Protein AF-0000000084540452 (afdb_homodimer)

InterPro domains:
  IPR002347 Short-chain dehydrogenase/reductase SDR [PF00106] (3-205)
  IPR002347 Short-chain dehydrogenase/reductase SDR [PR00081] (2-19)
  IPR002347 Short-chain dehydrogenase/reductase SDR [PR00081] (78-89)
  IPR002347 Short-chain dehydrogenase/reductase SDR [PR00081] (160-179)
  IPR002347 Short-chain dehydrogenase/reductase SDR [PR00081] (183-200)
  IPR036291 NAD(P)-binding domain superfamily [SSF51735] (2-247)
  IPR051468 Fungal Secondary Metabolite SDRs [PTHR43544] (2-247)

Structure (mmCIF, N/CA/C/O backbone):
data_AF-0000000084540452-model_v1
#
loop_
_entity.id
_entity.type
_entity.pdbx_description
1 polymer 'Cell-cell signalling protein CsgA-like (Oxidoreductase, short chain dehydrogenase/reductase SDR 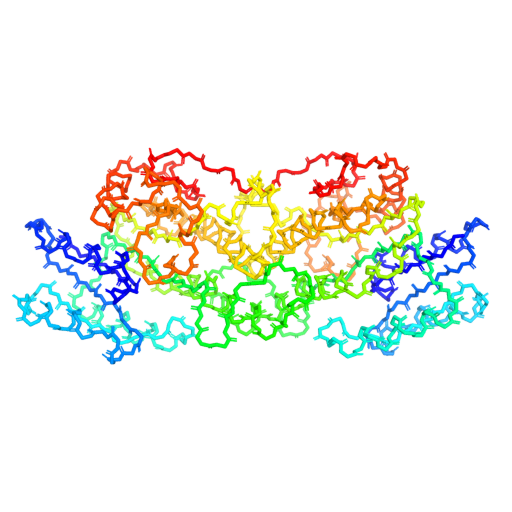family)'
#
loop_
_atom_site.group_PDB
_atom_site.id
_atom_site.type_symbol
_atom_site.label_atom_id
_atom_site.label_alt_id
_atom_site.label_comp_id
_atom_site.label_asym_id
_atom_site.label_entity_id
_atom_site.label_seq_id
_atom_site.pdbx_PDB_ins_code
_atom_site.Cartn_x
_atom_site.Cartn_y
_atom_site.Cartn_z
_atom_site.occupancy
_atom_site.B_iso_or_equiv
_atom_site.auth_seq_id
_atom_site.auth_comp_id
_atom_site.auth_asym_id
_atom_site.auth_atom_id
_atom_site.pdbx_PDB_model_num
ATOM 1 N N . MET A 1 1 ? -1.464 -32.875 -11.18 1 95.75 1 MET A N 1
ATOM 2 C CA . MET A 1 1 ? -1.699 -31.547 -10.641 1 95.75 1 MET A CA 1
ATOM 3 C C . MET A 1 1 ? -1.613 -30.484 -11.742 1 95.75 1 MET A C 1
ATOM 5 O O . MET A 1 1 ? -0.797 -30.609 -12.656 1 95.75 1 MET A O 1
ATOM 9 N N . ASN A 1 2 ? -2.482 -29.516 -11.742 1 98.12 2 ASN A N 1
ATOM 10 C CA . ASN A 1 2 ? -2.459 -28.375 -12.648 1 98.12 2 ASN A CA 1
ATOM 11 C C . ASN A 1 2 ? -1.967 -27.109 -11.945 1 98.12 2 ASN A C 1
ATOM 13 O O . ASN A 1 2 ? -2.477 -26.75 -10.883 1 98.12 2 ASN A O 1
ATOM 17 N N . ILE A 1 3 ? -0.971 -26.516 -12.578 1 98.75 3 ILE A N 1
ATOM 18 C CA . ILE A 1 3 ? -0.297 -25.391 -11.922 1 98.75 3 ILE A CA 1
ATOM 19 C C . ILE A 1 3 ? -0.295 -24.172 -12.852 1 98.75 3 ILE A C 1
ATOM 21 O O . ILE A 1 3 ? -0.101 -24.312 -14.062 1 98.75 3 ILE A O 1
ATOM 25 N N . LEU A 1 4 ? -0.569 -23.016 -12.281 1 98.94 4 LEU A N 1
ATOM 26 C CA . LEU A 1 4 ? -0.45 -21.766 -13.023 1 98.94 4 LEU A CA 1
ATOM 27 C C . LEU A 1 4 ? 0.681 -20.906 -12.469 1 98.94 4 LEU A C 1
ATOM 29 O O . LEU A 1 4 ? 0.672 -20.547 -11.281 1 98.94 4 LEU A O 1
ATOM 33 N N . ILE A 1 5 ? 1.661 -20.609 -13.273 1 98.94 5 ILE A N 1
ATOM 34 C CA . ILE A 1 5 ? 2.734 -19.688 -12.953 1 98.94 5 ILE A CA 1
ATOM 35 C C . ILE A 1 5 ? 2.516 -18.375 -13.695 1 98.94 5 ILE A C 1
ATOM 37 O O . ILE A 1 5 ? 2.67 -18.312 -14.914 1 98.94 5 ILE A O 1
ATOM 41 N N . VAL A 1 6 ? 2.139 -17.328 -12.961 1 98.94 6 VAL A N 1
ATOM 42 C CA . VAL A 1 6 ? 1.921 -16 -13.523 1 98.94 6 VAL A CA 1
ATOM 43 C C . VAL A 1 6 ? 3.236 -15.227 -13.539 1 98.94 6 VAL A C 1
ATOM 45 O O . VAL A 1 6 ? 3.863 -15.023 -12.5 1 98.94 6 VAL A O 1
ATOM 48 N N . GLY A 1 7 ? 3.637 -14.734 -14.703 1 98.62 7 GLY A N 1
ATOM 49 C CA . GLY A 1 7 ? 4.965 -14.164 -14.867 1 98.62 7 GLY A CA 1
ATOM 50 C C . GLY A 1 7 ? 6.031 -15.211 -15.133 1 98.62 7 GLY A C 1
ATOM 51 O O . GLY A 1 7 ? 7.121 -15.156 -14.562 1 98.62 7 GLY A O 1
ATOM 52 N N . ALA A 1 8 ? 5.738 -16.156 -15.992 1 98.75 8 ALA A N 1
ATOM 53 C CA . ALA A 1 8 ? 6.566 -17.328 -16.203 1 98.75 8 ALA A CA 1
ATOM 54 C C . ALA A 1 8 ? 7.781 -17 -17.062 1 98.75 8 ALA A C 1
ATOM 56 O O . ALA A 1 8 ? 8.719 -17.797 -17.172 1 98.75 8 ALA A O 1
ATOM 57 N N . SER A 1 9 ? 7.824 -15.828 -17.672 1 97.69 9 SER A N 1
ATOM 58 C CA . SER A 1 9 ? 8.969 -15.445 -18.5 1 97.69 9 SER A CA 1
ATOM 59 C C . SER A 1 9 ? 10.031 -14.734 -17.656 1 97.69 9 SER A C 1
ATOM 61 O O . SER A 1 9 ? 11.141 -14.5 -18.141 1 97.69 9 SER A O 1
ATOM 63 N N . GLY A 1 10 ? 9.672 -14.328 -16.422 1 96.75 10 GLY A N 1
ATOM 64 C CA . GLY A 1 10 ? 10.641 -13.719 -15.531 1 96.75 10 GLY A CA 1
ATOM 65 C C . GLY A 1 10 ? 11.57 -14.727 -14.883 1 96.75 10 GLY A C 1
ATOM 66 O O . GLY A 1 10 ? 11.406 -15.938 -15.07 1 96.75 10 GLY A O 1
ATOM 67 N N . GLY A 1 11 ? 12.539 -14.266 -14.109 1 96.75 11 GLY A N 1
ATOM 68 C CA . GLY A 1 11 ? 13.555 -15.117 -13.523 1 96.75 11 GLY A CA 1
ATOM 69 C C . GLY A 1 11 ? 12.984 -16.188 -12.617 1 96.75 11 GLY A C 1
ATOM 70 O O . GLY A 1 11 ? 13.125 -17.391 -12.891 1 96.75 11 GLY 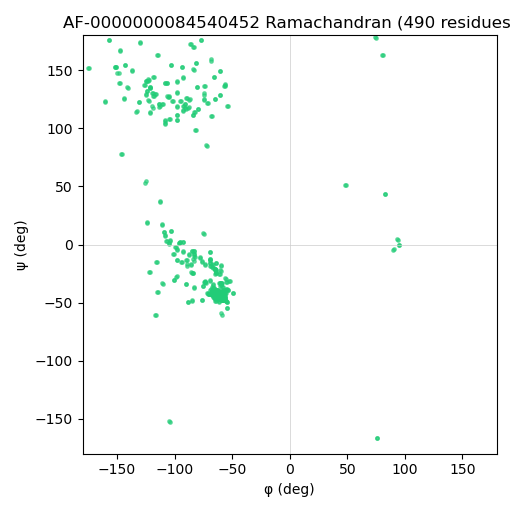A O 1
ATOM 71 N N . ILE A 1 12 ? 12.281 -15.805 -11.594 1 98.56 12 ILE A N 1
ATOM 72 C CA . ILE A 1 12 ? 11.75 -16.75 -10.609 1 98.56 12 ILE A CA 1
ATOM 73 C C . ILE A 1 12 ? 10.617 -17.562 -11.242 1 98.56 12 ILE A C 1
ATOM 75 O O . ILE A 1 12 ? 10.555 -18.781 -11.07 1 98.56 12 ILE A O 1
ATOM 79 N N . GLY A 1 13 ? 9.727 -16.906 -12.016 1 98.81 13 GLY A N 1
ATOM 80 C CA . GLY A 1 13 ? 8.633 -17.594 -12.672 1 98.81 13 GLY A CA 1
ATOM 81 C C . GLY A 1 13 ? 9.102 -18.688 -13.609 1 98.81 13 GLY A C 1
ATOM 82 O O . GLY A 1 13 ? 8.562 -19.812 -13.594 1 98.81 13 GLY A O 1
ATOM 83 N N . TYR A 1 14 ? 10.109 -18.344 -14.406 1 98.75 14 TYR A N 1
ATOM 84 C CA . TYR A 1 14 ? 10.68 -19.328 -15.305 1 98.75 14 TYR A CA 1
ATOM 85 C C . TYR A 1 14 ? 11.289 -20.5 -14.523 1 98.75 14 TYR A C 1
ATOM 87 O O . TYR A 1 14 ? 11.156 -21.656 -14.922 1 98.75 14 TYR A O 1
ATOM 95 N N . GLY A 1 15 ? 11.938 -20.172 -13.438 1 98.75 15 GLY A N 1
ATOM 96 C CA . GLY A 1 15 ? 12.492 -21.203 -12.57 1 98.75 15 GLY A CA 1
ATOM 97 C C . GLY A 1 15 ? 11.453 -22.172 -12.055 1 98.75 15 GLY A C 1
ATOM 98 O O . GLY A 1 15 ? 11.68 -23.375 -12.023 1 98.75 15 GLY A O 1
ATOM 99 N N . PHE A 1 16 ? 10.281 -21.672 -11.633 1 98.88 16 PHE A N 1
ATOM 100 C CA . PHE A 1 16 ? 9.188 -22.531 -11.211 1 98.88 16 PHE A CA 1
ATOM 101 C C . PHE A 1 16 ? 8.781 -23.484 -12.336 1 98.88 16 PHE A C 1
ATOM 103 O O . PHE A 1 16 ? 8.633 -24.688 -12.109 1 98.88 16 PHE A O 1
ATOM 110 N N . VAL A 1 17 ? 8.602 -22.938 -13.539 1 98.88 17 VAL A N 1
ATOM 111 C CA . VAL A 1 17 ? 8.156 -23.734 -14.672 1 98.88 17 VAL A CA 1
ATOM 112 C C . VAL A 1 17 ? 9.141 -24.875 -14.93 1 98.88 17 VAL A C 1
ATOM 114 O O . VAL A 1 17 ? 8.75 -26.031 -15.031 1 98.88 17 VAL A O 1
ATOM 117 N N . GLU A 1 18 ? 10.398 -24.562 -14.953 1 98.38 18 GLU A N 1
ATOM 118 C CA . GLU A 1 18 ? 11.438 -25.547 -15.242 1 98.38 18 GLU A CA 1
ATOM 119 C C . GLU A 1 18 ? 11.438 -26.672 -14.219 1 98.38 18 GLU A C 1
ATOM 121 O O . GLU A 1 18 ? 11.484 -27.844 -14.578 1 98.38 18 GLU A O 1
ATOM 126 N N . ILE A 1 19 ? 11.375 -26.312 -13.031 1 98.44 19 ILE A N 1
ATOM 127 C CA . ILE A 1 19 ? 11.477 -27.297 -11.953 1 98.44 19 ILE A CA 1
ATOM 128 C C . ILE A 1 19 ? 10.203 -28.141 -11.906 1 98.44 19 ILE A C 1
ATOM 130 O O . ILE A 1 19 ? 10.273 -29.359 -11.773 1 98.44 19 ILE A O 1
ATOM 134 N N . LEU A 1 20 ? 9.086 -27.531 -12.062 1 98.56 20 LEU A N 1
ATOM 135 C CA . LEU A 1 20 ? 7.809 -28.219 -11.93 1 98.56 20 LEU A CA 1
ATOM 136 C C . LEU A 1 20 ? 7.602 -29.203 -13.086 1 98.56 20 LEU A C 1
ATOM 138 O O . LEU A 1 20 ? 6.984 -30.25 -12.906 1 98.56 20 LEU A O 1
ATOM 142 N N . LEU A 1 21 ? 8.133 -28.906 -14.266 1 97.94 21 LEU A N 1
ATOM 143 C CA . LEU A 1 21 ? 7.98 -29.766 -15.43 1 97.94 21 LEU A CA 1
ATOM 144 C C . LEU A 1 21 ? 8.742 -31.062 -15.25 1 97.94 21 LEU A C 1
ATOM 146 O O . LEU A 1 21 ? 8.469 -32.062 -15.938 1 97.94 21 LEU A O 1
ATOM 150 N N . GLN A 1 22 ? 9.68 -31.047 -14.32 1 96.19 22 GLN A N 1
ATOM 151 C CA . GLN A 1 22 ? 10.477 -32.25 -14.07 1 96.19 22 GLN A CA 1
ATOM 152 C C . GLN A 1 22 ? 9.75 -33.188 -13.125 1 96.19 22 GLN A C 1
ATOM 154 O O . GLN A 1 22 ? 10.148 -34.344 -12.977 1 96.19 22 GLN A O 1
ATOM 159 N N . ASP A 1 23 ? 8.75 -32.75 -12.508 1 95.81 23 ASP A N 1
ATOM 160 C CA . ASP A 1 23 ? 7.98 -33.531 -11.562 1 95.81 23 ASP A CA 1
ATOM 161 C C . ASP A 1 23 ? 6.863 -34.312 -12.273 1 95.81 23 ASP A C 1
ATOM 163 O O . ASP A 1 23 ? 5.918 -33.688 -12.781 1 95.81 23 ASP A O 1
ATOM 167 N N . PRO A 1 24 ? 6.84 -35.656 -12.258 1 95 24 PRO A N 1
ATOM 168 C CA . PRO A 1 24 ? 5.828 -36.438 -12.969 1 95 24 PRO A CA 1
ATOM 169 C C . PRO A 1 24 ? 4.438 -36.312 -12.352 1 95 24 PRO A C 1
ATOM 171 O O . PRO A 1 24 ? 3.441 -36.656 -12.992 1 95 24 PRO A O 1
ATOM 174 N N . ALA A 1 25 ? 4.379 -35.781 -11.172 1 95.62 25 ALA A N 1
ATOM 175 C CA . ALA A 1 25 ? 3.088 -35.594 -10.508 1 95.62 25 ALA A CA 1
ATOM 176 C C . ALA A 1 25 ? 2.338 -34.406 -11.086 1 95.62 25 ALA A C 1
ATOM 178 O O . ALA A 1 25 ? 1.137 -34.25 -10.844 1 95.62 25 ALA A O 1
ATOM 179 N N . ILE A 1 26 ? 3.074 -33.594 -11.828 1 96.5 26 ILE A N 1
ATOM 180 C CA . ILE A 1 26 ? 2.471 -32.438 -12.438 1 96.5 26 ILE A CA 1
ATOM 181 C C . ILE A 1 26 ? 1.938 -32.75 -13.82 1 96.5 26 ILE A C 1
ATOM 183 O O . ILE A 1 26 ? 2.695 -33.188 -14.703 1 96.5 26 ILE A O 1
ATOM 187 N N . ASP A 1 27 ? 0.61 -32.625 -13.984 1 96.94 27 ASP A N 1
ATOM 188 C CA . ASP A 1 27 ? -0.02 -32.938 -15.266 1 96.94 27 ASP A CA 1
ATOM 189 C C . ASP A 1 27 ? 0.225 -31.812 -16.281 1 96.94 27 ASP A C 1
ATOM 191 O O . ASP A 1 27 ? 0.611 -32.062 -17.422 1 96.94 27 ASP A O 1
ATOM 195 N N . ARG A 1 28 ? -0.011 -30.562 -15.828 1 97.94 28 ARG A N 1
ATOM 196 C CA . ARG A 1 28 ? 0.102 -29.422 -16.734 1 97.94 28 ARG A CA 1
ATOM 197 C C . ARG A 1 28 ? 0.578 -28.188 -16 1 97.94 28 ARG A C 1
ATOM 199 O O . ARG A 1 28 ? 0.161 -27.922 -14.867 1 97.94 28 ARG A O 1
ATOM 206 N N . VAL A 1 29 ? 1.445 -27.469 -16.641 1 98.81 29 VAL A N 1
ATOM 207 C CA . VAL A 1 29 ? 1.872 -26.141 -16.188 1 98.81 29 VAL A CA 1
ATOM 208 C C . VAL A 1 29 ? 1.391 -25.078 -17.188 1 98.81 29 VAL A C 1
ATOM 210 O O . VAL A 1 29 ? 1.642 -25.188 -18.391 1 98.81 29 VAL A O 1
ATOM 213 N N . TYR A 1 30 ? 0.6 -24.141 -16.703 1 98.81 30 TYR A N 1
ATOM 214 C CA . TYR A 1 30 ? 0.271 -22.938 -17.453 1 98.81 30 TYR A CA 1
ATOM 215 C C . TYR A 1 30 ? 1.204 -21.797 -17.078 1 98.81 30 TYR A C 1
ATOM 217 O O . TYR A 1 30 ? 1.367 -21.469 -15.898 1 98.81 30 TYR A O 1
ATOM 225 N N . GLY A 1 31 ? 1.897 -21.219 -18.016 1 98.81 31 GLY A N 1
ATOM 226 C CA . GLY A 1 31 ? 2.787 -20.094 -17.797 1 98.81 31 GLY A CA 1
ATOM 227 C C . GLY A 1 31 ? 2.385 -18.859 -18.562 1 98.81 31 GLY A C 1
ATOM 228 O O . GLY A 1 31 ? 2.139 -18.922 -19.781 1 98.81 31 GLY A O 1
ATOM 229 N N . THR A 1 32 ? 2.316 -17.719 -17.844 1 98.88 32 THR A N 1
ATOM 230 C CA . THR A 1 32 ? 1.939 -16.5 -18.562 1 98.88 32 THR A CA 1
ATOM 231 C C . THR A 1 32 ? 3.166 -15.625 -18.828 1 98.88 32 THR A C 1
ATOM 233 O O . THR A 1 32 ? 4.176 -15.734 -18.125 1 98.88 32 THR A O 1
ATOM 236 N N . TYR A 1 33 ? 3.074 -14.844 -19.828 1 98.5 33 TYR A N 1
ATOM 237 C CA . TYR A 1 33 ? 4.074 -13.844 -20.188 1 98.5 33 TYR A CA 1
ATOM 238 C C . TYR A 1 33 ? 3.414 -12.586 -20.734 1 98.5 33 TYR A C 1
ATOM 240 O O . TYR A 1 33 ? 2.279 -12.633 -21.219 1 98.5 33 TYR A O 1
ATOM 248 N N . ARG A 1 34 ? 4.113 -11.5 -20.594 1 96.62 34 ARG A N 1
ATOM 249 C CA . ARG A 1 34 ? 3.514 -10.242 -21.031 1 96.62 34 ARG A CA 1
ATOM 250 C C . ARG A 1 34 ? 3.809 -9.977 -22.5 1 96.62 34 ARG A C 1
ATOM 252 O O . ARG A 1 34 ? 2.902 -9.648 -23.266 1 96.62 34 ARG A O 1
ATOM 259 N N . ARG A 1 35 ? 5.152 -10.102 -22.953 1 94.56 35 ARG A N 1
ATOM 260 C CA . ARG A 1 35 ? 5.582 -9.789 -24.312 1 94.56 35 ARG A CA 1
ATOM 261 C C . ARG A 1 35 ? 6.223 -11.008 -24.984 1 94.56 35 ARG A C 1
ATOM 263 O O . ARG A 1 35 ? 7.027 -11.703 -24.359 1 94.56 35 ARG A O 1
ATOM 270 N N . TRP A 1 36 ? 5.836 -11.156 -26.125 1 96.06 36 TRP A N 1
ATOM 271 C CA . TRP A 1 36 ? 6.348 -12.281 -26.891 1 96.06 36 TRP A CA 1
ATOM 272 C C . TRP A 1 36 ? 7.867 -12.242 -26.984 1 96.06 36 TRP A C 1
ATOM 274 O O . TRP A 1 36 ? 8.539 -13.258 -26.797 1 96.06 36 TRP A O 1
ATOM 284 N N . GLU A 1 37 ? 8.438 -11.078 -27.156 1 95.94 37 GLU A N 1
ATOM 285 C CA . GLU A 1 37 ? 9.867 -10.906 -27.391 1 95.94 37 GLU A CA 1
ATOM 286 C C . GLU A 1 37 ? 10.68 -11.312 -26.156 1 95.94 37 GLU A C 1
ATOM 288 O O . GLU A 1 37 ? 11.773 -11.875 -26.297 1 95.94 37 GLU A O 1
ATOM 293 N N . SER A 1 38 ? 10.125 -11.07 -25.031 1 93.44 38 SER A N 1
ATOM 294 C CA . SER A 1 38 ? 10.867 -11.359 -23.797 1 93.44 38 SER A CA 1
ATOM 295 C C . SER A 1 38 ? 10.547 -12.758 -23.281 1 93.44 38 SER A C 1
ATOM 297 O O . SER A 1 38 ? 11.07 -13.164 -22.234 1 93.44 38 SER A O 1
ATOM 299 N N . ALA A 1 39 ? 9.688 -13.516 -24.031 1 97.94 39 ALA A N 1
ATOM 300 C CA . ALA A 1 39 ? 9.219 -14.805 -23.516 1 97.94 39 ALA A CA 1
ATOM 301 C C . ALA A 1 39 ? 9.805 -15.953 -24.328 1 97.94 39 ALA A C 1
ATOM 303 O O . ALA A 1 39 ? 9.312 -17.078 -24.266 1 97.94 39 ALA A O 1
ATOM 304 N N . GLN A 1 4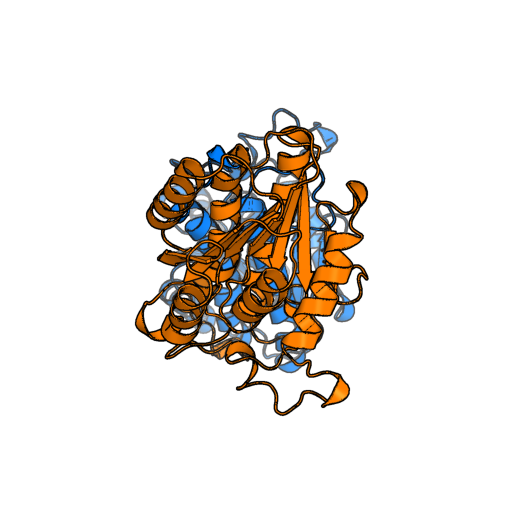0 ? 10.852 -15.742 -25.094 1 97.69 40 GLN A N 1
ATOM 305 C CA . GLN A 1 40 ? 11.352 -16.734 -26.047 1 97.69 40 GLN A CA 1
ATOM 306 C C . GLN A 1 40 ? 11.836 -17.984 -25.328 1 97.69 40 GLN A C 1
ATOM 308 O O . GLN A 1 40 ? 11.617 -19.094 -25.797 1 97.69 40 GLN A O 1
ATOM 313 N N . ASP A 1 41 ? 12.508 -17.828 -24.188 1 97.75 41 ASP A N 1
ATOM 314 C CA . ASP A 1 41 ? 12.969 -18.984 -23.438 1 97.75 41 ASP A CA 1
ATOM 315 C C . ASP A 1 41 ? 11.797 -19.859 -22.984 1 97.75 41 ASP A C 1
ATOM 317 O O . ASP A 1 41 ? 11.859 -21.094 -23.078 1 97.75 41 ASP A O 1
ATOM 321 N N . LEU A 1 42 ? 10.758 -19.234 -22.562 1 98.44 42 LEU A N 1
ATOM 322 C CA . LEU A 1 42 ? 9.562 -19.938 -22.109 1 98.44 42 LEU A CA 1
ATOM 323 C C . LEU A 1 42 ? 8.883 -20.656 -23.281 1 98.44 42 LEU A C 1
ATOM 325 O O . LEU A 1 42 ? 8.484 -21.812 -23.156 1 98.44 42 LEU A O 1
ATOM 329 N N . LEU A 1 43 ? 8.797 -19.953 -24.375 1 97.94 43 LEU A N 1
ATOM 330 C CA . LEU A 1 43 ? 8.141 -20.516 -25.562 1 97.94 43 LEU A CA 1
ATOM 331 C C . LEU A 1 43 ? 8.945 -21.672 -26.125 1 97.94 43 LEU A C 1
ATOM 333 O O . LEU A 1 43 ? 8.367 -22.672 -26.578 1 97.94 43 LEU A O 1
ATOM 337 N N . ASN A 1 44 ? 10.227 -21.578 -26.078 1 97.81 44 ASN A N 1
ATOM 338 C CA . ASN A 1 44 ? 11.078 -22.672 -26.5 1 97.81 44 ASN A CA 1
ATOM 339 C C . ASN A 1 44 ? 10.906 -23.891 -25.594 1 97.81 44 ASN A C 1
ATOM 341 O O . ASN A 1 44 ? 10.898 -25.031 -26.062 1 97.81 44 ASN A O 1
ATOM 345 N N . LEU A 1 45 ? 10.859 -23.625 -24.344 1 97.56 45 LEU A N 1
ATOM 346 C CA . LEU A 1 45 ? 10.625 -24.703 -23.391 1 97.56 45 LEU A CA 1
ATOM 347 C C . LEU A 1 45 ? 9.305 -25.406 -23.672 1 97.56 45 LEU A C 1
ATOM 349 O O . LEU A 1 45 ? 9.211 -26.625 -23.562 1 97.56 45 LEU A O 1
ATOM 353 N N . ALA A 1 46 ? 8.297 -24.641 -24.016 1 97.5 46 ALA A N 1
ATOM 354 C CA . ALA A 1 46 ? 6.988 -25.203 -24.328 1 97.5 46 ALA A CA 1
ATOM 355 C C . ALA A 1 46 ? 7.07 -26.156 -25.516 1 97.5 46 ALA A C 1
ATOM 357 O O . ALA A 1 46 ? 6.344 -27.141 -25.578 1 97.5 46 ALA A O 1
ATOM 358 N N . SER A 1 47 ? 7.914 -25.844 -26.453 1 96.69 47 SER A N 1
ATOM 359 C CA . SER A 1 47 ? 8.094 -26.719 -27.609 1 96.69 47 SER A CA 1
ATOM 360 C C . SER A 1 47 ? 8.664 -28.062 -27.203 1 96.69 47 SER A C 1
ATOM 362 O O . SER A 1 47 ? 8.43 -29.078 -27.891 1 96.69 47 SER A O 1
ATOM 364 N N . ARG A 1 48 ? 9.352 -28.109 -26.094 1 95.75 48 ARG A N 1
ATOM 365 C CA . ARG A 1 48 ? 9.961 -29.344 -25.609 1 95.75 48 ARG A CA 1
ATOM 366 C C . ARG A 1 48 ? 8.961 -30.156 -24.781 1 95.75 48 ARG A C 1
ATOM 368 O O . ARG A 1 48 ? 9.125 -31.359 -24.594 1 95.75 48 ARG A O 1
ATOM 375 N N . TYR A 1 49 ? 7.98 -29.422 -24.25 1 95.5 49 TYR A N 1
ATOM 376 C CA . TYR A 1 49 ? 6.945 -30.047 -23.438 1 95.5 49 TYR A CA 1
ATOM 377 C C . TYR A 1 49 ? 5.559 -29.719 -23.969 1 95.5 49 TYR A C 1
ATOM 379 O O . TYR A 1 49 ? 4.711 -29.203 -23.234 1 95.5 49 TYR A O 1
ATOM 387 N N . PRO A 1 50 ? 5.258 -29.938 -25.219 1 90.94 50 PRO A N 1
ATOM 388 C CA . PRO A 1 50 ? 4.051 -29.438 -25.875 1 90.94 50 PRO A CA 1
ATOM 389 C C . PRO A 1 50 ? 2.768 -29.859 -25.156 1 90.94 50 PRO A C 1
ATOM 391 O O . PRO A 1 50 ? 1.786 -29.109 -25.156 1 90.94 50 PRO A O 1
ATOM 394 N N . GLN A 1 51 ? 2.643 -30.953 -24.469 1 91.88 51 GLN A N 1
ATOM 395 C CA . GLN A 1 51 ? 1.399 -31.375 -23.828 1 91.88 51 GLN A CA 1
ATOM 396 C C . GLN A 1 51 ? 1.398 -31.016 -22.344 1 91.88 51 GLN A C 1
ATOM 398 O O . GLN A 1 51 ? 0.38 -31.172 -21.672 1 91.88 51 GLN A O 1
ATOM 403 N N . ARG A 1 52 ? 2.449 -30.469 -21.875 1 97.31 52 ARG A N 1
ATOM 404 C CA . ARG A 1 52 ? 2.561 -30.297 -20.438 1 97.31 52 ARG A CA 1
ATOM 405 C C . ARG A 1 52 ? 2.742 -28.828 -20.062 1 97.31 52 ARG A C 1
ATOM 407 O O . ARG A 1 52 ? 2.496 -28.438 -18.922 1 97.31 52 ARG A O 1
ATOM 414 N N . LEU A 1 53 ? 3.256 -28.016 -21.031 1 98.62 53 LEU A N 1
ATOM 415 C CA . LEU A 1 53 ? 3.434 -26.594 -20.797 1 98.62 53 LEU A CA 1
ATOM 416 C C . LEU A 1 53 ? 2.605 -25.766 -21.781 1 98.62 53 LEU A C 1
ATOM 418 O O . LEU A 1 53 ? 2.791 -25.875 -23 1 98.62 53 LEU A O 1
ATOM 422 N N . VAL A 1 54 ? 1.66 -24.984 -21.281 1 98.44 54 VAL A N 1
ATOM 423 C CA . VAL A 1 54 ? 0.852 -24.062 -22.078 1 98.44 54 VAL A CA 1
ATOM 424 C C . VAL A 1 54 ? 1.237 -22.625 -21.75 1 98.44 54 VAL A C 1
ATOM 426 O O . VAL A 1 54 ? 1.177 -22.203 -20.594 1 98.44 54 VAL A O 1
ATOM 429 N N . CYS A 1 55 ? 1.682 -21.891 -22.766 1 98.5 55 CYS A N 1
ATOM 430 C CA . CYS A 1 55 ? 2.074 -20.5 -22.578 1 98.5 55 CYS A CA 1
ATOM 431 C C . CYS A 1 55 ? 0.944 -19.562 -22.984 1 98.5 55 CYS A C 1
ATOM 433 O O . CYS A 1 55 ? 0.331 -19.734 -24.031 1 98.5 55 CYS A O 1
ATOM 435 N N . LEU A 1 56 ? 0.617 -18.578 -22.109 1 98.5 56 LEU A N 1
ATOM 436 C CA . LEU A 1 56 ? -0.489 -17.656 -22.328 1 98.5 56 LEU A CA 1
ATOM 437 C C . LEU A 1 56 ? -0.011 -16.219 -22.25 1 98.5 56 LEU A C 1
ATOM 439 O O . LEU A 1 56 ? 0.677 -15.836 -21.297 1 98.5 56 LEU A O 1
ATOM 443 N N . SER A 1 57 ? -0.326 -15.383 -23.234 1 98.31 57 SER A N 1
ATOM 444 C CA . SER A 1 57 ? -0.049 -13.953 -23.188 1 98.31 57 SER A CA 1
ATOM 445 C C . SER A 1 57 ? -1.017 -13.234 -22.25 1 98.31 57 SER A C 1
ATOM 447 O O . SER A 1 57 ? -2.23 -13.438 -22.328 1 98.31 57 SER A O 1
ATOM 449 N N . MET A 1 58 ? -0.421 -12.445 -21.344 1 98.31 58 MET A N 1
ATOM 450 C CA . MET A 1 58 ? -1.273 -11.773 -20.375 1 98.31 58 MET A CA 1
ATOM 451 C C . MET A 1 58 ? -0.551 -10.578 -19.75 1 98.31 58 MET A C 1
ATOM 453 O O . MET A 1 58 ? 0.564 -10.719 -19.25 1 98.31 58 MET A O 1
ATOM 457 N N . ASP A 1 59 ? -1.164 -9.414 -19.875 1 98.31 59 ASP A N 1
ATOM 458 C CA . ASP A 1 59 ? -0.755 -8.25 -19.094 1 98.31 59 ASP A CA 1
ATOM 459 C C . ASP A 1 59 ? -1.568 -8.148 -17.812 1 98.31 59 ASP A C 1
ATOM 461 O O . ASP A 1 59 ? -2.771 -7.879 -17.844 1 98.31 59 ASP A O 1
ATOM 465 N N . ILE A 1 60 ? -0.905 -8.289 -16.703 1 98 60 ILE A N 1
ATOM 466 C CA . ILE A 1 60 ? -1.59 -8.422 -15.43 1 98 60 ILE A CA 1
ATOM 467 C C . ILE A 1 60 ? -2.336 -7.129 -15.109 1 98 60 ILE A C 1
ATOM 469 O O . ILE A 1 60 ? -3.232 -7.117 -14.258 1 98 60 ILE A O 1
ATOM 473 N N . THR A 1 61 ? -1.938 -5.977 -15.734 1 97.88 61 THR A N 1
ATOM 474 C CA . THR A 1 61 ? -2.576 -4.695 -15.461 1 97.88 61 THR A CA 1
ATOM 475 C C . THR A 1 61 ? -3.855 -4.539 -16.281 1 97.88 61 THR A C 1
ATOM 477 O O . THR A 1 61 ? -4.586 -3.561 -16.109 1 97.88 61 THR A O 1
ATOM 480 N N . GLN A 1 62 ? -4.105 -5.441 -17.203 1 98.31 62 GLN A N 1
ATOM 481 C CA . GLN A 1 62 ? -5.309 -5.445 -18.016 1 98.31 62 GLN A CA 1
ATOM 482 C C . GLN A 1 62 ? -6.246 -6.582 -17.625 1 98.31 62 GLN A C 1
ATOM 484 O O . GLN A 1 62 ? -6.012 -7.738 -17.969 1 98.31 62 GLN A O 1
ATOM 489 N N . GLU A 1 63 ? -7.301 -6.246 -16.984 1 98.12 63 GLU A N 1
ATOM 490 C CA . GLU A 1 63 ? -8.227 -7.254 -16.469 1 98.12 63 GLU A CA 1
ATOM 491 C C . GLU A 1 63 ? -8.781 -8.117 -17.594 1 98.12 63 GLU A C 1
ATOM 493 O O . GLU A 1 63 ? -9.023 -9.312 -17.406 1 98.12 63 GLU A O 1
ATOM 498 N N . SER A 1 64 ? -8.969 -7.535 -18.734 1 98.19 64 SER A N 1
ATOM 499 C CA . SER A 1 64 ? -9.461 -8.289 -19.875 1 98.19 64 SER A CA 1
ATOM 500 C C . SER A 1 64 ? -8.492 -9.414 -20.25 1 98.19 64 SER A C 1
ATOM 502 O O . SER A 1 64 ? -8.922 -10.5 -20.641 1 98.19 64 SER A O 1
ATOM 504 N N . ASP A 1 65 ? -7.172 -9.156 -20.188 1 98.38 65 ASP A N 1
ATOM 505 C CA . ASP A 1 65 ? -6.172 -10.188 -20.469 1 98.38 65 ASP A CA 1
ATOM 506 C C . ASP A 1 65 ? -6.273 -11.336 -19.469 1 98.38 65 ASP A C 1
ATOM 508 O O . ASP A 1 65 ? -6.141 -12.5 -19.844 1 98.38 65 ASP A O 1
ATOM 512 N N . LEU A 1 66 ? -6.477 -11.016 -18.188 1 98.12 66 LEU A N 1
ATOM 513 C CA . LEU A 1 66 ? -6.641 -12.031 -17.156 1 98.12 66 LEU A CA 1
ATOM 514 C C . LEU A 1 66 ? -7.828 -12.938 -17.453 1 98.12 66 LEU A C 1
ATOM 516 O O . LEU A 1 66 ? -7.715 -14.156 -17.375 1 98.12 66 LEU A O 1
ATOM 520 N N . VAL A 1 67 ? -8.922 -12.297 -17.797 1 98.12 67 VAL A N 1
ATOM 521 C CA . VAL A 1 67 ? -10.148 -13.023 -18.078 1 98.12 67 VAL A CA 1
ATOM 522 C C . VAL A 1 67 ? -9.922 -13.984 -19.25 1 98.12 67 VAL A C 1
ATOM 524 O O . VAL A 1 67 ? -10.281 -15.164 -19.172 1 98.12 67 VAL A O 1
ATOM 527 N N . VAL A 1 68 ? -9.281 -13.516 -20.281 1 98.38 68 VAL A N 1
ATOM 528 C CA . VAL A 1 68 ? -9.047 -14.328 -21.469 1 98.38 68 VAL A CA 1
ATOM 529 C C . VAL A 1 68 ? -8.117 -15.484 -21.141 1 98.38 68 VAL A C 1
ATOM 531 O O . VAL A 1 68 ? -8.375 -16.625 -21.531 1 98.38 68 VAL A O 1
ATOM 534 N N . ALA A 1 69 ? -7.043 -15.227 -20.438 1 98.5 69 ALA A N 1
ATOM 535 C CA . ALA A 1 69 ? -6.086 -16.266 -20.062 1 98.5 69 ALA A CA 1
ATOM 536 C C . ALA A 1 69 ? -6.746 -17.344 -19.203 1 98.5 69 ALA A C 1
ATOM 538 O O . ALA A 1 69 ? -6.586 -18.531 -19.469 1 98.5 69 ALA A O 1
ATOM 539 N N . LEU A 1 70 ? -7.523 -16.938 -18.219 1 98.44 70 LEU A N 1
ATOM 540 C CA . LEU A 1 70 ? -8.141 -17.891 -17.297 1 98.44 70 LEU A CA 1
ATOM 541 C C . LEU A 1 70 ? -9.281 -18.641 -17.969 1 98.44 70 LEU A C 1
ATOM 543 O O . LEU A 1 70 ? -9.523 -19.812 -17.656 1 98.44 70 LEU A O 1
ATOM 547 N N . GLU A 1 71 ? -9.945 -17.969 -18.891 1 98.19 71 GLU A N 1
ATOM 548 C CA . GLU A 1 71 ? -10.945 -18.672 -19.688 1 98.19 71 GLU A CA 1
ATOM 549 C C . GLU A 1 71 ? -10.305 -19.781 -20.516 1 98.19 71 GLU A C 1
ATOM 551 O O . GLU A 1 71 ? -10.867 -20.875 -20.641 1 98.19 71 GLU A O 1
ATOM 556 N N . THR A 1 72 ? -9.18 -19.5 -21.109 1 98.12 72 THR A N 1
ATOM 557 C CA . THR A 1 72 ? -8.453 -20.5 -21.859 1 98.12 72 THR A CA 1
ATOM 558 C C . THR A 1 72 ? -8.117 -21.703 -20.984 1 98.12 72 THR A C 1
ATOM 560 O O . THR A 1 72 ? -8.281 -22.859 -21.406 1 98.12 72 THR A O 1
ATOM 563 N N . ILE A 1 73 ? -7.672 -21.469 -19.766 1 98.38 73 ILE A N 1
ATOM 564 C CA . ILE A 1 73 ? -7.352 -22.547 -18.828 1 98.38 73 ILE A CA 1
ATOM 565 C C . ILE A 1 73 ? -8.617 -23.328 -18.484 1 98.38 73 ILE A C 1
ATOM 567 O O . ILE A 1 73 ? -8.602 -24.562 -18.422 1 98.38 73 ILE A O 1
ATOM 571 N N . SER A 1 74 ? -9.742 -22.562 -18.328 1 97.5 74 SER A N 1
ATOM 572 C CA . SER A 1 74 ? -11 -23.172 -17.906 1 97.5 74 SER A CA 1
ATOM 573 C C . SER A 1 74 ? -11.516 -24.172 -18.938 1 97.5 74 SER A C 1
ATOM 575 O O . SER A 1 74 ? -12.25 -25.094 -18.609 1 97.5 74 SER A O 1
ATOM 577 N N . HIS A 1 75 ? -11.117 -24 -20.188 1 97 75 HIS A N 1
ATOM 578 C CA . HIS A 1 75 ? -11.492 -24.922 -21.25 1 97 75 HIS A CA 1
ATOM 579 C C . HIS A 1 75 ? -10.727 -26.234 -21.125 1 97 75 HIS A C 1
ATOM 581 O O . HIS A 1 75 ? -11.141 -27.25 -21.688 1 97 75 HIS A O 1
ATOM 587 N N . GLN A 1 76 ? -9.68 -26.188 -20.375 1 95.62 76 GLN A N 1
ATOM 588 C CA . GLN A 1 76 ? -8.828 -27.375 -20.281 1 95.62 76 GLN A CA 1
ATOM 589 C C . GLN A 1 76 ? -8.945 -28.016 -18.891 1 95.62 76 GLN A C 1
ATOM 591 O O . GLN A 1 76 ? -8.812 -29.234 -18.766 1 95.62 76 GLN A O 1
ATOM 596 N N . THR A 1 77 ? -9.109 -27.234 -17.953 1 95.5 77 THR A N 1
ATOM 597 C CA . THR A 1 77 ? -9.273 -27.719 -16.594 1 95.5 77 THR A CA 1
ATOM 598 C C . THR A 1 77 ? -10.117 -26.75 -15.766 1 95.5 77 THR A C 1
ATOM 600 O O . THR A 1 77 ? -10.086 -25.547 -15.992 1 95.5 77 THR A O 1
ATOM 603 N N . ARG A 1 78 ? -10.781 -27.297 -14.773 1 93.88 78 ARG A N 1
ATOM 604 C CA . ARG A 1 78 ? -11.617 -26.469 -13.906 1 93.88 78 ARG A CA 1
ATOM 605 C C . ARG A 1 78 ? -10.969 -26.297 -12.539 1 93.88 78 ARG A C 1
ATOM 607 O O . ARG A 1 78 ? -11.539 -25.641 -11.656 1 93.88 78 ARG A O 1
ATOM 614 N N . GLU A 1 79 ? -9.758 -26.859 -12.422 1 96.25 79 GLU A N 1
ATOM 615 C CA . GLU A 1 79 ? -9.125 -26.828 -11.109 1 96.25 79 GLU A CA 1
ATOM 616 C C . GLU A 1 79 ? -7.629 -26.562 -11.219 1 96.25 79 GLU A C 1
ATOM 618 O O . GLU A 1 79 ? -6.957 -27.094 -12.102 1 96.25 79 GLU A O 1
ATOM 623 N N . LEU A 1 80 ? -7.188 -25.688 -10.375 1 98.38 80 LEU A N 1
ATOM 624 C CA . LEU A 1 80 ? -5.762 -25.422 -10.203 1 98.38 80 LEU A CA 1
ATOM 625 C C . LEU A 1 80 ? -5.301 -25.797 -8.805 1 98.38 80 LEU A C 1
ATOM 627 O O . LEU A 1 80 ? -5.914 -25.391 -7.812 1 98.38 80 LEU A O 1
ATOM 631 N N . ASP A 1 81 ? -4.242 -26.562 -8.75 1 98.31 81 ASP A N 1
ATOM 632 C CA . ASP A 1 81 ? -3.709 -27 -7.461 1 98.31 81 ASP A CA 1
ATOM 633 C C . ASP A 1 81 ? -2.805 -25.938 -6.852 1 98.31 81 ASP A C 1
ATOM 635 O O . ASP A 1 81 ? -2.76 -25.781 -5.629 1 98.31 81 ASP A O 1
ATOM 639 N N . LEU A 1 82 ? -2.076 -25.266 -7.633 1 98.81 82 LEU A N 1
ATOM 640 C CA . LEU A 1 82 ? -1.108 -24.266 -7.227 1 98.81 82 LEU A CA 1
ATOM 641 C C . LEU A 1 82 ? -1.068 -23.109 -8.227 1 98.81 82 LEU A C 1
ATOM 643 O O . LEU A 1 82 ? -0.99 -23.344 -9.438 1 98.81 82 LEU A O 1
ATOM 647 N N . VAL A 1 83 ? -1.246 -21.938 -7.75 1 98.94 83 VAL A N 1
ATOM 648 C CA . VAL A 1 83 ? -0.993 -20.719 -8.508 1 98.94 83 VAL A CA 1
ATOM 649 C C . VAL A 1 83 ? 0.098 -19.906 -7.824 1 98.94 83 VAL A C 1
ATOM 651 O O . VAL A 1 83 ? 0.036 -19.656 -6.617 1 98.94 83 VAL A O 1
ATOM 654 N N . VAL A 1 84 ? 1.114 -19.516 -8.539 1 98.94 84 VAL A N 1
ATOM 655 C CA . VAL A 1 84 ? 2.146 -18.625 -8.023 1 98.94 84 VAL A CA 1
ATOM 656 C C . VAL A 1 84 ? 2.221 -17.359 -8.883 1 98.94 84 VAL A C 1
ATOM 658 O O . VAL A 1 84 ? 2.516 -17.438 -10.078 1 98.94 84 VAL A O 1
ATOM 661 N N . ASN A 1 85 ? 1.889 -16.266 -8.352 1 98.94 85 ASN A N 1
ATOM 662 C CA . ASN A 1 85 ? 2.088 -14.977 -9 1 98.94 85 ASN A CA 1
ATOM 663 C C . ASN A 1 85 ? 3.5 -14.445 -8.773 1 98.94 85 ASN A C 1
ATOM 665 O O . ASN A 1 85 ? 3.844 -14.047 -7.66 1 98.94 85 ASN A O 1
ATOM 669 N N . CYS A 1 86 ? 4.281 -14.391 -9.82 1 98.88 86 CYS A N 1
ATOM 670 C CA . CYS A 1 86 ? 5.684 -13.984 -9.727 1 98.88 86 CYS A CA 1
ATOM 671 C C . CYS A 1 86 ? 5.902 -12.617 -10.352 1 98.88 86 CYS A C 1
ATOM 673 O O . CYS A 1 86 ? 7.043 -12.219 -10.594 1 98.88 86 CYS A O 1
ATOM 675 N N . ILE A 1 87 ? 4.824 -11.953 -10.648 1 98.44 87 ILE A N 1
ATOM 676 C CA . ILE A 1 87 ? 4.945 -10.68 -11.359 1 98.44 87 ILE A CA 1
ATOM 677 C C . ILE A 1 87 ? 5.305 -9.57 -10.375 1 98.44 87 ILE A C 1
ATOM 679 O O . ILE A 1 87 ? 4.73 -9.484 -9.289 1 98.44 87 ILE A O 1
ATOM 683 N N . GLY A 1 88 ? 6.238 -8.758 -10.758 1 97.38 88 GLY A N 1
ATOM 684 C CA . GLY A 1 88 ? 6.637 -7.547 -10.062 1 97.38 88 GLY A CA 1
ATOM 685 C C . GLY A 1 88 ? 7.664 -6.73 -10.82 1 97.38 88 GLY A C 1
ATOM 686 O O . GLY A 1 88 ? 8.43 -7.273 -11.617 1 97.38 88 GLY A O 1
ATOM 687 N N . ILE A 1 89 ? 7.625 -5.473 -10.57 1 97.25 89 ILE A N 1
ATOM 688 C CA . ILE A 1 89 ? 8.656 -4.629 -11.172 1 97.25 89 ILE A CA 1
ATOM 689 C C . ILE A 1 89 ? 9.375 -3.84 -10.078 1 97.25 89 ILE A C 1
ATOM 691 O O . ILE A 1 89 ? 8.766 -3.449 -9.078 1 97.25 89 ILE A O 1
ATOM 695 N N . LEU A 1 90 ? 10.641 -3.738 -10.258 1 97.31 90 LEU A N 1
ATOM 696 C CA . LEU A 1 90 ? 11.5 -2.91 -9.414 1 97.31 90 LEU A CA 1
ATOM 697 C C . LEU A 1 90 ? 12.094 -1.758 -10.219 1 97.31 90 LEU A C 1
ATOM 699 O O . LEU A 1 90 ? 12.188 -0.634 -9.719 1 97.31 90 LEU A O 1
ATOM 703 N N . HIS A 1 91 ? 12.5 -2.078 -11.461 1 96.31 91 HIS A N 1
ATOM 704 C CA . HIS A 1 91 ? 13.039 -1.097 -12.398 1 96.31 91 HIS A CA 1
ATOM 705 C C . HIS A 1 91 ? 12.758 -1.492 -13.844 1 96.31 91 HIS A C 1
ATOM 707 O O . HIS A 1 91 ? 12.531 -2.668 -14.133 1 96.31 91 HIS A O 1
ATOM 713 N N . ARG A 1 92 ? 12.68 -0.56 -14.695 1 92.38 92 ARG A N 1
ATOM 714 C CA . ARG A 1 92 ? 12.641 -0.692 -16.156 1 92.38 92 ARG A CA 1
ATOM 715 C C . ARG A 1 92 ? 13.102 0.591 -16.828 1 92.38 92 ARG A C 1
ATOM 717 O O . ARG A 1 92 ? 13.484 1.554 -16.156 1 92.38 92 ARG A O 1
ATOM 724 N N . VAL A 1 93 ? 13.172 0.515 -18.094 1 87.5 93 VAL A N 1
ATOM 725 C CA . VAL A 1 93 ? 13.562 1.728 -18.797 1 87.5 93 VAL A CA 1
ATOM 726 C C . VAL A 1 93 ? 12.648 2.879 -18.406 1 87.5 93 VAL A C 1
ATOM 728 O O . VAL A 1 93 ? 11.422 2.77 -18.516 1 87.5 93 VAL A O 1
ATOM 731 N N . GLY A 1 94 ? 13.234 3.904 -17.828 1 89.44 94 GLY A N 1
ATOM 732 C CA . GLY A 1 94 ? 12.469 5.082 -17.453 1 89.44 94 GLY A CA 1
ATOM 733 C C .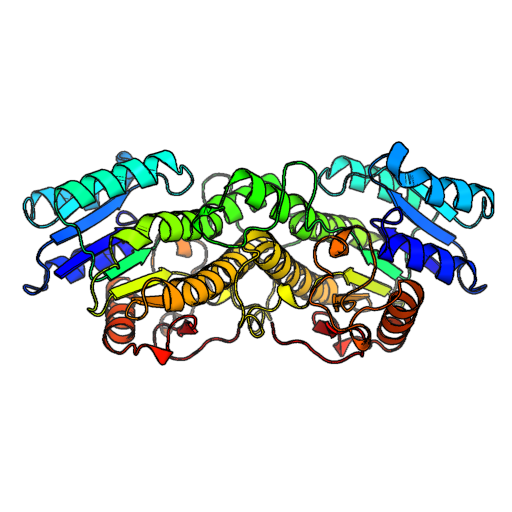 GLY A 1 94 ? 11.906 5.004 -16.047 1 89.44 94 GLY A C 1
ATOM 734 O O . GLY A 1 94 ? 11.227 5.93 -15.594 1 89.44 94 GLY A O 1
ATOM 735 N N . LEU A 1 95 ? 12.094 3.902 -15.406 1 93.56 95 LEU A N 1
ATOM 736 C CA . LEU A 1 95 ? 11.617 3.727 -14.039 1 93.56 95 LEU A CA 1
ATOM 737 C C . LEU A 1 95 ? 12.695 3.113 -13.156 1 93.56 95 LEU A C 1
ATOM 739 O O . LEU A 1 95 ? 13.117 1.976 -13.383 1 93.56 95 LEU A O 1
ATOM 743 N N . GLN A 1 96 ? 13.141 3.875 -12.219 1 95.38 96 GLN A N 1
ATOM 744 C CA . GLN A 1 96 ? 14.086 3.441 -11.195 1 95.38 96 GLN A CA 1
ATOM 745 C C . GLN A 1 96 ? 13.516 3.66 -9.797 1 95.38 96 GLN A C 1
ATOM 747 O O . GLN A 1 96 ? 12.781 4.621 -9.562 1 95.38 96 GLN A O 1
ATOM 752 N N . PRO A 1 97 ? 13.789 2.68 -8.906 1 96.62 97 PRO A N 1
ATOM 753 C CA . PRO A 1 97 ? 13.305 2.922 -7.547 1 96.62 97 PRO A CA 1
ATOM 754 C C . PRO A 1 97 ? 13.828 4.23 -6.961 1 96.62 97 PRO A C 1
ATOM 756 O O . PRO A 1 97 ? 15 4.578 -7.164 1 96.62 97 PRO A O 1
ATOM 759 N N . GLU A 1 98 ? 12.953 4.953 -6.285 1 98.12 98 GLU A N 1
ATOM 760 C CA . GLU A 1 98 ? 13.328 6.23 -5.691 1 98.12 98 GLU A CA 1
ATOM 761 C C . GLU A 1 98 ? 14.234 6.031 -4.477 1 98.12 98 GLU A C 1
ATOM 763 O O . GLU A 1 98 ? 13.828 5.41 -3.49 1 98.12 98 GLU A O 1
ATOM 768 N N . LYS A 1 99 ? 15.391 6.59 -4.508 1 96.69 99 LYS A N 1
ATOM 769 C CA . LYS A 1 99 ? 16.297 6.484 -3.369 1 96.69 99 LYS A CA 1
ATOM 770 C C . LYS A 1 99 ? 16.062 7.617 -2.375 1 96.69 99 LYS A C 1
ATOM 772 O O . LYS A 1 99 ? 16.516 7.555 -1.232 1 96.69 99 LYS A O 1
ATOM 777 N N . SER A 1 100 ? 15.391 8.672 -2.863 1 98.19 100 SER A N 1
ATOM 778 C CA . SER A 1 100 ? 15.086 9.82 -2.021 1 98.19 100 SER A CA 1
ATOM 779 C C . SER A 1 100 ? 13.758 10.461 -2.408 1 98.19 100 SER A C 1
ATOM 781 O O . SER A 1 100 ? 13.219 10.188 -3.486 1 98.19 100 SER A O 1
ATOM 783 N N . LEU A 1 101 ? 13.281 11.336 -1.523 1 98.31 101 LEU A N 1
ATOM 784 C CA . LEU A 1 101 ? 12.039 12.07 -1.743 1 98.31 101 LEU A CA 1
ATOM 785 C C . LEU A 1 101 ? 12.125 12.922 -3.006 1 98.31 101 LEU A C 1
ATOM 787 O O . LEU A 1 101 ? 11.133 13.086 -3.719 1 98.31 101 LEU A O 1
ATOM 791 N N . ARG A 1 102 ? 13.297 13.414 -3.303 1 97.69 102 ARG A N 1
ATOM 792 C CA . ARG A 1 102 ? 13.484 14.289 -4.457 1 97.69 102 ARG A CA 1
ATOM 793 C C . ARG A 1 102 ? 13.117 13.57 -5.754 1 97.69 102 ARG A C 1
ATOM 795 O O . ARG A 1 102 ? 12.719 14.203 -6.73 1 97.69 102 ARG A O 1
ATOM 802 N N . GLN A 1 103 ? 13.133 12.242 -5.766 1 98.19 103 GLN A N 1
ATOM 803 C CA . GLN A 1 103 ? 12.945 11.438 -6.969 1 98.19 103 GLN A CA 1
ATOM 804 C C . GLN A 1 103 ? 11.5 10.984 -7.113 1 98.19 103 GLN A C 1
ATOM 806 O O . GLN A 1 103 ? 11.141 10.32 -8.086 1 98.19 103 GLN A O 1
ATOM 811 N N . ILE A 1 104 ? 10.625 11.391 -6.176 1 98.31 104 ILE A N 1
ATOM 812 C CA . ILE A 1 104 ? 9.234 10.953 -6.18 1 98.31 104 ILE A CA 1
ATOM 813 C C . ILE A 1 104 ? 8.523 11.484 -7.422 1 98.31 104 ILE A C 1
ATOM 815 O O . ILE A 1 104 ? 8.602 12.68 -7.723 1 98.31 104 ILE A O 1
ATOM 819 N N . ASN A 1 105 ? 7.969 10.633 -8.125 1 97.81 105 ASN A N 1
ATOM 820 C CA . ASN A 1 105 ? 7.133 10.898 -9.289 1 97.81 105 ASN A CA 1
ATOM 821 C C . ASN A 1 105 ? 5.816 10.133 -9.219 1 97.81 105 ASN A C 1
ATOM 823 O O . ASN A 1 105 ? 5.816 8.898 -9.148 1 97.81 105 ASN A O 1
ATOM 827 N N . SER A 1 106 ? 4.691 10.852 -9.273 1 98.19 106 SER A N 1
ATOM 828 C CA . SER A 1 106 ? 3.373 10.266 -9.047 1 98.19 106 SER A CA 1
ATOM 829 C C . SER A 1 106 ? 3.07 9.18 -10.062 1 98.19 106 SER A C 1
ATOM 831 O O . SER A 1 106 ? 2.566 8.109 -9.711 1 98.19 106 SER A O 1
ATOM 833 N N . ASP A 1 107 ? 3.359 9.453 -11.32 1 97.94 107 ASP A N 1
ATOM 834 C CA . ASP A 1 107 ? 3.051 8.5 -12.383 1 97.94 107 ASP A CA 1
ATOM 835 C C . ASP A 1 107 ? 3.826 7.199 -12.195 1 97.94 107 ASP A C 1
ATOM 837 O O . ASP A 1 107 ? 3.301 6.113 -12.445 1 97.94 107 ASP A O 1
ATOM 841 N N . ARG A 1 108 ? 5.031 7.301 -11.797 1 98.12 108 ARG A N 1
ATOM 842 C CA . ARG A 1 108 ? 5.863 6.121 -11.562 1 98.12 108 ARG A CA 1
ATOM 843 C C . ARG A 1 108 ? 5.352 5.324 -10.367 1 98.12 108 ARG A C 1
ATOM 845 O O . ARG A 1 108 ? 5.344 4.09 -10.398 1 98.12 108 ARG A O 1
ATOM 852 N N . LEU A 1 109 ? 4.945 6.035 -9.344 1 98.75 109 LEU A N 1
ATOM 853 C CA . LEU A 1 109 ? 4.367 5.344 -8.195 1 98.75 109 LEU A CA 1
ATOM 854 C C . LEU A 1 109 ? 3.104 4.59 -8.594 1 98.75 109 LEU A C 1
ATOM 856 O O . LEU A 1 109 ? 2.895 3.451 -8.164 1 98.75 109 LEU A O 1
ATOM 860 N N . ILE A 1 110 ? 2.309 5.238 -9.391 1 98.69 110 ILE A N 1
ATOM 861 C CA . ILE A 1 110 ? 1.076 4.605 -9.844 1 98.69 110 ILE A CA 1
ATOM 862 C C . ILE A 1 110 ? 1.406 3.33 -10.617 1 98.69 110 ILE A C 1
ATOM 864 O O . ILE A 1 110 ? 0.738 2.307 -10.445 1 98.69 110 ILE A O 1
ATOM 868 N N . GLU A 1 111 ? 2.391 3.393 -11.43 1 98.31 111 GLU A N 1
ATOM 869 C CA . GLU A 1 111 ? 2.805 2.215 -12.188 1 98.31 111 GLU A CA 1
ATOM 870 C C . GLU A 1 111 ? 3.207 1.075 -11.258 1 98.31 111 GLU A C 1
ATOM 872 O O . GLU A 1 111 ? 2.844 -0.08 -11.484 1 98.31 111 GLU A O 1
ATOM 877 N N . TYR A 1 112 ? 3.939 1.381 -10.203 1 98.81 112 TYR A N 1
ATOM 878 C CA . TYR A 1 112 ? 4.301 0.378 -9.203 1 98.81 112 TYR A CA 1
ATOM 879 C C . TYR A 1 112 ? 3.057 -0.279 -8.617 1 98.81 112 TYR A C 1
ATOM 881 O O . TYR A 1 112 ? 2.986 -1.506 -8.516 1 98.81 112 TYR A O 1
ATOM 889 N N . PHE A 1 113 ? 2.098 0.527 -8.266 1 98.88 113 PHE A N 1
ATOM 890 C CA . PHE A 1 113 ? 0.887 -0.012 -7.656 1 98.88 113 PHE A CA 1
ATOM 891 C C . PHE A 1 113 ? 0.117 -0.872 -8.648 1 98.88 113 PHE A C 1
ATOM 893 O O . PHE A 1 113 ? -0.411 -1.926 -8.289 1 98.88 113 PHE A O 1
ATOM 900 N N . GLN A 1 114 ? 0.045 -0.421 -9.891 1 98.75 114 GLN A N 1
ATOM 901 C CA . GLN A 1 114 ? -0.699 -1.149 -10.914 1 98.75 114 GLN A CA 1
ATOM 902 C C . GLN A 1 114 ? -0.136 -2.555 -11.102 1 98.75 114 GLN A C 1
ATOM 904 O O . GLN A 1 114 ? -0.887 -3.533 -11.125 1 98.75 114 GLN A O 1
ATOM 909 N N . VAL A 1 115 ? 1.143 -2.646 -11.195 1 98.62 115 VAL A N 1
ATOM 910 C CA . VAL A 1 115 ? 1.778 -3.91 -11.555 1 98.62 115 VAL A CA 1
ATOM 911 C C . VAL A 1 115 ? 1.958 -4.773 -10.305 1 98.62 115 VAL A C 1
ATOM 913 O O . VAL A 1 115 ? 1.531 -5.93 -10.281 1 98.62 115 VAL A O 1
ATOM 916 N N . ASN A 1 116 ? 2.492 -4.191 -9.227 1 98.81 116 ASN A N 1
ATOM 917 C CA . ASN A 1 116 ? 2.932 -4.977 -8.078 1 98.81 116 ASN A CA 1
ATOM 918 C C . ASN A 1 116 ? 1.771 -5.285 -7.133 1 98.81 116 ASN A C 1
ATOM 920 O O . ASN A 1 116 ? 1.855 -6.211 -6.324 1 98.81 116 ASN A O 1
ATOM 924 N N . SER A 1 117 ? 0.725 -4.465 -7.16 1 98.88 117 SER A N 1
ATOM 925 C CA . SER A 1 117 ? -0.327 -4.59 -6.156 1 98.88 117 SER A CA 1
ATOM 926 C C . SER A 1 117 ? -1.659 -4.965 -6.797 1 98.88 117 SER A C 1
ATOM 928 O O . SER A 1 117 ? -2.172 -6.066 -6.578 1 98.88 117 SER A O 1
ATOM 930 N N . ILE A 1 118 ? -2.121 -4.125 -7.656 1 98.94 118 ILE A N 1
ATOM 931 C CA . ILE A 1 118 ? -3.477 -4.223 -8.188 1 98.94 118 ILE A CA 1
ATOM 932 C C . ILE A 1 118 ? -3.6 -5.473 -9.055 1 98.94 118 ILE A C 1
ATOM 934 O O . ILE A 1 118 ? -4.617 -6.168 -9.016 1 98.94 118 ILE A O 1
ATOM 938 N N . GLY A 1 119 ? -2.562 -5.754 -9.844 1 98.81 119 GLY A N 1
ATOM 939 C CA . GLY A 1 119 ? -2.588 -6.949 -10.672 1 98.81 119 GLY A CA 1
ATOM 940 C C . GLY A 1 119 ? -2.848 -8.219 -9.883 1 98.81 119 GLY A C 1
ATOM 941 O O . GLY A 1 119 ? -3.592 -9.094 -10.336 1 98.81 119 GLY A O 1
ATOM 942 N N . ALA A 1 120 ? -2.291 -8.297 -8.711 1 98.81 120 ALA A N 1
ATOM 943 C CA . ALA A 1 120 ? -2.395 -9.5 -7.895 1 98.81 120 ALA A CA 1
ATOM 944 C C . ALA A 1 120 ? -3.816 -9.688 -7.371 1 98.81 120 ALA A C 1
ATOM 946 O O . ALA A 1 120 ? -4.324 -10.812 -7.328 1 98.81 120 ALA A O 1
ATOM 947 N N . VAL A 1 121 ? -4.449 -8.617 -6.918 1 98.88 121 VAL A N 1
ATOM 948 C CA . VAL A 1 121 ? -5.789 -8.758 -6.363 1 98.88 121 VAL A CA 1
ATOM 949 C C . VAL A 1 121 ? -6.793 -9 -7.484 1 98.88 121 VAL A C 1
ATOM 951 O O . VAL A 1 121 ? -7.773 -9.727 -7.301 1 98.88 121 VAL A O 1
ATOM 954 N N . LEU A 1 122 ? -6.551 -8.438 -8.672 1 98.81 122 LEU A N 1
ATOM 955 C CA . LEU A 1 122 ? -7.367 -8.773 -9.836 1 98.81 122 LEU A CA 1
ATOM 956 C C . LEU A 1 122 ? -7.273 -10.258 -10.164 1 98.81 122 LEU A C 1
ATOM 958 O O . LEU A 1 122 ? -8.281 -10.898 -10.445 1 98.81 122 LEU A O 1
ATOM 962 N N . LEU A 1 123 ? -6.055 -10.742 -10.133 1 98.81 123 LEU A N 1
ATOM 963 C CA . LEU A 1 123 ? -5.852 -12.172 -10.344 1 98.81 123 LEU A CA 1
ATOM 964 C C . LEU A 1 123 ? -6.656 -12.992 -9.344 1 98.81 123 LEU A C 1
ATOM 966 O O . LEU A 1 123 ? -7.359 -13.93 -9.727 1 98.81 123 LEU A O 1
ATOM 970 N N . ALA A 1 124 ? -6.586 -12.625 -8.062 1 98.81 124 ALA A N 1
ATOM 971 C CA . ALA A 1 124 ? -7.32 -13.32 -7.008 1 98.81 124 ALA A CA 1
ATOM 972 C C . ALA A 1 124 ? -8.82 -13.32 -7.297 1 98.81 124 ALA A C 1
ATOM 974 O O . ALA A 1 124 ? -9.5 -14.328 -7.07 1 98.81 124 ALA A O 1
ATOM 975 N N . LYS A 1 125 ? -9.336 -12.211 -7.746 1 98.69 125 LYS A N 1
ATOM 976 C CA . LYS A 1 125 ? -10.742 -12.047 -8.094 1 98.69 125 LYS A CA 1
ATOM 977 C C . LYS A 1 125 ? -11.188 -13.109 -9.086 1 98.69 125 LYS A C 1
ATOM 979 O O . LYS A 1 125 ? -12.266 -13.703 -8.93 1 98.69 125 LYS A O 1
ATOM 984 N N . HIS A 1 126 ? -10.375 -13.453 -10.023 1 98.38 126 HIS A N 1
ATOM 985 C CA . HIS A 1 126 ? -10.805 -14.297 -11.141 1 98.38 126 HIS A CA 1
ATOM 986 C C . HIS A 1 126 ? -10.359 -15.742 -10.93 1 98.38 126 HIS A C 1
ATOM 988 O O . HIS A 1 126 ? -10.797 -16.641 -11.656 1 98.38 126 HIS A O 1
ATOM 994 N N . LEU A 1 127 ? -9.555 -15.977 -9.914 1 98.5 127 LEU A N 1
ATOM 995 C CA . LEU A 1 127 ? -9.031 -17.312 -9.672 1 98.5 127 LEU A CA 1
ATOM 996 C C . LEU A 1 127 ? -10 -18.141 -8.836 1 98.5 127 LEU A C 1
ATOM 998 O O . LEU A 1 127 ? -9.898 -19.375 -8.789 1 98.5 127 LEU A O 1
ATOM 1002 N N . LEU A 1 128 ? -10.953 -17.516 -8.164 1 97.06 128 LEU A N 1
ATOM 1003 C CA . LEU A 1 128 ? -11.781 -18.156 -7.148 1 97.06 128 LEU A CA 1
ATOM 1004 C C . LEU A 1 128 ? -12.477 -19.375 -7.719 1 97.06 128 LEU A C 1
ATOM 1006 O O . LEU A 1 128 ? -12.5 -20.438 -7.086 1 97.06 128 LEU A O 1
ATOM 1010 N N . PRO A 1 129 ? -12.977 -19.328 -9.008 1 96.5 129 PRO A N 1
ATOM 1011 C CA . PRO A 1 129 ? -13.688 -20.484 -9.547 1 96.5 129 PRO A CA 1
ATOM 1012 C C . PRO A 1 129 ? -12.789 -21.703 -9.688 1 96.5 129 PRO A C 1
ATOM 1014 O O . PRO A 1 129 ? -13.289 -22.844 -9.758 1 96.5 129 PRO A O 1
ATOM 1017 N N . PHE A 1 130 ? -11.516 -21.562 -9.758 1 97.88 130 PHE A N 1
ATOM 1018 C CA . PHE A 1 130 ? -10.586 -22.672 -9.945 1 97.88 130 PHE A CA 1
ATOM 1019 C C . PHE A 1 130 ? -10.297 -23.359 -8.617 1 97.88 130 PHE A C 1
ATOM 1021 O O . PHE A 1 130 ? -9.648 -24.406 -8.586 1 97.88 130 PHE A O 1
ATOM 1028 N N . PHE A 1 131 ? -10.758 -22.703 -7.492 1 97.19 131 PHE A N 1
ATOM 1029 C CA . PHE A 1 131 ? -10.484 -23.203 -6.148 1 97.19 131 PHE A CA 1
ATOM 1030 C C . PHE A 1 131 ? -11.773 -23.672 -5.48 1 97.19 131 PHE A C 1
ATOM 1032 O O . PHE A 1 131 ? -11.945 -23.5 -4.27 1 97.19 131 PHE A O 1
ATOM 1039 N N . SER A 1 132 ? -12.664 -24.266 -6.168 1 89.31 132 SER A N 1
ATOM 1040 C CA . SER A 1 132 ? -14.008 -24.547 -5.672 1 89.31 132 SER A CA 1
ATOM 1041 C C . SER A 1 132 ? -14.094 -25.953 -5.09 1 89.31 132 SER A C 1
ATOM 1043 O O . SER A 1 132 ? -15.039 -26.281 -4.363 1 89.31 132 SER A O 1
ATOM 1045 N N . SER A 1 133 ? -13.141 -26.828 -5.344 1 90.06 133 SER A N 1
ATOM 1046 C CA . SER A 1 133 ? -13.18 -28.188 -4.836 1 90.06 133 SER A CA 1
ATOM 1047 C C . SER A 1 133 ? -12.695 -28.266 -3.391 1 90.06 133 SER A C 1
ATOM 1049 O O . SER A 1 133 ? -11.992 -27.359 -2.922 1 90.06 133 SER A O 1
ATOM 1051 N N . PRO A 1 134 ? -13.086 -29.234 -2.689 1 90.56 134 PRO A N 1
ATOM 1052 C CA . PRO A 1 134 ? -12.711 -29.344 -1.279 1 90.56 134 PRO A CA 1
ATOM 1053 C C . PRO A 1 134 ? -11.266 -29.797 -1.088 1 90.56 134 PRO A C 1
ATOM 1055 O O . PRO A 1 134 ? -10.82 -29.984 0.046 1 90.56 134 PRO A O 1
ATOM 1058 N N . ARG A 1 135 ? -10.57 -29.828 -2.061 1 93.25 135 ARG A N 1
ATOM 1059 C CA . ARG A 1 135 ? -9.172 -30.203 -1.937 1 93.25 135 ARG A CA 1
ATOM 1060 C C . ARG A 1 135 ? -8.297 -29 -1.598 1 93.25 135 ARG A C 1
ATOM 1062 O O . ARG A 1 135 ? -8.766 -27.859 -1.643 1 93.25 135 ARG A O 1
ATOM 1069 N N . ARG A 1 136 ? -7.035 -29.391 -1.325 1 96.38 136 ARG A N 1
ATOM 1070 C CA . ARG A 1 136 ? -6.059 -28.359 -0.989 1 96.38 136 ARG A CA 1
ATOM 1071 C C . ARG A 1 136 ? -5.629 -27.578 -2.23 1 96.38 136 ARG A C 1
ATOM 1073 O O . ARG A 1 136 ? -5.207 -28.172 -3.225 1 96.38 136 ARG A O 1
ATOM 1080 N N . HIS A 1 137 ? -5.766 -26.25 -2.209 1 98.12 137 HIS A N 1
ATOM 1081 C CA . HIS A 1 137 ? -5.27 -25.312 -3.211 1 98.12 137 HIS A CA 1
ATOM 1082 C C . HIS A 1 137 ? -4.34 -24.281 -2.586 1 98.12 137 HIS A C 1
ATOM 1084 O O . HIS A 1 137 ? -4.508 -23.906 -1.422 1 98.12 137 HIS A O 1
ATOM 1090 N N . VAL A 1 138 ? -3.297 -23.922 -3.299 1 98.88 138 VAL A N 1
ATOM 1091 C CA . VAL A 1 138 ? -2.41 -22.875 -2.814 1 98.88 138 VAL A CA 1
ATOM 1092 C C . VAL A 1 138 ? -2.332 -21.75 -3.846 1 98.88 138 VAL A C 1
ATOM 1094 O O . VAL A 1 138 ? -2.117 -22 -5.035 1 98.88 138 VAL A O 1
ATOM 1097 N N . PHE A 1 139 ? -2.648 -20.562 -3.457 1 98.94 139 PHE A N 1
ATOM 1098 C CA . PHE A 1 139 ? -2.389 -19.328 -4.195 1 98.94 139 PHE A CA 1
ATOM 1099 C C . PHE A 1 139 ? -1.285 -18.516 -3.527 1 98.94 139 PHE A C 1
ATOM 1101 O O . PHE A 1 139 ? -1.514 -17.891 -2.496 1 98.94 139 PHE A O 1
ATOM 1108 N N . ALA A 1 140 ? -0.093 -18.547 -4.102 1 98.94 140 ALA A N 1
ATOM 1109 C CA . ALA A 1 140 ? 1.065 -17.828 -3.566 1 98.94 140 ALA A CA 1
ATOM 1110 C C . ALA A 1 140 ? 1.396 -16.609 -4.41 1 98.94 140 ALA A C 1
ATOM 1112 O O . ALA A 1 140 ? 1.294 -16.641 -5.637 1 98.94 140 ALA A O 1
ATOM 1113 N N . THR A 1 141 ? 1.728 -15.555 -3.762 1 98.94 141 THR A N 1
ATOM 1114 C CA . THR A 1 141 ? 2.215 -14.359 -4.43 1 98.94 141 THR A CA 1
ATOM 1115 C C . THR A 1 141 ? 3.609 -13.984 -3.928 1 98.94 141 THR A C 1
ATOM 1117 O O . THR A 1 141 ? 3.863 -14 -2.723 1 98.94 141 THR A O 1
ATOM 1120 N N . ILE A 1 142 ? 4.484 -13.664 -4.855 1 98.94 142 ILE A N 1
ATOM 1121 C CA . ILE A 1 142 ? 5.836 -13.258 -4.492 1 98.94 142 ILE A CA 1
ATOM 1122 C C . ILE A 1 142 ? 5.848 -11.773 -4.121 1 98.94 142 ILE A C 1
ATOM 1124 O O . ILE A 1 142 ? 5.516 -10.922 -4.945 1 98.94 142 ILE A O 1
ATOM 1128 N N . SER A 1 143 ? 6.117 -11.5 -2.914 1 98.81 143 SER A N 1
ATOM 1129 C CA . SER A 1 143 ? 6.387 -10.156 -2.42 1 98.81 143 SER A CA 1
ATOM 1130 C C . SER A 1 143 ? 7.875 -9.945 -2.166 1 98.81 143 SER A C 1
ATOM 1132 O O . SER A 1 143 ? 8.711 -10.375 -2.963 1 98.81 143 SER A O 1
ATOM 1134 N N . ALA A 1 144 ? 8.266 -9.109 -1.303 1 98.56 144 ALA A N 1
ATOM 1135 C CA . ALA A 1 144 ? 9.641 -8.812 -0.913 1 98.56 144 ALA A CA 1
ATOM 1136 C C . ALA A 1 144 ? 9.719 -8.398 0.553 1 98.56 144 ALA A C 1
ATOM 1138 O O . ALA A 1 144 ? 8.781 -7.785 1.079 1 98.56 144 ALA A O 1
ATOM 1139 N N . LYS A 1 145 ? 10.836 -8.758 1.162 1 98.12 145 LYS A N 1
ATOM 1140 C CA . LYS A 1 145 ? 11.086 -8.266 2.514 1 98.12 145 LYS A CA 1
ATOM 1141 C C . LYS A 1 145 ? 10.938 -6.75 2.578 1 98.12 145 LYS A C 1
ATOM 1143 O O . LYS A 1 145 ? 10.477 -6.207 3.586 1 98.12 145 LYS A O 1
ATOM 1148 N N . LEU A 1 146 ? 11.258 -6.059 1.497 1 98.31 146 LEU A N 1
ATOM 1149 C CA . LEU A 1 146 ? 11.164 -4.609 1.398 1 98.31 146 LEU A CA 1
ATOM 1150 C C . LEU A 1 146 ? 9.719 -4.148 1.531 1 98.31 146 LEU A C 1
ATOM 1152 O O . LEU A 1 146 ? 9.453 -2.961 1.74 1 98.31 146 LEU A O 1
ATOM 1156 N N . GLY A 1 147 ? 8.758 -5.039 1.384 1 98.81 147 GLY A N 1
ATOM 1157 C CA . GLY A 1 147 ? 7.352 -4.711 1.579 1 98.81 147 GLY A CA 1
ATOM 1158 C C . GLY A 1 147 ? 6.93 -4.754 3.035 1 98.81 147 GLY A C 1
ATOM 1159 O O . GLY A 1 147 ? 5.773 -4.469 3.357 1 98.81 147 GLY A O 1
ATOM 1160 N N . SER A 1 148 ? 7.836 -5.184 3.938 1 98.88 148 SER A N 1
ATOM 1161 C CA . SER A 1 148 ? 7.59 -5.184 5.375 1 98.88 148 SER A CA 1
ATOM 1162 C C . SER A 1 148 ? 7.785 -3.795 5.973 1 98.88 148 SER A C 1
ATOM 1164 O O . SER A 1 148 ? 8.891 -3.244 5.926 1 98.88 148 SER A O 1
ATOM 1166 N N . ILE A 1 149 ? 6.723 -3.225 6.504 1 98.88 149 ILE A N 1
ATOM 1167 C CA . ILE A 1 149 ? 6.832 -1.911 7.129 1 98.88 149 ILE A CA 1
ATOM 1168 C C . ILE A 1 149 ? 7.648 -2.02 8.414 1 98.88 149 ILE A C 1
ATOM 1170 O O . ILE A 1 149 ? 8.484 -1.163 8.703 1 98.88 149 ILE A O 1
ATOM 1174 N N . GLY A 1 150 ? 7.387 -3.139 9.109 1 98.62 150 GLY A N 1
ATOM 1175 C CA . GLY A 1 150 ? 8.047 -3.365 10.391 1 98.62 150 GLY A CA 1
ATOM 1176 C C . GLY A 1 150 ? 9.539 -3.633 10.25 1 98.62 150 GLY A C 1
ATOM 1177 O O . GLY A 1 150 ? 10.281 -3.527 11.227 1 98.62 150 GLY A O 1
ATOM 1178 N N . ASP A 1 151 ? 9.992 -3.949 9.07 1 98.31 151 ASP A N 1
ATOM 1179 C CA . ASP A 1 151 ? 11.406 -4.234 8.828 1 98.31 151 ASP A CA 1
ATOM 1180 C C . ASP A 1 151 ? 12.062 -3.107 8.047 1 98.31 151 ASP A C 1
ATOM 1182 O O . ASP A 1 151 ? 13.188 -3.26 7.551 1 98.31 151 ASP A O 1
ATOM 1186 N N . ASN A 1 152 ? 11.359 -2.033 7.844 1 98.56 152 ASN A N 1
ATOM 1187 C CA . ASN A 1 152 ? 11.914 -0.901 7.105 1 98.56 152 ASN A CA 1
ATOM 1188 C C . ASN A 1 152 ? 12.789 -0.026 7.996 1 98.56 152 ASN A C 1
ATOM 1190 O O . ASN A 1 152 ? 12.289 0.859 8.695 1 98.56 152 ASN A O 1
ATOM 1194 N N . TYR A 1 153 ? 14.094 -0.224 7.922 1 97.5 153 TYR A N 1
ATOM 1195 C CA . TYR A 1 153 ? 15.023 0.543 8.734 1 97.5 153 TYR A CA 1
ATOM 1196 C C . TYR A 1 153 ? 15.93 1.408 7.863 1 97.5 153 TYR A C 1
ATOM 1198 O O . TYR A 1 153 ? 16.578 2.33 8.359 1 97.5 153 TYR A O 1
ATOM 1206 N N . LEU A 1 154 ? 15.961 1.104 6.562 1 96.62 154 LEU A N 1
ATOM 1207 C CA . LEU A 1 154 ? 16.922 1.759 5.688 1 96.62 154 LEU A CA 1
ATOM 1208 C C . LEU A 1 154 ? 16.266 2.887 4.898 1 96.62 154 LEU A C 1
ATOM 1210 O O . LEU A 1 154 ? 16.922 3.873 4.555 1 96.62 154 LEU A O 1
ATOM 1214 N N . GLY A 1 155 ? 15 2.736 4.617 1 98.19 155 GLY A N 1
ATOM 1215 C CA . GLY A 1 155 ? 14.305 3.701 3.775 1 98.19 155 GLY A CA 1
ATOM 1216 C C . GLY A 1 155 ? 14.648 3.562 2.305 1 98.19 155 GLY A C 1
ATOM 1217 O O . GLY A 1 155 ? 15.109 2.508 1.867 1 98.19 155 GLY A O 1
ATOM 1218 N N . GLY A 1 156 ? 14.281 4.566 1.524 1 98.12 156 GLY A N 1
ATOM 1219 C CA . GLY A 1 156 ? 14.492 4.508 0.086 1 98.12 156 GLY A CA 1
ATOM 1220 C C . GLY A 1 156 ? 13.523 3.578 -0.622 1 98.12 156 GLY A C 1
ATOM 1221 O O . GLY A 1 156 ? 12.625 3.014 0.007 1 98.12 156 GLY A O 1
ATOM 1222 N N . TRP A 1 157 ? 13.68 3.541 -1.974 1 98.5 157 TRP A N 1
ATOM 1223 C CA . TRP A 1 157 ? 12.844 2.713 -2.836 1 98.5 157 TRP A CA 1
ATOM 1224 C C . TRP A 1 157 ? 11.367 2.891 -2.498 1 98.5 157 TRP A C 1
ATOM 1226 O O . TRP A 1 157 ? 10.648 1.911 -2.301 1 98.5 157 TRP A O 1
ATOM 1236 N N . TYR A 1 158 ? 10.945 4.137 -2.455 1 98.88 158 TYR A N 1
ATOM 1237 C CA . TYR A 1 158 ? 9.641 4.543 -1.941 1 98.88 158 TYR A CA 1
ATOM 1238 C C . TYR A 1 158 ? 8.516 3.793 -2.645 1 98.88 158 TYR A C 1
ATOM 1240 O O . TYR A 1 158 ? 7.707 3.127 -1.994 1 98.88 158 TYR A O 1
ATOM 1248 N N . GLY A 1 159 ? 8.531 3.879 -3.953 1 98.81 159 GLY A N 1
ATOM 1249 C CA . GLY A 1 159 ? 7.445 3.285 -4.719 1 98.81 159 GLY A CA 1
ATOM 1250 C C . GLY A 1 159 ? 7.402 1.771 -4.617 1 98.81 159 GLY A C 1
ATOM 1251 O O . GLY A 1 159 ? 6.328 1.183 -4.492 1 98.81 159 GLY A O 1
ATOM 1252 N N . TYR A 1 160 ? 8.578 1.165 -4.688 1 98.81 160 TYR A N 1
ATOM 1253 C CA . TYR A 1 160 ? 8.633 -0.29 -4.605 1 98.81 160 TYR A CA 1
ATOM 1254 C C . TYR A 1 160 ? 8.164 -0.781 -3.242 1 98.81 160 TYR A C 1
ATOM 1256 O O . TYR A 1 160 ? 7.301 -1.655 -3.156 1 98.81 160 TYR A O 1
ATOM 1264 N N . ARG A 1 161 ? 8.68 -0.193 -2.15 1 98.94 161 ARG A N 1
ATOM 1265 C CA . ARG A 1 161 ? 8.289 -0.566 -0.795 1 98.94 161 ARG A CA 1
ATOM 1266 C C . ARG A 1 161 ? 6.785 -0.403 -0.593 1 98.94 161 ARG A C 1
ATOM 1268 O O . ARG A 1 161 ? 6.117 -1.312 -0.093 1 98.94 161 ARG A O 1
ATOM 1275 N N . ALA A 1 162 ? 6.285 0.723 -1.001 1 98.94 162 ALA A N 1
ATOM 1276 C CA . ALA A 1 162 ? 4.871 1.015 -0.791 1 98.94 162 ALA A CA 1
ATOM 1277 C C . ALA A 1 162 ? 3.99 0.057 -1.587 1 98.94 162 ALA A C 1
ATOM 1279 O O . ALA A 1 162 ? 2.959 -0.406 -1.091 1 98.94 162 ALA A O 1
ATOM 1280 N N . SER A 1 163 ? 4.348 -0.232 -2.814 1 98.94 163 SER A N 1
ATOM 1281 C CA . SER A 1 163 ? 3.553 -1.127 -3.65 1 98.94 163 SER A CA 1
ATOM 1282 C C . SER A 1 163 ? 3.547 -2.545 -3.09 1 98.94 163 SER A C 1
ATOM 1284 O O . SER A 1 163 ? 2.533 -3.244 -3.164 1 98.94 163 SER A O 1
ATOM 1286 N N . LYS A 1 164 ? 4.688 -2.959 -2.557 1 98.94 164 LYS A N 1
ATOM 1287 C CA . LYS A 1 164 ? 4.758 -4.301 -1.981 1 98.94 164 LYS A CA 1
ATOM 1288 C C . LYS A 1 164 ? 4.02 -4.367 -0.646 1 98.94 164 LYS A C 1
ATOM 1290 O O . LYS A 1 164 ? 3.434 -5.395 -0.304 1 98.94 164 LYS A O 1
ATOM 1295 N N . ALA A 1 165 ? 3.996 -3.283 0.128 1 99 165 ALA A N 1
ATOM 1296 C CA . ALA A 1 165 ? 3.162 -3.227 1.325 1 99 165 ALA A CA 1
ATOM 1297 C C . ALA A 1 165 ? 1.681 -3.305 0.965 1 99 165 ALA A C 1
ATOM 1299 O O . ALA A 1 165 ? 0.907 -3.99 1.637 1 99 165 ALA A O 1
ATOM 1300 N N . ALA A 1 166 ? 1.327 -2.574 -0.062 1 99 166 ALA A N 1
ATOM 1301 C CA . ALA A 1 166 ? -0.049 -2.629 -0.548 1 99 166 ALA A CA 1
ATOM 1302 C C . ALA A 1 166 ? -0.412 -4.039 -1.008 1 99 166 ALA A C 1
ATOM 1304 O O . ALA A 1 166 ? -1.51 -4.523 -0.729 1 99 166 ALA A O 1
ATOM 1305 N N . LEU A 1 167 ? 0.499 -4.664 -1.715 1 99 167 LEU A N 1
ATOM 1306 C CA . LEU A 1 167 ? 0.315 -6.051 -2.125 1 99 167 LEU A CA 1
ATOM 1307 C C . LEU A 1 167 ? 0.039 -6.945 -0.92 1 99 167 LEU A C 1
ATOM 1309 O O . LEU A 1 167 ? -0.903 -7.738 -0.934 1 99 167 LEU A O 1
ATOM 1313 N N . ASN A 1 168 ? 0.862 -6.805 0.117 1 99 168 ASN A N 1
ATOM 1314 C CA . ASN A 1 168 ? 0.712 -7.602 1.33 1 99 168 ASN A CA 1
ATOM 1315 C C . ASN A 1 168 ? -0.676 -7.434 1.942 1 99 168 ASN A C 1
ATOM 1317 O O . ASN A 1 168 ? -1.319 -8.414 2.311 1 99 168 ASN A O 1
ATOM 1321 N N . MET A 1 169 ? -1.144 -6.195 1.992 1 99 169 MET A N 1
ATOM 1322 C CA . MET A 1 169 ? -2.463 -5.934 2.557 1 99 169 MET A CA 1
ATOM 1323 C C . MET A 1 169 ? -3.559 -6.551 1.693 1 99 169 MET A C 1
ATOM 1325 O O . MET A 1 169 ? -4.488 -7.168 2.211 1 99 169 MET A O 1
ATOM 1329 N N . LEU A 1 170 ? -3.432 -6.363 0.423 1 98.94 170 LEU A N 1
ATOM 1330 C CA . LEU A 1 170 ? -4.434 -6.902 -0.49 1 98.94 170 LEU A CA 1
ATOM 1331 C C . LEU A 1 170 ? -4.52 -8.422 -0.364 1 98.94 170 LEU A C 1
ATOM 1333 O O . LEU A 1 170 ? -5.617 -8.977 -0.258 1 98.94 170 LEU A O 1
ATOM 1337 N N . MET A 1 171 ? -3.412 -9.086 -0.294 1 98.94 171 MET A N 1
ATOM 1338 C CA . MET A 1 171 ? -3.408 -10.547 -0.273 1 98.94 171 MET A CA 1
ATOM 1339 C C . MET A 1 171 ? -3.846 -11.07 1.09 1 98.94 171 MET A C 1
ATOM 1341 O O . MET A 1 171 ? -4.484 -12.117 1.18 1 98.94 171 MET A O 1
ATOM 1345 N N . ARG A 1 172 ? -3.449 -10.352 2.154 1 98.94 172 ARG A N 1
ATOM 1346 C CA . ARG A 1 172 ? -4.012 -10.695 3.457 1 98.94 172 ARG A CA 1
ATOM 1347 C C . ARG A 1 172 ? -5.535 -10.617 3.434 1 98.94 172 ARG A C 1
ATOM 1349 O O . ARG A 1 172 ? -6.215 -11.5 3.965 1 98.94 172 ARG A O 1
ATOM 1356 N N . THR A 1 173 ? -6.047 -9.578 2.85 1 98.94 173 THR A N 1
ATOM 1357 C CA . THR A 1 173 ? -7.488 -9.391 2.736 1 98.94 173 THR A CA 1
ATOM 1358 C C . THR A 1 173 ? -8.109 -10.484 1.871 1 98.94 173 THR A C 1
ATOM 1360 O O . THR A 1 173 ? -9.18 -11 2.191 1 98.94 173 THR A O 1
ATOM 1363 N N . VAL A 1 174 ? -7.445 -10.875 0.795 1 98.94 174 VAL A N 1
ATOM 1364 C CA . VAL A 1 174 ? -7.883 -11.969 -0.069 1 98.94 174 VAL A CA 1
ATOM 1365 C C . VAL A 1 174 ? -7.992 -13.258 0.74 1 98.94 174 VAL A C 1
ATOM 1367 O O . VAL A 1 174 ? -8.977 -13.984 0.63 1 98.94 174 VAL A O 1
ATOM 1370 N N . ALA A 1 175 ? -6.957 -13.516 1.522 1 98.94 175 ALA A N 1
ATOM 1371 C CA . ALA A 1 175 ? -6.941 -14.734 2.33 1 98.94 175 ALA A CA 1
ATOM 1372 C C . ALA A 1 175 ? -8.18 -14.82 3.223 1 98.94 175 ALA A C 1
ATOM 1374 O O . ALA A 1 175 ? -8.766 -15.891 3.385 1 98.94 175 ALA A O 1
ATOM 1375 N N . ILE A 1 176 ? -8.547 -13.703 3.793 1 98.81 176 ILE A N 1
ATOM 1376 C CA . ILE A 1 176 ? -9.703 -13.656 4.68 1 98.81 176 ILE A CA 1
ATOM 1377 C C . ILE A 1 176 ? -10.969 -13.984 3.891 1 98.81 176 ILE A C 1
ATOM 1379 O O . ILE A 1 176 ? -11.773 -14.812 4.316 1 98.81 176 ILE A O 1
ATOM 1383 N N . GLU A 1 177 ? -11.133 -13.383 2.742 1 98.69 177 GLU A N 1
ATOM 1384 C CA . GLU A 1 177 ? -12.32 -13.672 1.939 1 98.69 177 GLU A CA 1
ATOM 1385 C C . GLU A 1 177 ? -12.312 -15.109 1.436 1 98.69 177 GLU A C 1
ATOM 1387 O O . GLU A 1 177 ? -13.344 -15.781 1.44 1 98.69 177 GLU A O 1
ATOM 1392 N N . TYR A 1 178 ? -11.156 -15.617 0.965 1 98.5 178 TYR A N 1
ATOM 1393 C CA . TYR A 1 178 ? -11.039 -16.984 0.472 1 98.5 178 TYR A CA 1
ATOM 1394 C C . TYR A 1 178 ? -11.359 -17.984 1.569 1 98.5 178 TYR A C 1
ATOM 1396 O O . TYR A 1 178 ? -11.906 -19.062 1.296 1 98.5 178 TYR A O 1
ATOM 1404 N N . SER A 1 179 ? -11.039 -17.672 2.809 1 98.06 179 SER A N 1
ATOM 1405 C CA . SER A 1 179 ? -11.328 -18.594 3.902 1 98.06 179 SER A CA 1
ATOM 1406 C C . SER A 1 179 ? -12.82 -18.859 4.02 1 98.06 179 SER A C 1
ATOM 1408 O O . SER A 1 179 ? -13.227 -19.922 4.508 1 98.06 179 SER A O 1
ATOM 1410 N N . ARG A 1 180 ? -13.602 -17.891 3.541 1 96.88 180 ARG A N 1
ATOM 1411 C CA . ARG A 1 180 ? -15.047 -18.047 3.578 1 96.88 180 ARG A CA 1
ATOM 1412 C C . ARG A 1 180 ? -15.562 -18.703 2.301 1 96.88 180 ARG A C 1
ATOM 1414 O O . ARG A 1 180 ? -16.469 -19.531 2.35 1 96.88 180 ARG A O 1
ATOM 1421 N N . LYS A 1 181 ? -14.969 -18.453 1.203 1 96.81 181 LYS A N 1
ATOM 1422 C CA . LYS A 1 181 ? -15.5 -18.859 -0.098 1 96.81 181 LYS A CA 1
ATOM 1423 C C . LYS A 1 181 ? -14.852 -20.156 -0.582 1 96.81 181 LYS A C 1
ATOM 1425 O O . LYS A 1 181 ? -15.453 -20.891 -1.364 1 96.81 181 LYS A O 1
ATOM 1430 N N . SER A 1 182 ? -13.695 -20.391 -0.169 1 97.12 182 SER A N 1
ATOM 1431 C CA . SER A 1 182 ? -12.898 -21.562 -0.503 1 97.12 182 SER A CA 1
ATOM 1432 C C . SER A 1 182 ? -12.008 -21.969 0.664 1 97.12 182 SER A C 1
ATOM 1434 O O . SER A 1 182 ? -10.789 -21.781 0.624 1 97.12 182 SER A O 1
ATOM 1436 N N . PRO A 1 183 ? -12.57 -22.609 1.624 1 96.5 183 PRO A N 1
ATOM 1437 C CA . PRO A 1 183 ? -11.914 -22.766 2.924 1 96.5 183 PRO A CA 1
ATOM 1438 C C . PRO A 1 183 ? -10.68 -23.656 2.85 1 96.5 183 PRO A C 1
ATOM 1440 O O . PRO A 1 183 ? -9.852 -23.656 3.766 1 96.5 183 PRO A O 1
ATOM 1443 N N . GLN A 1 184 ? -10.531 -24.422 1.801 1 97.12 184 GLN A N 1
ATOM 1444 C CA . GLN A 1 184 ? -9.375 -25.297 1.695 1 97.12 184 GLN A CA 1
ATOM 1445 C C . GLN A 1 184 ? -8.258 -24.641 0.895 1 97.12 184 GLN A C 1
ATOM 1447 O O . GLN A 1 184 ? -7.223 -25.266 0.639 1 97.12 184 GLN A O 1
ATOM 1452 N N . THR A 1 185 ? -8.484 -23.406 0.474 1 98.56 185 THR A N 1
ATOM 1453 C CA . THR A 1 185 ? -7.473 -22.672 -0.277 1 98.56 185 THR A CA 1
ATOM 1454 C C . THR A 1 185 ? -6.559 -21.891 0.665 1 98.56 185 THR A C 1
ATOM 1456 O O . THR A 1 185 ? -7.035 -21.156 1.524 1 98.56 185 THR A O 1
ATOM 1459 N N . ILE A 1 186 ? -5.25 -22.109 0.533 1 98.88 186 ILE A N 1
ATOM 1460 C CA . ILE A 1 186 ? -4.254 -21.359 1.295 1 98.88 186 ILE A CA 1
ATOM 1461 C C . ILE A 1 186 ? -3.699 -20.219 0.445 1 98.88 186 ILE A C 1
ATOM 1463 O O . ILE A 1 186 ? -3.176 -20.453 -0.648 1 98.88 186 ILE A O 1
ATOM 1467 N N . VAL A 1 187 ? -3.873 -19 0.877 1 98.94 187 VAL A N 1
ATOM 1468 C CA . VAL A 1 187 ? -3.307 -17.812 0.255 1 98.94 187 VAL A CA 1
ATOM 1469 C C . VAL A 1 187 ? -2.088 -17.344 1.048 1 98.94 187 VAL A C 1
ATOM 1471 O O . VAL A 1 187 ? -2.186 -17.078 2.248 1 98.94 187 VAL A O 1
ATOM 1474 N N . VAL A 1 188 ? -0.912 -17.234 0.366 1 98.94 188 VAL A N 1
ATOM 1475 C CA . VAL A 1 188 ? 0.281 -16.859 1.12 1 98.94 188 VAL A CA 1
ATOM 1476 C C . VAL A 1 188 ? 1.089 -15.828 0.336 1 98.94 188 VAL A C 1
ATOM 1478 O O . VAL A 1 188 ? 1.006 -15.773 -0.893 1 98.94 188 VAL A O 1
ATOM 1481 N N . ILE A 1 189 ? 1.758 -15.008 1.058 1 98.94 189 ILE A N 1
ATOM 1482 C CA . ILE A 1 189 ? 2.697 -14.008 0.557 1 98.94 189 ILE A CA 1
ATOM 1483 C C . ILE A 1 189 ? 4.129 -14.453 0.853 1 98.94 189 ILE A C 1
ATOM 1485 O O . ILE A 1 189 ? 4.465 -14.758 2 1 98.94 189 ILE A O 1
ATOM 1489 N N . LEU A 1 190 ? 4.988 -14.477 -0.162 1 98.94 190 LEU A N 1
ATOM 1490 C CA . LEU A 1 190 ? 6.297 -15.102 0.015 1 98.94 190 LEU A CA 1
ATOM 1491 C C . LEU A 1 190 ? 7.418 -14.125 -0.329 1 98.94 190 LEU A C 1
ATOM 1493 O O . LEU A 1 190 ? 7.352 -13.43 -1.345 1 98.94 190 LEU A O 1
ATOM 1497 N N . HIS A 1 191 ? 8.375 -14.016 0.472 1 98.88 191 HIS A N 1
ATOM 1498 C CA . HIS A 1 191 ? 9.648 -13.375 0.173 1 98.88 191 HIS A CA 1
ATOM 1499 C C . HIS A 1 191 ? 10.664 -14.398 -0.339 1 98.88 191 HIS A C 1
ATOM 1501 O O . HIS A 1 191 ? 11.039 -15.32 0.383 1 98.88 191 HIS A O 1
ATOM 1507 N N . PRO A 1 192 ? 11.156 -14.273 -1.493 1 98.56 192 PRO A N 1
ATOM 1508 C CA . PRO A 1 192 ? 11.977 -15.312 -2.113 1 98.56 192 PRO A CA 1
ATOM 1509 C C . PRO A 1 192 ? 13.445 -15.227 -1.7 1 98.56 192 PRO A C 1
ATOM 1511 O O . PRO A 1 192 ? 14.227 -16.141 -1.98 1 98.56 192 PRO A O 1
ATOM 1514 N N . GLY A 1 193 ? 13.828 -14.164 -0.937 1 97.38 193 GLY A N 1
ATOM 1515 C CA . GLY A 1 193 ? 15.234 -13.852 -0.81 1 97.38 193 GLY A CA 1
ATOM 1516 C C . GLY A 1 193 ? 15.781 -13.07 -1.993 1 97.38 193 GLY A C 1
ATOM 1517 O O . GLY A 1 193 ? 15.125 -12.969 -3.031 1 97.38 193 GLY A O 1
ATOM 1518 N N . THR A 1 194 ? 16.938 -12.445 -1.824 1 96.75 194 THR A N 1
ATOM 1519 C CA . THR A 1 194 ? 17.562 -11.781 -2.963 1 96.75 194 THR A CA 1
ATOM 1520 C C . THR A 1 194 ? 18.031 -12.797 -3.994 1 96.75 194 THR A C 1
ATOM 1522 O O . THR A 1 194 ? 18.969 -13.562 -3.738 1 96.75 194 THR A O 1
ATOM 1525 N N . THR A 1 195 ? 17.344 -12.789 -5.098 1 97.31 195 THR A N 1
ATOM 1526 C CA . THR A 1 195 ? 17.578 -13.789 -6.125 1 97.31 195 THR A CA 1
ATOM 1527 C C . THR A 1 195 ? 18.281 -13.18 -7.332 1 97.31 195 THR A C 1
ATOM 1529 O O . THR A 1 195 ? 17.953 -12.07 -7.754 1 97.31 195 THR A O 1
ATOM 1532 N N . ASP A 1 196 ? 19.25 -13.898 -7.891 1 96.44 196 ASP A N 1
ATOM 1533 C CA . ASP A 1 196 ? 20 -13.438 -9.047 1 96.44 196 ASP A CA 1
ATOM 1534 C C . ASP A 1 196 ? 19.141 -13.484 -10.312 1 96.44 196 ASP A C 1
ATOM 1536 O O . ASP A 1 196 ? 19.172 -14.477 -11.055 1 96.44 196 ASP A O 1
ATOM 1540 N N . THR A 1 197 ? 18.375 -12.445 -10.531 1 95.62 197 THR A N 1
ATOM 1541 C CA . THR A 1 197 ? 17.516 -12.25 -11.703 1 95.62 197 THR A CA 1
ATOM 1542 C C . THR A 1 197 ? 17.75 -10.875 -12.32 1 95.62 197 THR A C 1
ATOM 1544 O O . THR A 1 197 ? 18.484 -10.055 -11.758 1 95.62 197 THR A O 1
ATOM 1547 N N . GLN A 1 198 ? 17.109 -10.656 -13.492 1 92.44 198 GLN A N 1
ATOM 1548 C CA . GLN A 1 198 ? 17.172 -9.352 -14.133 1 92.44 198 GLN A CA 1
ATOM 1549 C C . GLN A 1 198 ? 16.625 -8.258 -13.211 1 92.44 198 GLN A C 1
ATOM 1551 O O . GLN A 1 198 ? 17.141 -7.133 -13.211 1 92.44 198 GLN A O 1
ATOM 1556 N N . LEU A 1 199 ? 15.656 -8.578 -12.406 1 92.19 199 LEU A N 1
ATOM 1557 C CA . LEU A 1 199 ? 15.023 -7.621 -11.508 1 92.19 199 LEU A CA 1
ATOM 1558 C C . LEU A 1 199 ? 16.031 -7.094 -10.484 1 92.19 199 LEU A C 1
ATOM 1560 O O . LEU A 1 199 ? 16.062 -5.891 -10.203 1 92.19 199 LEU A O 1
ATOM 1564 N N . SER A 1 200 ? 16.906 -7.93 -9.969 1 93.62 200 SER A N 1
ATOM 1565 C CA . SER A 1 200 ? 17.781 -7.559 -8.852 1 93.62 200 SER A CA 1
ATOM 1566 C C . SER A 1 200 ? 19.156 -7.148 -9.352 1 93.62 200 SER A C 1
ATOM 1568 O O . SER A 1 200 ? 19.953 -6.562 -8.602 1 93.62 200 SER A O 1
ATOM 1570 N N . GLN A 1 201 ? 19.516 -7.391 -10.555 1 92.62 201 GLN A N 1
ATOM 1571 C CA . GLN A 1 201 ? 20.875 -7.336 -11.086 1 92.62 201 GLN A CA 1
ATOM 1572 C C . GLN A 1 201 ? 21.5 -5.965 -10.852 1 92.62 201 GLN A C 1
ATOM 1574 O O . GLN A 1 201 ? 22.625 -5.867 -10.344 1 92.62 201 GLN A O 1
ATOM 1579 N N . PRO A 1 202 ? 20.75 -4.875 -11.109 1 92.19 202 PRO A N 1
ATOM 1580 C CA . PRO A 1 202 ? 21.375 -3.561 -10.93 1 92.19 202 PRO A CA 1
ATOM 1581 C C . PRO A 1 202 ? 21.641 -3.232 -9.461 1 92.19 202 PRO A C 1
ATOM 1583 O O . PRO A 1 202 ? 22.359 -2.285 -9.156 1 92.19 202 PRO A O 1
ATOM 1586 N N . PHE A 1 203 ? 21.172 -4.07 -8.57 1 92.31 203 PHE A N 1
ATOM 1587 C CA . PHE A 1 203 ? 21.203 -3.703 -7.156 1 92.31 203 PHE A CA 1
ATOM 1588 C C . PHE A 1 203 ? 21.938 -4.758 -6.344 1 92.31 203 PHE A C 1
ATOM 1590 O O . PHE A 1 203 ? 21.734 -4.871 -5.133 1 92.31 203 PHE A O 1
ATOM 1597 N N . GLN A 1 204 ? 22.734 -5.578 -6.965 1 92.75 204 GLN A N 1
ATOM 1598 C CA . GLN A 1 204 ? 23.344 -6.719 -6.293 1 92.75 204 GLN A CA 1
ATOM 1599 C C . GLN A 1 204 ? 24.719 -6.352 -5.742 1 92.75 204 GLN A C 1
ATOM 1601 O O . GLN A 1 204 ? 25.344 -7.137 -5.016 1 92.75 204 GLN A O 1
ATOM 1606 N N . LYS A 1 205 ? 25.219 -5.16 -6.027 1 90.56 205 LYS A N 1
ATOM 1607 C CA . LYS A 1 205 ? 26.594 -4.793 -5.719 1 90.56 205 LYS A CA 1
ATOM 1608 C C . LYS A 1 205 ? 26.875 -4.918 -4.223 1 90.56 205 LYS A C 1
ATOM 1610 O O . LYS A 1 205 ? 27.938 -5.398 -3.82 1 90.56 205 LYS A O 1
ATOM 1615 N N . ASN A 1 206 ? 25.906 -4.59 -3.354 1 87.5 206 ASN A N 1
ATOM 1616 C CA . ASN A 1 206 ? 26.141 -4.582 -1.913 1 87.5 206 ASN A CA 1
ATOM 1617 C C . ASN A 1 206 ? 25.547 -5.816 -1.244 1 87.5 206 ASN A C 1
ATOM 1619 O O . ASN A 1 206 ? 25.453 -5.879 -0.016 1 87.5 206 ASN A O 1
ATOM 1623 N N . VAL A 1 207 ? 25.141 -6.785 -2.057 1 90.62 207 VAL A N 1
ATOM 1624 C CA . VAL A 1 207 ? 24.578 -8.008 -1.5 1 90.62 207 VAL A CA 1
ATOM 1625 C C . VAL A 1 207 ? 25.688 -9.031 -1.277 1 90.62 207 VAL A C 1
ATOM 1627 O O . VAL A 1 207 ? 26.422 -9.383 -2.211 1 90.62 207 VAL A O 1
ATOM 1630 N N . ALA A 1 208 ? 25.859 -9.469 0.001 1 90.06 208 ALA A N 1
ATOM 1631 C CA . ALA A 1 208 ? 26.844 -10.508 0.287 1 90.06 208 ALA A CA 1
ATOM 1632 C C . ALA A 1 208 ? 26.562 -11.766 -0.535 1 90.06 208 ALA A C 1
ATOM 1634 O O . ALA A 1 208 ? 25.406 -12.164 -0.692 1 90.06 208 ALA A O 1
ATOM 1635 N N . PRO A 1 209 ? 27.562 -12.375 -1.109 1 87.56 209 PRO A N 1
ATOM 1636 C CA . PRO A 1 209 ? 27.375 -13.539 -1.977 1 87.56 209 PRO A CA 1
ATOM 1637 C C . PRO A 1 209 ? 26.484 -14.609 -1.348 1 87.56 209 PRO A C 1
ATOM 1639 O O . PRO A 1 209 ? 25.641 -15.203 -2.035 1 87.56 209 PRO A O 1
ATOM 1642 N N . LYS A 1 210 ? 26.641 -14.875 -0.101 1 91 210 LYS A N 1
ATOM 1643 C CA . LYS A 1 210 ? 25.859 -15.906 0.58 1 91 210 LYS A CA 1
ATOM 1644 C C . LYS A 1 210 ? 24.375 -15.539 0.621 1 91 210 LYS A C 1
ATOM 1646 O O . LYS A 1 210 ? 23.516 -16.406 0.833 1 91 210 LYS A O 1
ATOM 1651 N N . ASN A 1 211 ? 24.078 -14.234 0.458 1 93.31 211 ASN A N 1
ATOM 1652 C CA . ASN A 1 211 ? 22.703 -13.734 0.526 1 93.31 211 ASN A CA 1
ATOM 1653 C C . ASN A 1 211 ? 22.094 -13.562 -0.864 1 93.31 211 ASN A C 1
ATOM 1655 O O . ASN A 1 211 ? 20.938 -13.18 -0.997 1 93.31 211 ASN A O 1
ATOM 1659 N N . LEU A 1 212 ? 22.922 -13.805 -1.89 1 96.06 212 LEU A N 1
ATOM 1660 C CA . LEU A 1 212 ? 22.438 -13.789 -3.266 1 96.06 212 LEU A CA 1
ATOM 1661 C C . LEU A 1 212 ? 22.141 -15.211 -3.752 1 96.06 212 LEU A C 1
ATOM 1663 O O . LEU A 1 212 ? 23.062 -16 -3.934 1 96.06 212 LEU A O 1
ATOM 1667 N N . PHE A 1 213 ? 20.875 -15.508 -3.953 1 97.81 213 PHE A N 1
ATOM 1668 C CA . PHE A 1 213 ? 20.453 -16.859 -4.273 1 97.81 213 PHE A CA 1
ATOM 1669 C C . PHE A 1 213 ? 20.391 -17.062 -5.785 1 97.81 213 PHE A C 1
ATOM 1671 O O . PHE A 1 213 ? 20.016 -16.156 -6.523 1 97.81 213 PHE A O 1
ATOM 1678 N N . SER A 1 214 ? 20.766 -18.297 -6.223 1 98 214 SER A N 1
ATOM 1679 C CA . SER A 1 214 ? 20.406 -18.688 -7.586 1 98 214 SER A CA 1
ATOM 1680 C C . SER A 1 214 ? 18.906 -18.875 -7.73 1 98 214 SER A C 1
ATOM 1682 O O . SER A 1 214 ? 18.203 -19.109 -6.746 1 98 214 SER A O 1
ATOM 1684 N N . VAL A 1 215 ? 18.453 -18.812 -8.922 1 98.38 215 VAL A N 1
ATOM 1685 C CA . VAL A 1 215 ? 17.031 -19.016 -9.188 1 98.38 215 VAL A CA 1
ATOM 1686 C C . VAL A 1 215 ? 16.625 -20.422 -8.75 1 98.38 215 VAL A C 1
ATOM 1688 O O . VAL A 1 215 ? 15.578 -20.594 -8.102 1 98.38 215 VAL A O 1
ATOM 1691 N N . ASN A 1 216 ? 17.438 -21.406 -9.078 1 98.31 216 ASN A N 1
ATOM 1692 C CA . ASN A 1 216 ? 17.156 -22.781 -8.703 1 98.31 216 ASN A CA 1
ATOM 1693 C C . ASN A 1 216 ? 16.984 -22.938 -7.195 1 98.31 216 ASN A C 1
ATOM 1695 O O . ASN A 1 216 ? 16.016 -23.531 -6.727 1 98.31 216 ASN A O 1
ATOM 1699 N N . ARG A 1 217 ? 17.891 -22.344 -6.465 1 98.38 217 ARG A N 1
ATOM 1700 C CA . ARG A 1 217 ? 17.812 -22.391 -5.008 1 98.38 217 ARG A CA 1
ATOM 1701 C C . ARG A 1 217 ? 16.531 -21.734 -4.512 1 98.38 217 ARG A C 1
ATOM 1703 O O . ARG A 1 217 ? 15.82 -22.281 -3.664 1 98.38 217 ARG A O 1
ATOM 1710 N N . THR A 1 218 ? 16.266 -20.562 -4.996 1 98.75 218 THR A N 1
ATOM 1711 C CA . THR A 1 218 ? 15.078 -19.797 -4.609 1 98.75 218 THR A CA 1
ATOM 1712 C C . THR A 1 218 ? 13.812 -20.625 -4.82 1 98.75 218 THR A C 1
ATOM 1714 O O . THR A 1 218 ? 13 -20.766 -3.906 1 98.75 218 THR A O 1
ATOM 1717 N N . VAL A 1 219 ? 13.648 -21.219 -5.969 1 98.81 219 VAL A N 1
ATOM 1718 C CA . VAL A 1 219 ? 12.422 -21.938 -6.324 1 98.81 219 VAL A CA 1
ATOM 1719 C C . VAL A 1 219 ? 12.289 -23.188 -5.465 1 98.81 219 VAL A C 1
ATOM 1721 O O . VAL A 1 219 ? 11.195 -23.484 -4.969 1 98.81 219 VAL A O 1
ATOM 1724 N N . GLN A 1 220 ? 13.391 -23.922 -5.262 1 98.56 220 GLN A N 1
ATOM 1725 C CA . GLN A 1 220 ? 13.352 -25.109 -4.414 1 98.56 220 GLN A CA 1
ATOM 1726 C C . GLN A 1 220 ? 12.922 -24.75 -2.992 1 98.56 220 GLN A C 1
ATOM 1728 O O . GLN A 1 220 ? 12.102 -25.453 -2.395 1 98.56 220 GLN A O 1
ATOM 1733 N N . GLN A 1 221 ? 13.484 -23.672 -2.467 1 98.75 221 GLN A N 1
ATOM 1734 C CA . GLN A 1 221 ? 13.141 -23.234 -1.115 1 98.75 221 GLN A CA 1
ATOM 1735 C C . GLN A 1 221 ? 11.672 -22.828 -1.021 1 98.75 221 GLN A C 1
ATOM 1737 O O . GLN A 1 221 ? 10.992 -23.172 -0.051 1 98.75 221 GLN A O 1
ATOM 1742 N N . LEU A 1 222 ? 11.195 -22.109 -2.027 1 98.88 222 LEU A N 1
ATOM 1743 C CA . LEU A 1 222 ? 9.805 -21.672 -2.027 1 98.88 222 LEU A CA 1
ATOM 1744 C C . LEU A 1 222 ? 8.859 -22.859 -2.164 1 98.88 222 LEU A C 1
ATOM 1746 O O . LEU A 1 222 ? 7.809 -22.906 -1.515 1 98.88 222 LEU A O 1
ATOM 1750 N N . LEU A 1 223 ? 9.203 -23.859 -3.018 1 98.81 223 LEU A N 1
ATOM 1751 C CA . LEU A 1 223 ? 8.383 -25.062 -3.139 1 98.81 223 LEU A CA 1
ATOM 1752 C C . LEU A 1 223 ? 8.367 -25.844 -1.827 1 98.81 223 LEU A C 1
ATOM 1754 O O . LEU A 1 223 ? 7.332 -26.406 -1.447 1 98.81 223 LEU A O 1
ATOM 1758 N N . ASP A 1 224 ? 9.539 -25.891 -1.161 1 98.81 224 ASP A N 1
ATOM 1759 C CA . ASP A 1 224 ? 9.586 -26.531 0.147 1 98.81 224 ASP A CA 1
ATOM 1760 C C . ASP A 1 224 ? 8.625 -25.859 1.127 1 98.81 224 ASP A C 1
ATOM 1762 O O . ASP A 1 224 ? 7.902 -26.531 1.857 1 98.81 224 ASP A O 1
ATOM 1766 N N . VAL A 1 225 ? 8.617 -24.531 1.175 1 98.88 225 VAL A N 1
ATOM 1767 C CA . VAL A 1 225 ? 7.703 -23.781 2.033 1 98.88 225 VAL A CA 1
ATOM 1768 C C . VAL A 1 225 ? 6.258 -24.078 1.641 1 98.88 225 VAL A C 1
ATOM 1770 O O . VAL A 1 225 ? 5.43 -24.391 2.498 1 98.88 225 VAL A O 1
ATOM 1773 N N . ILE A 1 226 ? 5.945 -24.047 0.366 1 98.81 226 ILE A N 1
ATOM 1774 C CA . ILE A 1 226 ? 4.598 -24.234 -0.159 1 98.81 226 ILE A CA 1
ATOM 1775 C C . ILE A 1 226 ? 4.094 -25.641 0.206 1 98.81 226 ILE A C 1
ATOM 1777 O O . ILE A 1 226 ? 2.941 -25.797 0.613 1 98.81 226 ILE A O 1
ATOM 1781 N N . ASN A 1 227 ? 4.953 -26.625 0.082 1 98.19 227 ASN A N 1
ATOM 1782 C CA . ASN A 1 227 ? 4.574 -28 0.326 1 98.19 227 ASN A CA 1
ATOM 1783 C C . ASN A 1 227 ? 4.246 -28.25 1.796 1 98.19 227 ASN A C 1
ATOM 1785 O O . ASN A 1 227 ? 3.488 -29.156 2.125 1 98.19 227 ASN A O 1
ATOM 1789 N N . ARG A 1 228 ? 4.699 -27.375 2.688 1 98.25 228 ARG A N 1
ATOM 1790 C CA . ARG A 1 228 ? 4.547 -27.609 4.121 1 98.25 228 ARG A CA 1
ATOM 1791 C C . ARG A 1 228 ? 3.451 -26.719 4.707 1 98.25 228 ARG A C 1
ATOM 1793 O O . ARG A 1 228 ? 3.178 -26.766 5.906 1 98.25 228 ARG A O 1
ATOM 1800 N N . LEU A 1 229 ? 2.826 -25.953 3.908 1 98.69 229 LEU A N 1
ATOM 1801 C CA . LEU A 1 229 ? 1.819 -25.016 4.387 1 98.69 229 LEU A CA 1
ATOM 1802 C C . LEU A 1 229 ? 0.612 -25.75 4.953 1 98.69 229 LEU A C 1
ATOM 1804 O O . LEU A 1 229 ? 0.208 -26.781 4.426 1 98.69 229 LEU A O 1
ATOM 1808 N N . GLU A 1 230 ? 0.035 -25.234 5.965 1 98.25 230 GLU A N 1
ATOM 1809 C CA . GLU A 1 230 ? -1.244 -25.625 6.547 1 98.25 230 GLU A CA 1
ATOM 1810 C C . GLU A 1 230 ? -2.279 -24.516 6.41 1 98.25 230 GLU A C 1
ATOM 1812 O O . GLU A 1 230 ? -1.931 -23.359 6.117 1 98.25 230 GLU A O 1
ATOM 1817 N N . ILE A 1 231 ? -3.547 -24.891 6.582 1 98.12 231 ILE A N 1
ATOM 1818 C CA . ILE A 1 231 ? -4.637 -23.938 6.43 1 98.12 231 ILE A CA 1
ATOM 1819 C C . ILE A 1 231 ? -4.398 -22.734 7.344 1 98.12 231 ILE A C 1
ATOM 1821 O O . ILE A 1 231 ? -4.715 -21.609 6.977 1 98.12 231 ILE A O 1
ATOM 1825 N N . SER A 1 232 ? -3.771 -22.938 8.5 1 97.88 232 SER A N 1
ATOM 1826 C CA . SER A 1 232 ? -3.514 -21.891 9.477 1 97.88 232 SER A CA 1
ATOM 1827 C C . SER A 1 232 ? -2.48 -20.891 8.961 1 97.88 232 SER A C 1
ATOM 1829 O O . SER A 1 232 ? -2.332 -19.797 9.516 1 97.88 232 SER A O 1
ATOM 1831 N N . ASP A 1 233 ? -1.778 -21.188 7.895 1 98.69 233 ASP A N 1
ATOM 1832 C CA . ASP A 1 233 ? -0.755 -20.312 7.332 1 98.69 233 ASP A CA 1
ATOM 1833 C C . ASP A 1 233 ? -1.363 -19.328 6.344 1 98.69 233 ASP A C 1
ATOM 1835 O O . ASP A 1 233 ? -0.687 -18.406 5.891 1 98.69 233 ASP A O 1
ATOM 1839 N N . SER A 1 234 ? -2.682 -19.547 6.031 1 98.81 234 SER A N 1
ATOM 1840 C CA . SER A 1 234 ? -3.307 -18.656 5.059 1 98.81 234 SER A CA 1
ATOM 1841 C C . SER A 1 234 ? -3.295 -17.203 5.543 1 98.81 234 SER A C 1
ATOM 1843 O O . SER A 1 234 ? -3.607 -16.938 6.703 1 98.81 234 SER A O 1
ATOM 1845 N N . GLY A 1 235 ? -2.828 -16.344 4.707 1 98.81 235 GLY A N 1
ATOM 1846 C CA . GLY A 1 235 ? -2.799 -14.914 5.004 1 98.81 235 GLY A CA 1
ATOM 1847 C C . GLY A 1 235 ? -1.483 -14.461 5.609 1 98.81 235 GLY A C 1
ATOM 1848 O O . GLY A 1 235 ? -1.332 -13.289 5.969 1 98.81 235 GLY A O 1
ATOM 1849 N N . GLN A 1 236 ? -0.517 -15.367 5.691 1 98.81 236 GLN A N 1
ATOM 1850 C CA . GLN A 1 236 ? 0.74 -15.008 6.344 1 98.81 236 GLN A CA 1
ATOM 1851 C C . GLN A 1 236 ? 1.767 -14.523 5.328 1 98.81 236 GLN A C 1
ATOM 1853 O O . GLN A 1 236 ? 1.629 -14.773 4.129 1 98.81 236 GLN A O 1
ATOM 1858 N N . PHE A 1 237 ? 2.645 -13.711 5.754 1 98.88 237 PHE A N 1
ATOM 1859 C CA . PHE A 1 237 ? 3.82 -13.227 5.039 1 98.88 237 PHE A CA 1
ATOM 1860 C C . PHE A 1 237 ? 5.062 -14.016 5.445 1 98.88 237 PHE A C 1
ATOM 1862 O O . PHE A 1 237 ? 5.605 -13.812 6.531 1 98.88 237 PHE A O 1
ATOM 1869 N N . LEU A 1 238 ? 5.578 -14.898 4.547 1 98.88 238 LEU A N 1
ATOM 1870 C CA . LEU A 1 238 ? 6.602 -15.875 4.914 1 98.88 238 LEU A CA 1
ATOM 1871 C C . LEU A 1 238 ? 7.875 -15.648 4.109 1 98.88 238 LEU A C 1
ATOM 1873 O O . LEU A 1 238 ? 7.82 -15.344 2.918 1 98.88 238 LEU A O 1
ATOM 1877 N N . SER A 1 239 ? 9.008 -15.867 4.73 1 98.69 239 SER A N 1
ATOM 1878 C CA . SER A 1 239 ? 10.305 -15.828 4.07 1 98.69 239 SER A CA 1
ATOM 1879 C C . SER A 1 239 ? 10.625 -17.156 3.389 1 98.69 239 SER A C 1
ATOM 1881 O O . SER A 1 239 ? 9.961 -18.156 3.652 1 98.69 239 SER A O 1
ATOM 1883 N N . TRP A 1 240 ? 11.656 -17.203 2.592 1 98.38 240 TRP A N 1
ATOM 1884 C CA . TRP A 1 240 ? 12.094 -18.344 1.805 1 98.38 240 TRP A CA 1
ATOM 1885 C C . TRP A 1 240 ? 12.414 -19.531 2.707 1 98.38 240 TRP A C 1
ATOM 1887 O O . TRP A 1 240 ? 12.445 -20.688 2.248 1 98.38 240 TRP A O 1
ATOM 1897 N N . ASP A 1 241 ? 12.602 -19.281 3.955 1 98 241 ASP A N 1
ATOM 1898 C CA . ASP A 1 241 ? 12.945 -20.359 4.879 1 98 241 ASP A CA 1
ATOM 1899 C C . ASP A 1 241 ? 11.742 -20.75 5.738 1 98 241 ASP A C 1
ATOM 1901 O O . ASP A 1 241 ? 11.875 -21.5 6.699 1 98 241 ASP A O 1
ATOM 1905 N N . GLY A 1 242 ? 10.633 -20.172 5.496 1 98.25 242 GLY A N 1
ATOM 1906 C CA . GLY A 1 242 ? 9.398 -20.547 6.156 1 98.25 242 GLY A CA 1
ATOM 1907 C C . GLY A 1 242 ? 9.094 -19.703 7.383 1 98.25 242 GLY A C 1
ATOM 1908 O O . GLY A 1 242 ? 8.031 -19.844 7.988 1 98.25 242 GLY A O 1
ATOM 1909 N N . THR A 1 243 ? 9.961 -18.781 7.691 1 98.31 243 THR A N 1
ATOM 1910 C CA . THR A 1 243 ? 9.734 -17.953 8.867 1 98.31 243 THR A CA 1
ATOM 1911 C C . THR A 1 243 ? 8.805 -16.797 8.539 1 98.31 243 THR A C 1
ATOM 1913 O O . THR A 1 243 ? 8.797 -16.297 7.41 1 98.31 243 THR A O 1
ATOM 1916 N N . ASN A 1 244 ? 8.023 -16.344 9.555 1 98.44 244 ASN A N 1
ATOM 1917 C CA . ASN A 1 244 ? 7.137 -15.203 9.391 1 98.44 244 ASN A CA 1
ATOM 1918 C C . ASN A 1 244 ? 7.918 -13.891 9.352 1 98.44 244 ASN A C 1
ATOM 1920 O O . ASN A 1 244 ? 8.859 -13.703 10.117 1 98.44 244 ASN A O 1
ATOM 1924 N N . LEU A 1 245 ? 7.562 -13.07 8.461 1 98.56 245 LEU A N 1
ATOM 1925 C CA . LEU A 1 245 ? 8.078 -11.703 8.43 1 98.56 245 LEU A CA 1
ATOM 1926 C C . LEU A 1 245 ? 7.09 -10.734 9.07 1 98.56 245 LEU A C 1
ATOM 1928 O O . LEU A 1 245 ? 5.875 -10.898 8.93 1 98.56 245 LEU A O 1
ATOM 1932 N N . PRO A 1 246 ? 7.645 -9.75 9.844 1 98.62 246 PRO A N 1
ATOM 1933 C CA . PRO A 1 246 ? 6.707 -8.727 10.312 1 98.62 246 PRO A CA 1
ATOM 1934 C C . PRO A 1 246 ? 6.035 -7.969 9.172 1 98.62 246 PRO A C 1
ATOM 1936 O O . PRO A 1 246 ? 6.605 -7.859 8.078 1 98.62 246 PRO A O 1
ATOM 1939 N N . TRP A 1 247 ? 4.848 -7.531 9.398 1 98.56 247 TRP A N 1
ATOM 1940 C CA . TRP A 1 247 ? 4.191 -6.734 8.367 1 98.56 247 TRP A CA 1
ATOM 1941 C C . TRP A 1 247 ? 4.914 -5.406 8.156 1 98.56 247 TRP A C 1
ATOM 1943 O O . TRP A 1 247 ? 5.359 -4.777 9.125 1 98.56 247 TRP A O 1
ATOM 1953 N N . MET B 1 1 ? 3.533 30.141 16.812 1 95.81 1 MET B N 1
ATOM 1954 C CA . MET B 1 1 ? 3.709 28.906 16.031 1 95.81 1 MET B CA 1
ATOM 1955 C C . MET B 1 1 ? 2.941 28.984 14.711 1 95.81 1 MET B C 1
ATOM 1957 O O . MET B 1 1 ? 1.852 29.562 14.656 1 95.81 1 MET B O 1
ATOM 1961 N N . ASN B 1 2 ? 3.502 28.516 13.641 1 98.12 2 ASN B N 1
ATOM 1962 C CA . ASN B 1 2 ? 2.854 28.406 12.344 1 98.12 2 ASN B CA 1
ATOM 1963 C C . ASN B 1 2 ? 2.473 26.969 12.031 1 98.12 2 ASN B C 1
ATOM 1965 O O . ASN B 1 2 ? 3.309 26.062 12.117 1 98.12 2 ASN B O 1
ATOM 1969 N N . ILE B 1 3 ? 1.2 26.812 11.68 1 98.75 3 ILE B N 1
ATOM 1970 C CA . ILE B 1 3 ? 0.669 25.469 11.523 1 98.75 3 ILE B CA 1
ATOM 1971 C C . ILE B 1 3 ? 0.017 25.312 10.148 1 98.75 3 ILE B C 1
ATOM 1973 O O . ILE B 1 3 ? -0.647 26.25 9.672 1 98.75 3 ILE B O 1
ATOM 1977 N N . LEU B 1 4 ? 0.26 24.188 9.5 1 98.94 4 LEU B N 1
ATOM 1978 C CA . LEU B 1 4 ? -0.424 23.875 8.258 1 98.94 4 LEU B CA 1
ATOM 1979 C C . LEU B 1 4 ? -1.343 22.672 8.43 1 98.94 4 LEU B C 1
ATOM 1981 O O . LEU B 1 4 ? -0.889 21.578 8.805 1 98.94 4 LEU B O 1
ATOM 1985 N N . ILE B 1 5 ? -2.613 22.859 8.227 1 98.94 5 ILE B N 1
ATOM 1986 C CA . ILE B 1 5 ? -3.602 21.781 8.195 1 98.94 5 ILE B CA 1
ATOM 1987 C C . ILE B 1 5 ? -4.004 21.484 6.75 1 98.94 5 ILE B C 1
ATOM 1989 O O . ILE B 1 5 ? -4.688 22.297 6.117 1 98.94 5 ILE B O 1
ATOM 1993 N N . VAL B 1 6 ? -3.555 20.344 6.238 1 98.94 6 VAL B N 1
ATOM 1994 C CA . VAL B 1 6 ? -3.881 19.906 4.887 1 98.94 6 VAL B CA 1
ATOM 1995 C C . VAL B 1 6 ? -5.199 19.141 4.895 1 98.94 6 VAL B C 1
ATOM 1997 O O . VAL B 1 6 ? -5.332 18.141 5.59 1 98.94 6 VAL B O 1
ATOM 2000 N N . GLY B 1 7 ? -6.168 19.562 4.078 1 98.62 7 GLY B N 1
ATOM 2001 C CA . GLY B 1 7 ? -7.516 19.031 4.168 1 98.62 7 GLY B CA 1
ATOM 2002 C C . GLY B 1 7 ? -8.352 19.703 5.242 1 98.62 7 GLY B C 1
ATOM 2003 O O . GLY B 1 7 ? -9.07 19.031 5.988 1 98.62 7 GLY B O 1
ATOM 2004 N N . ALA B 1 8 ? -8.273 21 5.32 1 98.75 8 ALA B N 1
ATOM 2005 C CA . ALA B 1 8 ? -8.852 21.781 6.418 1 98.75 8 ALA B CA 1
ATOM 2006 C C . ALA B 1 8 ? -10.359 21.938 6.25 1 98.75 8 ALA B C 1
ATOM 2008 O O . ALA B 1 8 ? -11.062 22.344 7.18 1 98.75 8 ALA B O 1
ATOM 2009 N N . SER B 1 9 ? -10.906 21.594 5.102 1 97.69 9 SER B N 1
ATOM 2010 C CA . SER B 1 9 ? -12.344 21.688 4.879 1 97.69 9 SER B CA 1
ATOM 2011 C C . SER B 1 9 ? -13.055 20.406 5.281 1 97.69 9 SER B C 1
ATOM 2013 O O . SER B 1 9 ? -14.289 20.375 5.344 1 97.69 9 SER B O 1
ATOM 2015 N N . GLY B 1 10 ? -12.289 19.312 5.496 1 96.81 10 GLY B N 1
ATOM 2016 C CA . GLY B 1 10 ? -12.875 18.062 5.965 1 96.81 10 GLY B CA 1
ATOM 2017 C C . GLY B 1 10 ? -13.203 18.078 7.445 1 96.81 10 GLY B C 1
ATOM 2018 O O . GLY B 1 10 ? -12.891 19.047 8.148 1 96.81 10 GLY B O 1
ATOM 2019 N N . GLY B 1 11 ? -13.805 17.031 7.953 1 96.88 11 GLY B N 1
ATOM 2020 C CA . GLY B 1 11 ? -14.266 16.953 9.328 1 96.88 11 GLY B CA 1
ATOM 2021 C C . GLY B 1 11 ? -13.148 17.141 10.344 1 96.88 11 GLY B C 1
ATOM 2022 O O . GLY B 1 11 ? -13.148 18.109 11.109 1 96.88 11 GLY B O 1
ATOM 2023 N N . ILE B 1 12 ? -12.164 16.281 10.312 1 98.56 12 ILE B N 1
ATOM 2024 C CA . ILE B 1 12 ? -11.078 16.312 11.281 1 98.56 12 ILE B CA 1
ATOM 2025 C C . ILE B 1 12 ? -10.195 17.531 11.039 1 98.56 12 ILE B C 1
ATOM 2027 O O . ILE B 1 12 ? -9.812 18.234 11.977 1 98.56 12 ILE B O 1
ATOM 2031 N N . GLY B 1 13 ? -9.875 17.844 9.758 1 98.81 13 GLY B N 1
ATOM 2032 C CA . GLY B 1 13 ? -9.07 19 9.414 1 98.81 13 GLY B CA 1
ATOM 2033 C C . GLY B 1 13 ? -9.664 20.297 9.898 1 98.81 13 GLY B C 1
ATOM 2034 O O . GLY B 1 13 ? -8.961 21.141 10.477 1 98.81 13 GLY B O 1
ATOM 2035 N N . TYR B 1 14 ? -10.969 20.438 9.664 1 98.75 14 TYR B N 1
ATOM 2036 C CA . TYR B 1 14 ? -11.664 21.625 10.141 1 98.75 14 TYR B CA 1
ATOM 2037 C C . TYR B 1 14 ? -11.609 21.703 11.664 1 98.75 14 TYR B C 1
ATOM 2039 O O . TYR B 1 14 ? -11.43 22.797 12.219 1 98.75 14 TYR B O 1
ATOM 2047 N N . GLY B 1 15 ? -11.773 20.578 12.305 1 98.75 15 GLY B N 1
ATOM 2048 C CA . GLY B 1 15 ? -11.672 20.531 13.75 1 98.75 15 GLY B CA 1
ATOM 2049 C C . GLY B 1 15 ? -10.336 21.016 14.273 1 98.75 15 GLY B C 1
ATOM 2050 O O . GLY B 1 15 ? -10.273 21.766 15.258 1 98.75 15 GLY B O 1
ATOM 2051 N N . PHE B 1 16 ? -9.227 20.625 13.633 1 98.88 16 PHE B N 1
ATOM 2052 C CA . PHE B 1 16 ? -7.906 21.109 14 1 98.88 16 PHE B CA 1
ATOM 2053 C C . PHE B 1 16 ? -7.844 22.625 13.898 1 98.88 16 PHE B C 1
ATOM 2055 O O . PHE B 1 16 ? -7.375 23.297 14.82 1 98.88 16 PHE B O 1
ATOM 2062 N N . VAL B 1 17 ? -8.328 23.172 12.773 1 98.88 17 VAL B N 1
ATOM 2063 C CA . VAL B 1 17 ? -8.266 24.609 12.539 1 98.88 17 VAL B CA 1
ATOM 2064 C C . VAL B 1 17 ? -9.016 25.344 13.656 1 98.88 17 VAL B C 1
ATOM 2066 O O . VAL B 1 17 ? -8.477 26.281 14.258 1 98.88 17 VAL B O 1
ATOM 2069 N N . GLU B 1 18 ? -10.188 24.906 13.969 1 98.38 18 GLU B N 1
ATOM 2070 C CA . GLU B 1 18 ? -11.023 25.562 14.977 1 98.38 18 GLU B CA 1
ATOM 2071 C C . GLU B 1 18 ? -10.336 25.562 16.344 1 98.38 18 GLU B C 1
ATOM 2073 O O . GLU B 1 18 ? -10.297 26.594 17.016 1 98.38 18 GLU B O 1
ATOM 2078 N N . ILE B 1 19 ? -9.852 24.484 16.688 1 98.44 19 ILE B N 1
ATOM 2079 C CA . ILE B 1 19 ? -9.266 24.344 18.031 1 98.44 19 ILE B CA 1
ATOM 2080 C C . ILE B 1 19 ? -7.961 25.125 18.109 1 98.44 19 ILE B C 1
ATOM 2082 O O . ILE B 1 19 ? -7.707 25.828 19.078 1 98.44 19 ILE B O 1
ATOM 2086 N N . LEU B 1 20 ? -7.168 25.062 17.094 1 98.56 20 LEU B N 1
ATOM 2087 C CA . LEU B 1 20 ? -5.852 25.703 17.094 1 98.56 20 LEU B CA 1
ATOM 2088 C C . LEU B 1 20 ? -5.973 27.219 17.078 1 98.56 20 LEU B C 1
ATOM 2090 O O . LEU B 1 20 ? -5.145 27.922 17.672 1 98.56 20 LEU B O 1
ATOM 2094 N N . LEU B 1 21 ? -7.023 27.75 16.469 1 97.94 21 LEU B N 1
ATOM 2095 C CA . LEU B 1 21 ? -7.227 29.203 16.391 1 97.94 21 LEU B CA 1
ATOM 2096 C C . LEU B 1 21 ? -7.551 29.781 17.766 1 97.94 21 LEU B C 1
ATOM 2098 O O . LEU B 1 21 ? -7.41 30.984 18 1 97.94 21 LEU B O 1
ATOM 2102 N N . GLN B 1 22 ? -7.969 28.891 18.656 1 96.19 22 GLN B N 1
ATOM 2103 C CA . GLN B 1 22 ? -8.312 29.344 20 1 96.19 22 GLN B CA 1
ATOM 2104 C C . GLN B 1 22 ? -7.062 29.453 20.891 1 96.19 22 GLN B C 1
ATOM 2106 O O . GLN B 1 22 ? -7.109 30.016 21.969 1 96.19 22 GLN B O 1
ATOM 2111 N N . ASP B 1 23 ? -6.016 28.891 20.453 1 95.81 23 ASP B N 1
ATOM 2112 C CA . ASP B 1 23 ? -4.766 28.906 21.203 1 95.81 23 ASP B CA 1
ATOM 2113 C C . ASP B 1 23 ? -3.941 30.141 20.875 1 95.81 23 ASP B C 1
ATOM 2115 O O . ASP B 1 23 ? -3.453 30.297 19.75 1 95.81 23 ASP B O 1
ATOM 2119 N N . PRO B 1 24 ? -3.646 31.047 2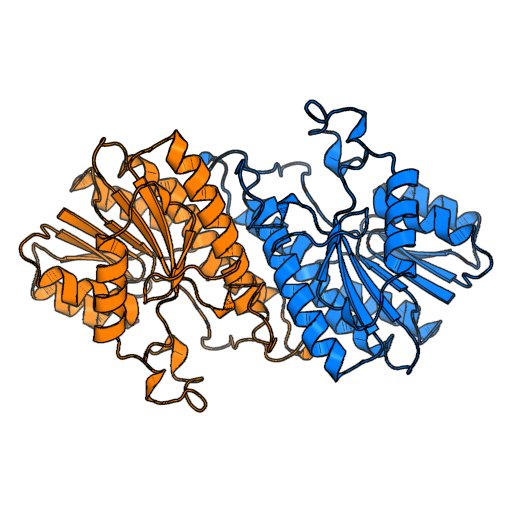1.844 1 95 24 PRO B N 1
ATOM 2120 C CA . PRO B 1 24 ? -2.912 32.281 21.578 1 95 24 PRO B CA 1
ATOM 2121 C C . PRO B 1 24 ? -1.45 32.031 21.219 1 95 24 PRO B C 1
ATOM 2123 O O . PRO B 1 24 ? -0.782 32.938 20.688 1 95 24 PRO B O 1
ATOM 2126 N N . ALA B 1 25 ? -0.981 30.859 21.453 1 95.56 25 ALA B N 1
ATOM 2127 C CA . ALA B 1 25 ? 0.403 30.531 21.125 1 95.56 25 ALA B CA 1
ATOM 2128 C C . ALA B 1 25 ? 0.571 30.312 19.625 1 95.56 25 ALA B C 1
ATOM 2130 O O . ALA B 1 25 ? 1.695 30.281 19.109 1 95.56 25 ALA B O 1
ATOM 2131 N N . ILE B 1 26 ? -0.568 30.156 18.953 1 96.44 26 ILE B N 1
ATOM 2132 C CA . ILE B 1 26 ? -0.542 29.922 17.516 1 96.44 26 ILE B CA 1
ATOM 2133 C C . ILE B 1 26 ? -0.613 31.266 16.781 1 96.44 26 ILE B C 1
ATOM 2135 O O . ILE B 1 26 ? -1.575 32 16.938 1 96.44 26 ILE B O 1
ATOM 2139 N N . ASP B 1 27 ? 0.451 31.578 16.016 1 96.94 27 ASP B N 1
ATOM 2140 C CA . ASP B 1 27 ? 0.503 32.812 15.266 1 96.94 27 ASP B CA 1
ATOM 2141 C C . ASP B 1 27 ? -0.379 32.75 14.023 1 96.94 27 ASP B C 1
ATOM 2143 O O . ASP B 1 27 ? -1.168 33.656 13.758 1 96.94 27 ASP B O 1
ATOM 2147 N N . ARG B 1 28 ? -0.237 31.641 13.266 1 97.94 28 ARG B N 1
ATOM 2148 C CA . ARG B 1 28 ? -0.965 31.516 12 1 97.94 28 ARG B CA 1
ATOM 2149 C C . ARG B 1 28 ? -1.315 30.062 11.711 1 97.94 28 ARG B C 1
ATOM 2151 O O . ARG B 1 28 ? -0.51 29.172 11.969 1 97.94 28 ARG B O 1
ATOM 2158 N N . VAL B 1 29 ? -2.498 29.875 11.234 1 98.81 29 VAL B N 1
ATOM 2159 C CA . VAL B 1 29 ? -2.945 28.578 10.711 1 98.81 29 VAL B CA 1
ATOM 2160 C C . VAL B 1 29 ? -3.174 28.688 9.203 1 98.81 29 VAL B C 1
ATOM 2162 O O . VAL B 1 29 ? -3.902 29.562 8.742 1 98.81 29 VAL B O 1
ATOM 2165 N N . TYR B 1 30 ? -2.459 27.875 8.445 1 98.81 30 TYR B N 1
ATOM 2166 C CA . TYR B 1 30 ? -2.746 27.688 7.027 1 98.81 30 TYR B CA 1
ATOM 2167 C C . TYR B 1 30 ? -3.635 26.469 6.812 1 98.81 30 TYR B C 1
ATOM 2169 O O . TYR B 1 30 ? -3.334 25.375 7.305 1 98.81 30 TYR B O 1
ATOM 2177 N N . GLY B 1 31 ? -4.762 26.609 6.184 1 98.81 31 GLY B N 1
ATOM 2178 C CA . GLY B 1 31 ? -5.676 25.516 5.883 1 98.81 31 GLY B CA 1
ATOM 2179 C C . GLY B 1 31 ? -5.91 25.328 4.398 1 98.81 31 GLY B C 1
ATOM 2180 O O . GLY B 1 31 ? -6.211 26.297 3.686 1 98.81 31 GLY B O 1
ATOM 2181 N N . THR B 1 32 ? -5.77 24.078 3.941 1 98.88 32 THR B N 1
ATOM 2182 C CA . THR B 1 32 ? -6 23.859 2.52 1 98.88 32 THR B CA 1
ATOM 2183 C C . THR B 1 32 ? -7.367 23.219 2.285 1 98.88 32 THR B C 1
ATOM 2185 O O . THR B 1 32 ? -7.926 22.594 3.182 1 98.88 32 THR B O 1
ATOM 2188 N N . TYR B 1 33 ? -7.887 23.438 1.136 1 98.56 33 TYR B N 1
ATOM 2189 C CA . TYR B 1 33 ? -9.125 22.828 0.663 1 98.56 33 TYR B CA 1
ATOM 2190 C C . TYR B 1 33 ? -9.047 22.516 -0.826 1 98.56 33 TYR B C 1
ATOM 2192 O O . TYR B 1 33 ? -8.266 23.125 -1.555 1 98.56 33 TYR B O 1
ATOM 2200 N N . ARG B 1 34 ? -9.82 21.547 -1.209 1 96.69 34 ARG B N 1
ATOM 2201 C CA . ARG B 1 34 ? -9.75 21.141 -2.609 1 96.69 34 ARG B CA 1
ATOM 2202 C C . ARG B 1 34 ? -10.703 21.953 -3.469 1 96.69 34 ARG B C 1
ATOM 2204 O O . ARG B 1 34 ? -10.32 22.469 -4.52 1 96.69 34 ARG B O 1
ATOM 2211 N N . ARG B 1 35 ? -12.055 22.094 -3.049 1 94.62 35 ARG B N 1
ATOM 2212 C CA . ARG B 1 35 ? -13.094 22.781 -3.818 1 94.62 35 ARG B CA 1
ATOM 2213 C C . ARG B 1 35 ? -13.695 23.938 -3.021 1 94.62 35 ARG B C 1
ATOM 2215 O O . ARG B 1 35 ? -13.992 23.781 -1.834 1 94.62 35 ARG B O 1
ATOM 2222 N N . TRP B 1 36 ? -13.82 24.938 -3.701 1 96 36 TRP B N 1
ATOM 2223 C CA . TRP B 1 36 ? -14.367 26.141 -3.082 1 96 36 TRP B CA 1
ATOM 2224 C C . TRP B 1 36 ? -15.75 25.859 -2.498 1 96 36 TRP B C 1
ATOM 2226 O O . TRP B 1 36 ? -16.047 26.266 -1.372 1 96 36 TRP B O 1
ATOM 2236 N N . GLU B 1 37 ? -16.562 25.094 -3.166 1 95.88 37 GLU B N 1
ATOM 2237 C CA . GLU B 1 37 ? -17.953 24.859 -2.791 1 95.88 37 GLU B CA 1
ATOM 2238 C C . GLU B 1 37 ? -18.047 24.094 -1.475 1 95.88 37 GLU B C 1
ATOM 2240 O O . GLU B 1 37 ? -18.938 24.344 -0.666 1 95.88 37 GLU B O 1
ATOM 2245 N N . SER B 1 38 ? -17.109 23.219 -1.278 1 93.31 38 SER B N 1
ATOM 2246 C CA . SER B 1 38 ? -17.172 22.375 -0.085 1 93.31 38 SER B CA 1
ATOM 2247 C C . SER B 1 38 ? -16.375 23 1.062 1 93.31 38 SER B C 1
ATOM 2249 O O . SER B 1 38 ? -16.281 22.422 2.146 1 93.31 38 SER B O 1
ATOM 2251 N N . ALA B 1 39 ? -15.797 24.219 0.821 1 97.88 39 ALA B N 1
ATOM 2252 C CA . ALA B 1 39 ? -14.898 24.812 1.813 1 97.88 39 ALA B CA 1
ATOM 2253 C C . ALA B 1 39 ? -15.531 26.047 2.463 1 97.88 39 ALA B C 1
ATOM 2255 O O . ALA B 1 39 ? -14.836 26.844 3.092 1 97.88 39 ALA B O 1
ATOM 2256 N N . GLN B 1 40 ? -16.828 26.234 2.35 1 97.69 40 GLN B N 1
ATOM 2257 C CA . GLN B 1 40 ? -17.469 27.469 2.77 1 97.69 40 GLN B CA 1
ATOM 2258 C C . GLN B 1 40 ? -17.328 27.688 4.273 1 97.69 40 GLN B C 1
ATOM 2260 O O . GLN B 1 40 ? -17.109 28.828 4.723 1 97.69 40 GLN B O 1
ATOM 2265 N N . ASP B 1 41 ? -17.453 26.656 5.066 1 97.75 41 ASP B N 1
ATOM 2266 C CA . ASP B 1 41 ? -17.297 26.797 6.512 1 97.75 41 ASP B CA 1
ATOM 2267 C C . ASP B 1 41 ? -15.891 27.281 6.863 1 97.75 41 ASP B C 1
ATOM 2269 O O . ASP B 1 41 ? -15.727 28.141 7.727 1 97.75 41 ASP B O 1
ATOM 2273 N N . LEU B 1 42 ? -14.906 26.766 6.195 1 98.44 42 LEU B N 1
ATOM 2274 C CA . LEU B 1 42 ? -13.523 27.156 6.418 1 98.44 42 LEU B CA 1
ATOM 2275 C C . LEU B 1 42 ? -13.297 28.609 6 1 98.44 42 LEU B C 1
ATOM 2277 O O . LEU B 1 42 ? -12.648 29.359 6.727 1 98.44 42 LEU B O 1
ATOM 2281 N N . LEU B 1 43 ? -13.836 28.953 4.875 1 97.94 43 LEU B N 1
ATOM 2282 C CA . LEU B 1 43 ? -13.672 30.297 4.348 1 97.94 43 LEU B CA 1
ATOM 2283 C C . LEU B 1 43 ? -14.383 31.328 5.234 1 97.94 43 LEU B C 1
ATOM 2285 O O . LEU B 1 43 ? -13.867 32.406 5.457 1 97.94 43 LEU B O 1
ATOM 2289 N N . ASN B 1 44 ? -15.508 30.953 5.738 1 97.81 44 ASN B N 1
ATOM 2290 C CA . ASN B 1 44 ? -16.219 31.828 6.684 1 97.81 44 ASN B CA 1
ATOM 2291 C C . ASN B 1 44 ? -15.422 32 7.969 1 97.81 44 ASN B C 1
ATOM 2293 O O . ASN B 1 44 ? -15.383 33.125 8.523 1 97.81 44 ASN B O 1
ATOM 2297 N N . LEU B 1 45 ? -14.883 30.938 8.422 1 97.56 45 LEU B N 1
ATOM 2298 C CA . LEU B 1 45 ? -14.047 31.016 9.609 1 97.56 45 LEU B CA 1
ATOM 2299 C C . LEU B 1 45 ? -12.867 31.969 9.383 1 97.56 45 LEU B C 1
ATOM 2301 O O . LEU B 1 45 ? -12.484 32.719 10.281 1 97.56 45 LEU B O 1
ATOM 2305 N N . ALA B 1 46 ? -12.281 31.906 8.211 1 97.5 46 ALA B N 1
ATOM 2306 C CA . ALA B 1 46 ? -11.156 32.781 7.867 1 97.5 46 ALA B CA 1
ATOM 2307 C C . ALA B 1 46 ? -11.562 34.25 7.941 1 97.5 46 ALA B C 1
ATOM 2309 O O . ALA B 1 46 ? -10.75 35.094 8.305 1 97.5 46 ALA B O 1
ATOM 2310 N N . SER B 1 47 ? -12.766 34.531 7.586 1 96.69 47 SER B N 1
ATOM 2311 C CA . SER B 1 47 ? -13.258 35.906 7.656 1 96.69 47 SER B CA 1
ATOM 2312 C C . SER B 1 47 ? -13.305 36.406 9.094 1 96.69 47 SER B C 1
ATOM 2314 O O . SER B 1 47 ? -13.188 37.625 9.352 1 96.69 47 SER B O 1
ATOM 2316 N N . ARG B 1 48 ? -13.422 35.5 10.039 1 95.75 48 ARG B N 1
ATOM 2317 C CA . ARG B 1 48 ? -13.484 35.844 11.453 1 95.75 48 ARG B CA 1
ATOM 2318 C C . ARG B 1 48 ? -12.086 36 12.047 1 95.75 48 ARG B C 1
ATOM 2320 O O . ARG B 1 48 ? -11.906 36.625 13.078 1 95.75 48 ARG B O 1
ATOM 2327 N N . TYR B 1 49 ? -11.141 35.312 11.383 1 95.56 49 TYR B N 1
ATOM 2328 C CA . TYR B 1 49 ? -9.75 35.375 11.82 1 95.56 49 TYR B CA 1
ATOM 2329 C C . TYR B 1 49 ? -8.836 35.812 10.688 1 95.56 49 TYR B C 1
ATOM 2331 O O . TYR B 1 49 ? -7.875 35.094 10.352 1 95.56 49 TYR B O 1
ATOM 2339 N N . PRO B 1 50 ? -9.07 36.906 10.047 1 91.12 50 PRO B N 1
ATOM 2340 C CA . PRO B 1 50 ? -8.406 37.281 8.797 1 91.12 50 PRO B CA 1
ATOM 2341 C C . PRO B 1 50 ? -6.883 37.312 8.93 1 91.12 50 PRO B C 1
ATOM 2343 O O . PRO B 1 50 ? -6.172 37.031 7.961 1 91.12 50 PRO B O 1
ATOM 2346 N N . GLN B 1 51 ? -6.25 37.562 10.023 1 91.94 51 GLN B N 1
ATOM 2347 C CA . GLN B 1 51 ? -4.797 37.656 10.133 1 91.94 51 GLN B CA 1
ATOM 2348 C C . GLN B 1 51 ? -4.219 36.344 10.688 1 91.94 51 GLN B C 1
ATOM 2350 O O . GLN B 1 51 ? -3 36.156 10.727 1 91.94 51 GLN B O 1
ATOM 2355 N N . ARG B 1 52 ? -5.051 35.438 10.984 1 97.31 52 ARG B N 1
ATOM 2356 C CA . ARG B 1 52 ? -4.555 34.25 11.695 1 97.31 52 ARG B CA 1
ATOM 2357 C C . ARG B 1 52 ? -4.852 32.969 10.914 1 97.31 52 ARG B C 1
ATOM 2359 O O . ARG B 1 52 ? -4.223 31.938 11.148 1 97.31 52 ARG B O 1
ATOM 2366 N N . LEU B 1 53 ? -5.883 33.031 10.039 1 98.62 53 LEU B N 1
ATOM 2367 C CA . LEU B 1 53 ? -6.227 31.875 9.219 1 98.62 53 LEU B CA 1
ATOM 2368 C C . LEU B 1 53 ? -6.102 32.219 7.734 1 98.62 53 LEU B C 1
ATOM 2370 O O . LEU B 1 53 ? -6.77 33.125 7.238 1 98.62 53 LEU B O 1
ATOM 2374 N N . VAL B 1 54 ? -5.219 31.516 7.027 1 98.44 54 VAL B N 1
ATOM 2375 C CA . VAL B 1 54 ? -5.047 31.641 5.582 1 98.44 54 VAL B CA 1
ATOM 2376 C C . VAL B 1 54 ? -5.535 30.375 4.891 1 98.44 54 VAL B C 1
ATOM 2378 O O . VAL B 1 54 ? -5.062 29.281 5.188 1 98.44 54 VAL B O 1
ATOM 2381 N N . CYS B 1 55 ? -6.512 30.516 4.008 1 98.56 55 CYS B N 1
ATOM 2382 C CA . CYS B 1 55 ? -7.059 29.375 3.277 1 98.56 55 CYS B CA 1
ATOM 2383 C C . CYS B 1 55 ? -6.438 29.266 1.89 1 98.56 55 CYS B C 1
ATOM 2385 O O . CYS B 1 55 ? -6.332 30.266 1.175 1 98.56 55 CYS B O 1
ATOM 2387 N N . LEU B 1 56 ? -5.973 28.078 1.524 1 98.5 56 LEU B N 1
ATOM 2388 C CA . LEU B 1 56 ? -5.289 27.844 0.257 1 98.5 56 LEU B CA 1
ATOM 2389 C C . LEU B 1 56 ? -5.965 26.719 -0.525 1 98.5 56 LEU B C 1
ATOM 2391 O O . LEU B 1 56 ? -6.223 25.641 0.023 1 98.5 56 LEU B O 1
ATOM 2395 N N . SER B 1 57 ? -6.293 26.953 -1.797 1 98.31 57 SER B N 1
ATOM 2396 C CA . SER B 1 57 ? -6.805 25.891 -2.674 1 98.31 57 SER B CA 1
ATOM 2397 C C . SER B 1 57 ? -5.691 24.938 -3.1 1 98.31 57 SER B C 1
ATOM 2399 O O . SER B 1 57 ? -4.625 25.375 -3.531 1 98.31 57 SER B O 1
ATOM 2401 N N . MET B 1 58 ? -5.98 23.656 -2.926 1 98.31 58 MET B N 1
ATOM 2402 C CA . MET B 1 58 ? -4.945 22.672 -3.25 1 98.31 58 MET B CA 1
ATOM 2403 C C . MET B 1 58 ? -5.551 21.281 -3.455 1 98.31 58 MET B C 1
ATOM 2405 O O . MET B 1 58 ? -6.289 20.797 -2.6 1 98.31 58 MET B O 1
ATOM 2409 N N . ASP B 1 59 ? -5.305 20.734 -4.629 1 98.38 59 ASP B N 1
ATOM 2410 C CA . ASP B 1 59 ? -5.559 19.312 -4.859 1 98.38 59 ASP B CA 1
ATOM 2411 C C . ASP B 1 59 ? -4.305 18.484 -4.594 1 98.38 59 ASP B C 1
ATOM 2413 O O . ASP B 1 59 ? -3.32 18.578 -5.328 1 98.38 59 ASP B O 1
ATOM 2417 N N . ILE B 1 60 ? -4.383 17.656 -3.611 1 98.06 60 ILE B N 1
ATOM 2418 C CA . ILE B 1 60 ? -3.197 16.953 -3.121 1 98.06 60 ILE B CA 1
ATOM 2419 C C . ILE B 1 60 ? -2.664 16.016 -4.203 1 98.06 60 ILE B C 1
ATOM 2421 O O . ILE B 1 60 ? -1.513 15.586 -4.145 1 98.06 60 ILE B O 1
ATOM 2425 N N . THR B 1 61 ? -3.521 15.625 -5.207 1 97.94 61 THR B N 1
ATOM 2426 C CA . THR B 1 61 ? -3.102 14.703 -6.258 1 97.94 61 THR B CA 1
ATOM 2427 C C . THR B 1 61 ? -2.371 15.453 -7.371 1 97.94 61 THR B C 1
ATOM 2429 O O . THR B 1 61 ? -1.857 14.836 -8.305 1 97.94 61 THR B O 1
ATOM 2432 N N . GLN B 1 62 ? -2.367 16.766 -7.324 1 98.31 62 GLN B N 1
ATOM 2433 C CA . GLN B 1 62 ? -1.673 17.609 -8.289 1 98.31 62 GLN B CA 1
ATOM 2434 C C . GLN B 1 62 ? -0.445 18.266 -7.668 1 98.31 62 GLN B C 1
ATOM 2436 O O . GLN B 1 62 ? -0.567 19.25 -6.93 1 98.31 62 GLN B O 1
ATOM 2441 N N . GLU B 1 63 ? 0.696 17.797 -8.023 1 98.12 63 GLU B N 1
ATOM 2442 C CA . GLU B 1 63 ? 1.935 18.297 -7.426 1 98.12 63 GLU B CA 1
ATOM 2443 C C . GLU B 1 63 ? 2.104 19.797 -7.66 1 98.12 63 GLU B C 1
ATOM 2445 O O . GLU B 1 63 ? 2.641 20.5 -6.805 1 98.12 63 GLU B O 1
ATOM 2450 N N . SER B 1 64 ? 1.646 20.266 -8.773 1 98.19 64 SER B N 1
ATOM 2451 C CA . SER B 1 64 ? 1.729 21.688 -9.062 1 98.19 64 SER B CA 1
ATOM 2452 C C . SER B 1 64 ? 0.948 22.5 -8.039 1 98.19 64 SER B C 1
ATOM 2454 O O . SER B 1 64 ? 1.372 23.594 -7.656 1 98.19 64 SER B O 1
ATOM 2456 N N . ASP B 1 65 ? -0.236 22.016 -7.605 1 98.38 65 ASP B N 1
ATOM 2457 C CA . ASP B 1 65 ? -1.024 22.688 -6.578 1 98.38 65 ASP B CA 1
ATOM 2458 C C . ASP B 1 65 ? -0.26 22.75 -5.258 1 98.38 65 ASP B C 1
ATOM 2460 O O . ASP B 1 65 ? -0.305 23.781 -4.562 1 98.38 65 ASP B O 1
ATOM 2464 N N . LEU B 1 66 ? 0.409 21.672 -4.887 1 98.19 66 LEU B N 1
ATOM 2465 C CA . LEU B 1 66 ? 1.213 21.625 -3.67 1 98.19 66 LEU B CA 1
ATOM 2466 C C . LEU B 1 66 ? 2.307 22.688 -3.699 1 98.19 66 LEU B C 1
ATOM 2468 O O . LEU B 1 66 ? 2.494 23.422 -2.727 1 98.19 66 LEU B O 1
ATOM 2472 N N . VAL B 1 67 ? 2.984 22.734 -4.824 1 98.12 67 VAL B N 1
ATOM 2473 C CA . VAL B 1 67 ? 4.086 23.672 -4.992 1 98.12 67 VAL B CA 1
ATOM 2474 C C . VAL B 1 67 ? 3.568 25.109 -4.836 1 98.12 67 VAL B C 1
ATOM 2476 O O . VAL B 1 67 ? 4.152 25.906 -4.102 1 98.12 67 VAL B O 1
ATOM 2479 N N . VAL B 1 68 ? 2.461 25.422 -5.453 1 98.38 68 VAL B N 1
ATOM 2480 C CA . VAL B 1 68 ? 1.898 26.766 -5.414 1 98.38 68 VAL B CA 1
ATOM 2481 C C . VAL B 1 68 ? 1.469 27.109 -3.988 1 98.38 68 VAL B C 1
ATOM 2483 O O . VAL B 1 68 ? 1.755 28.188 -3.494 1 98.38 68 VAL B O 1
ATOM 2486 N N . ALA B 1 69 ? 0.781 26.203 -3.324 1 98.5 69 ALA B N 1
ATOM 2487 C CA . ALA B 1 69 ? 0.316 26.438 -1.959 1 98.5 69 ALA B CA 1
ATOM 2488 C C . ALA B 1 69 ? 1.49 26.656 -1.012 1 98.5 69 ALA B C 1
ATOM 2490 O O . ALA B 1 69 ? 1.48 27.609 -0.218 1 98.5 69 ALA B O 1
ATOM 2491 N N . LEU B 1 70 ? 2.523 25.844 -1.104 1 98.44 70 LEU B N 1
ATOM 2492 C CA . LEU B 1 70 ? 3.662 25.938 -0.194 1 98.44 70 LEU B CA 1
ATOM 2493 C C . LEU B 1 70 ? 4.52 27.156 -0.515 1 98.44 70 LEU B C 1
ATOM 2495 O O . LEU B 1 70 ? 5.105 27.75 0.385 1 98.44 70 LEU B O 1
ATOM 2499 N N . GLU B 1 71 ? 4.559 27.5 -1.792 1 98.19 71 GLU B N 1
ATOM 2500 C CA . GLU B 1 71 ? 5.23 28.75 -2.154 1 98.19 71 GLU B CA 1
ATOM 2501 C C . GLU B 1 71 ? 4.535 29.953 -1.524 1 98.19 71 GLU B C 1
ATOM 2503 O O . GLU B 1 71 ? 5.195 30.875 -1.054 1 98.19 71 GLU B O 1
ATOM 2508 N N . THR B 1 72 ? 3.242 29.953 -1.549 1 98.12 72 THR B N 1
ATOM 2509 C CA . THR B 1 72 ? 2.477 31.016 -0.913 1 98.12 72 THR B CA 1
ATOM 2510 C C . THR B 1 72 ? 2.816 31.109 0.572 1 98.12 72 THR B C 1
ATOM 2512 O O . THR B 1 72 ? 3.01 32.219 1.1 1 98.12 72 THR B O 1
ATOM 2515 N N . ILE B 1 73 ? 2.9 30 1.25 1 98.38 73 ILE B N 1
ATOM 2516 C CA . ILE B 1 73 ? 3.25 29.969 2.666 1 98.38 73 ILE B CA 1
ATOM 2517 C C . ILE B 1 73 ? 4.672 30.5 2.857 1 98.38 73 ILE B C 1
ATOM 2519 O O . ILE B 1 73 ? 4.934 31.266 3.783 1 98.38 73 ILE B O 1
ATOM 2523 N N . SER B 1 74 ? 5.574 30.109 1.911 1 97.5 74 SER B N 1
ATOM 2524 C CA . SER B 1 74 ? 6.984 30.453 2.035 1 97.5 74 SER B CA 1
ATOM 2525 C C . SER B 1 74 ? 7.188 31.969 1.959 1 97.5 74 SER B C 1
ATOM 2527 O O . SER B 1 74 ? 8.172 32.5 2.482 1 97.5 74 SER B O 1
ATOM 2529 N N . HIS B 1 75 ? 6.254 32.688 1.336 1 96.94 75 HIS B N 1
ATOM 2530 C CA . HIS B 1 75 ? 6.312 34.125 1.266 1 96.94 75 HIS B CA 1
ATOM 2531 C C . HIS B 1 75 ? 5.965 34.75 2.609 1 96.94 75 HIS B C 1
ATOM 2533 O O . HIS B 1 75 ? 6.285 35.938 2.857 1 96.94 75 HIS B O 1
ATOM 2539 N N . GLN B 1 76 ? 5.371 33.969 3.436 1 95.69 76 GLN B N 1
ATOM 2540 C CA . GLN B 1 76 ? 4.906 34.531 4.711 1 95.69 76 GLN B CA 1
ATOM 2541 C C . GLN B 1 76 ? 5.742 33.969 5.871 1 95.69 76 GLN B C 1
ATOM 2543 O O . GLN B 1 76 ? 5.941 34.656 6.871 1 95.69 76 GLN B O 1
ATOM 2548 N N . THR B 1 77 ? 6.137 32.812 5.742 1 95.56 77 THR B N 1
ATOM 2549 C CA . THR B 1 77 ? 6.977 32.188 6.758 1 95.56 77 THR B CA 1
ATOM 2550 C C . THR B 1 77 ? 7.883 31.125 6.141 1 95.56 77 THR B C 1
ATOM 2552 O O . THR B 1 77 ? 7.504 30.469 5.16 1 95.56 77 THR B O 1
ATOM 2555 N N . ARG B 1 78 ? 9.008 30.906 6.773 1 93.88 78 ARG B N 1
ATOM 2556 C CA . ARG B 1 78 ? 9.953 29.906 6.285 1 93.88 78 ARG B CA 1
ATOM 2557 C C . ARG B 1 78 ? 9.945 28.672 7.172 1 93.88 78 ARG B C 1
ATOM 2559 O O . ARG B 1 78 ? 10.695 27.719 6.93 1 93.88 78 ARG B O 1
ATOM 2566 N N . GLU B 1 79 ? 9.055 28.703 8.164 1 96.25 79 GLU B N 1
ATOM 2567 C CA . GLU B 1 79 ? 9.07 27.609 9.125 1 96.25 79 GLU B CA 1
ATOM 2568 C C . GLU B 1 79 ? 7.652 27.203 9.531 1 96.25 79 GLU B C 1
ATOM 2570 O O . GLU B 1 79 ? 6.793 28.062 9.742 1 96.25 79 GLU B O 1
ATOM 2575 N N . LEU B 1 80 ? 7.453 25.938 9.562 1 98.38 80 LEU B N 1
ATOM 2576 C CA . LEU B 1 80 ? 6.223 25.359 10.086 1 98.38 80 LEU B CA 1
ATOM 2577 C C . LEU B 1 80 ? 6.508 24.5 11.32 1 98.38 80 LEU B C 1
ATOM 2579 O O . LEU B 1 80 ? 7.395 23.641 11.289 1 98.38 80 LEU B O 1
ATOM 2583 N N . ASP B 1 81 ? 5.762 24.75 12.359 1 98.31 81 ASP B N 1
ATOM 2584 C CA . ASP B 1 81 ? 5.941 24.016 13.602 1 98.31 81 ASP B CA 1
ATOM 2585 C C . ASP B 1 81 ? 5.199 22.688 13.562 1 98.31 81 ASP B C 1
ATOM 2587 O O . ASP B 1 81 ? 5.66 21.688 14.133 1 98.31 81 ASP B O 1
ATOM 2591 N N . LEU B 1 82 ? 4.082 22.656 12.977 1 98.81 82 LEU B N 1
ATOM 2592 C CA . LEU B 1 82 ? 3.207 21.5 12.891 1 98.81 82 LEU B CA 1
ATOM 2593 C C . LEU B 1 82 ? 2.498 21.453 11.539 1 98.81 82 LEU B C 1
ATOM 2595 O O . LEU B 1 82 ? 1.947 22.453 11.086 1 98.81 82 LEU B O 1
ATOM 2599 N N . VAL B 1 83 ? 2.623 20.359 10.883 1 98.94 83 VAL B N 1
ATOM 2600 C CA . VAL B 1 83 ? 1.82 20.047 9.703 1 98.94 83 VAL B CA 1
ATOM 2601 C C . VAL B 1 83 ? 0.997 18.781 9.961 1 98.94 83 VAL B C 1
ATOM 2603 O O . VAL B 1 83 ? 1.529 17.766 10.414 1 98.94 83 VAL B O 1
ATOM 2606 N N . VAL B 1 84 ? -0.282 18.828 9.742 1 98.94 84 VAL B N 1
ATOM 2607 C CA . VAL B 1 84 ? -1.142 17.656 9.836 1 98.94 84 VAL B CA 1
ATOM 2608 C C . VAL B 1 84 ? -1.842 17.422 8.492 1 98.94 84 VAL B C 1
ATOM 2610 O O . VAL B 1 84 ? -2.607 18.281 8.031 1 98.94 84 VAL B O 1
ATOM 2613 N N . ASN B 1 85 ? -1.536 16.391 7.848 1 98.94 85 ASN B N 1
ATOM 2614 C CA . ASN B 1 85 ? -2.26 15.953 6.66 1 98.94 85 ASN B CA 1
ATOM 2615 C C . ASN B 1 85 ? -3.504 15.141 7.02 1 98.94 85 ASN B C 1
ATOM 2617 O O . ASN B 1 85 ? -3.398 14.008 7.488 1 98.94 85 ASN B O 1
ATOM 2621 N N . CYS B 1 86 ? -4.656 15.703 6.754 1 98.88 86 CYS B N 1
ATOM 2622 C CA . CYS B 1 86 ? -5.922 15.078 7.133 1 98.88 86 CYS B CA 1
ATOM 2623 C C . CYS B 1 86 ? -6.668 14.57 5.906 1 98.88 86 CYS B C 1
ATOM 2625 O O . CYS B 1 86 ? -7.855 14.25 5.984 1 98.88 86 CYS B O 1
ATOM 2627 N N . ILE B 1 87 ? -5.996 14.562 4.789 1 98.44 87 ILE B N 1
ATOM 2628 C CA . ILE B 1 87 ? -6.676 14.203 3.549 1 98.44 87 ILE B CA 1
ATOM 2629 C C . ILE B 1 87 ? -6.785 12.688 3.438 1 98.44 87 ILE B C 1
ATOM 2631 O O . ILE B 1 87 ? -5.824 11.969 3.711 1 98.44 87 ILE B O 1
ATOM 2635 N N . GLY B 1 88 ? -7.93 12.234 3.049 1 97.38 88 GLY B N 1
ATOM 2636 C CA . GLY B 1 88 ? -8.219 10.844 2.729 1 97.38 88 GLY B CA 1
ATOM 2637 C C . GLY B 1 88 ? -9.617 10.633 2.182 1 97.38 88 GLY B C 1
ATOM 2638 O O . GLY B 1 88 ? -10.523 11.414 2.473 1 97.38 88 GLY B O 1
ATOM 2639 N N . ILE B 1 89 ? -9.734 9.633 1.406 1 97.25 89 ILE B N 1
ATOM 2640 C CA . ILE B 1 89 ? -11.062 9.289 0.926 1 97.25 89 ILE B CA 1
ATOM 2641 C C . ILE B 1 89 ? -11.375 7.832 1.268 1 97.25 89 ILE B C 1
ATOM 2643 O O . ILE B 1 89 ? -10.484 6.98 1.267 1 97.25 89 ILE B O 1
ATOM 2647 N N . LEU B 1 90 ? -12.578 7.633 1.641 1 97.31 90 LEU B N 1
ATOM 2648 C CA . LEU B 1 90 ? -13.133 6.305 1.875 1 97.31 90 LEU B CA 1
ATOM 2649 C C . LEU B 1 90 ? -14.25 5.996 0.879 1 97.31 90 LEU B C 1
ATOM 2651 O O . LEU B 1 90 ? -14.344 4.875 0.378 1 97.31 90 LEU B O 1
ATOM 2655 N N . HIS B 1 91 ? -15.086 7.027 0.618 1 96.31 91 HIS B N 1
ATOM 2656 C CA . HIS B 1 91 ? -16.172 6.934 -0.351 1 96.31 91 HIS B CA 1
ATOM 2657 C C . HIS B 1 91 ? -16.469 8.297 -0.972 1 96.31 91 HIS B C 1
ATOM 2659 O O . HIS B 1 91 ? -16.156 9.336 -0.386 1 96.31 91 HIS B O 1
ATOM 2665 N N . ARG B 1 92 ? -16.969 8.305 -2.139 1 92.38 92 ARG B N 1
ATOM 2666 C CA . ARG B 1 92 ? -17.547 9.445 -2.846 1 92.38 92 ARG B CA 1
ATOM 2667 C C . ARG B 1 92 ? -18.516 8.984 -3.932 1 92.38 92 ARG B C 1
ATOM 2669 O O . ARG B 1 92 ? -18.766 7.789 -4.086 1 92.38 92 ARG B O 1
ATOM 2676 N N . VAL B 1 93 ? -19.109 9.938 -4.531 1 87.31 93 VAL B N 1
ATOM 2677 C CA . VAL B 1 93 ? -20 9.562 -5.613 1 87.31 93 VAL B CA 1
ATOM 2678 C C . VAL B 1 93 ? -19.266 8.688 -6.625 1 87.31 93 VAL B C 1
ATOM 2680 O O . VAL B 1 93 ? -18.219 9.086 -7.145 1 87.31 93 VAL B O 1
ATOM 2683 N N . GLY B 1 94 ? -19.75 7.477 -6.789 1 89.31 94 GLY B N 1
ATOM 2684 C CA . GLY B 1 94 ? -19.156 6.574 -7.766 1 89.31 94 GLY B CA 1
ATOM 2685 C C . GLY B 1 94 ? -18.031 5.73 -7.195 1 89.31 94 GLY B C 1
ATOM 2686 O O . GLY B 1 94 ? -17.422 4.93 -7.91 1 89.31 94 GLY B O 1
ATOM 2687 N N . LEU B 1 95 ? -17.672 5.969 -5.969 1 93.5 95 LEU B N 1
ATOM 2688 C CA . LEU B 1 95 ? -16.625 5.203 -5.316 1 93.5 95 LEU B CA 1
ATOM 2689 C C . LEU B 1 95 ? -17.062 4.75 -3.928 1 93.5 95 LEU B C 1
ATOM 2691 O O . LEU B 1 95 ? -17.297 5.582 -3.045 1 93.5 95 LEU B O 1
ATOM 2695 N N . GLN B 1 96 ? -17.188 3.48 -3.775 1 95.31 96 GLN B N 1
ATOM 2696 C CA . GLN B 1 96 ? -17.484 2.836 -2.498 1 95.31 96 GLN B CA 1
ATOM 2697 C C . GLN B 1 96 ? -16.422 1.799 -2.152 1 95.31 96 GLN B C 1
ATOM 2699 O O . GLN B 1 96 ? -15.867 1.146 -3.041 1 95.31 96 GLN B O 1
ATOM 2704 N N . PRO B 1 97 ? -16.062 1.751 -0.86 1 96.62 97 PRO B N 1
ATOM 2705 C CA . PRO B 1 97 ? -15.094 0.71 -0.516 1 96.62 97 PRO B CA 1
ATOM 2706 C C . PRO B 1 97 ? -15.562 -0.688 -0.908 1 96.62 97 PRO B C 1
ATOM 2708 O O . PRO B 1 97 ? -16.75 -1.013 -0.756 1 96.62 97 PRO B O 1
ATOM 2711 N N . GLU B 1 98 ? -14.648 -1.468 -1.461 1 98.06 98 GLU B N 1
ATOM 2712 C CA . GLU B 1 98 ? -14.977 -2.822 -1.891 1 98.06 98 GLU B CA 1
ATOM 2713 C C . GLU B 1 98 ? -15.195 -3.744 -0.694 1 98.06 98 GLU B C 1
ATOM 2715 O O . GLU B 1 98 ? -14.273 -3.957 0.105 1 98.06 98 GLU B O 1
ATOM 2720 N N . LYS B 1 99 ? -16.344 -4.332 -0.6 1 96.75 99 LYS B N 1
ATOM 2721 C CA . LYS B 1 99 ? -16.609 -5.262 0.491 1 96.75 99 LYS B CA 1
ATOM 2722 C C . LYS B 1 99 ? -16.203 -6.684 0.112 1 96.75 99 LYS B C 1
ATOM 2724 O O . LYS B 1 99 ? -16.094 -7.555 0.978 1 96.75 99 LYS B O 1
ATOM 2729 N N . SER B 1 100 ? -16.031 -6.891 -1.2 1 98.19 100 SER B N 1
ATOM 2730 C CA . SER B 1 100 ? -15.648 -8.203 -1.705 1 98.19 100 SER B CA 1
ATOM 2731 C C . SER B 1 100 ? -14.781 -8.078 -2.953 1 98.19 100 SER B C 1
ATOM 2733 O O . SER B 1 100 ? -14.727 -7.016 -3.574 1 98.19 100 SER B O 1
ATOM 2735 N N . LEU B 1 101 ? -14.156 -9.211 -3.303 1 98.31 101 LEU B N 1
ATOM 2736 C CA . LEU B 1 101 ? -13.312 -9.281 -4.488 1 98.31 101 LEU B CA 1
ATOM 2737 C C . LEU B 1 101 ? -14.109 -8.961 -5.746 1 98.31 101 LEU B C 1
ATOM 2739 O O . LEU B 1 101 ? -13.586 -8.352 -6.684 1 98.31 101 LEU B O 1
ATOM 2743 N N . ARG B 1 102 ? -15.367 -9.32 -5.758 1 97.69 102 ARG B N 1
ATOM 2744 C CA . ARG B 1 102 ? -16.219 -9.109 -6.926 1 97.69 102 ARG B CA 1
ATOM 2745 C C . ARG B 1 102 ? -16.312 -7.625 -7.273 1 97.69 102 ARG B C 1
ATOM 2747 O O . ARG B 1 102 ? -16.516 -7.266 -8.438 1 97.69 102 ARG B O 1
ATOM 2754 N N . GLN B 1 103 ? -16.062 -6.738 -6.324 1 98.19 103 GLN B N 1
ATOM 2755 C CA . GLN B 1 103 ? -16.266 -5.305 -6.477 1 98.19 103 GLN B CA 1
ATOM 2756 C C . GLN B 1 103 ? -14.969 -4.602 -6.867 1 98.19 103 GLN B C 1
ATOM 2758 O O . GLN B 1 103 ? -14.953 -3.387 -7.066 1 98.19 103 GLN B O 1
ATOM 2763 N N . ILE B 1 104 ? -13.883 -5.363 -7.031 1 98.31 104 ILE B N 1
ATOM 2764 C CA . ILE B 1 104 ? -12.57 -4.785 -7.324 1 98.31 104 ILE B CA 1
ATOM 2765 C C . ILE B 1 104 ? -12.602 -4.098 -8.688 1 98.31 104 ILE B C 1
ATOM 2767 O O . ILE B 1 104 ? -13.047 -4.688 -9.68 1 98.31 104 ILE B O 1
ATOM 2771 N N . ASN B 1 105 ? -12.25 -2.91 -8.695 1 97.81 105 ASN B N 1
ATOM 2772 C CA . ASN B 1 105 ? -12.086 -2.074 -9.883 1 97.81 105 ASN B CA 1
ATOM 2773 C C . ASN B 1 105 ? -10.75 -1.342 -9.867 1 97.81 105 ASN B C 1
ATOM 2775 O O . ASN B 1 105 ? -10.469 -0.574 -8.945 1 97.81 105 ASN B O 1
ATOM 2779 N N . SER B 1 106 ? -9.938 -1.56 -10.914 1 98.19 106 SER B N 1
ATOM 2780 C CA . SER B 1 106 ? -8.562 -1.061 -10.945 1 98.19 106 SER B CA 1
ATOM 2781 C C . SER B 1 106 ? -8.531 0.461 -10.844 1 98.19 106 SER B C 1
ATOM 2783 O O . SER B 1 106 ? -7.711 1.02 -10.109 1 98.19 106 SER B O 1
ATOM 2785 N N . ASP B 1 107 ? -9.391 1.121 -11.578 1 97.94 107 ASP B N 1
ATOM 2786 C CA . ASP B 1 107 ? -9.391 2.58 -11.602 1 97.94 107 ASP B CA 1
ATOM 2787 C C . ASP B 1 107 ? -9.719 3.15 -10.227 1 97.94 107 ASP B C 1
ATOM 2789 O O . ASP B 1 107 ? -9.148 4.16 -9.812 1 97.94 107 ASP B O 1
ATOM 2793 N N . ARG B 1 108 ? -10.617 2.549 -9.555 1 98.12 108 ARG B N 1
ATOM 2794 C CA . ARG B 1 108 ? -11 2.99 -8.219 1 98.12 108 ARG B CA 1
ATOM 2795 C C . ARG B 1 108 ? -9.867 2.77 -7.223 1 98.12 108 ARG B C 1
ATOM 2797 O O . ARG B 1 108 ? -9.617 3.611 -6.359 1 98.12 108 ARG B O 1
ATOM 2804 N N . LEU B 1 109 ? -9.203 1.643 -7.367 1 98.75 109 LEU B N 1
ATOM 2805 C CA . LEU B 1 109 ? -8.055 1.395 -6.504 1 98.75 109 LEU B CA 1
ATOM 2806 C C . LEU B 1 109 ? -6.969 2.438 -6.734 1 98.75 109 LEU B C 1
ATOM 2808 O O . LEU B 1 109 ? -6.363 2.932 -5.777 1 98.75 109 LEU B O 1
ATOM 2812 N N . ILE B 1 110 ? -6.75 2.744 -7.98 1 98.69 110 ILE B N 1
ATOM 2813 C CA . ILE B 1 110 ? -5.742 3.744 -8.32 1 98.69 110 ILE B CA 1
ATOM 2814 C C . ILE B 1 110 ? -6.105 5.078 -7.672 1 98.69 110 ILE B C 1
ATOM 2816 O O . ILE B 1 110 ? -5.234 5.773 -7.145 1 98.69 110 ILE B O 1
ATOM 2820 N N . GLU B 1 111 ? -7.336 5.426 -7.715 1 98.31 111 GLU B N 1
ATOM 2821 C CA . GLU B 1 111 ? -7.789 6.668 -7.098 1 98.31 111 GLU B CA 1
ATOM 2822 C C . GLU B 1 111 ? -7.496 6.676 -5.598 1 98.31 111 GLU B C 1
ATOM 2824 O O . GLU B 1 111 ? -7.043 7.684 -5.055 1 98.31 111 GLU B O 1
ATOM 2829 N N . TYR B 1 112 ? -7.738 5.562 -4.926 1 98.81 112 TYR B N 1
ATOM 2830 C CA . TYR B 1 112 ? -7.41 5.438 -3.512 1 98.81 112 TYR B CA 1
ATOM 2831 C C . TYR B 1 112 ? -5.93 5.707 -3.27 1 98.81 112 TYR B C 1
ATOM 2833 O O . TYR B 1 112 ? -5.57 6.465 -2.365 1 98.81 112 TYR B O 1
ATOM 2841 N N . PHE B 1 113 ? -5.102 5.117 -4.086 1 98.88 113 PHE B N 1
ATOM 2842 C CA . PHE B 1 113 ? -3.664 5.285 -3.902 1 98.88 113 PHE B CA 1
ATOM 2843 C C . PHE B 1 113 ? -3.25 6.73 -4.16 1 98.88 113 PHE B C 1
ATOM 2845 O O . PHE B 1 113 ? -2.414 7.281 -3.438 1 98.88 113 PHE B O 1
ATOM 2852 N N . GLN B 1 114 ? -3.822 7.336 -5.176 1 98.75 114 GLN B N 1
ATOM 2853 C CA . GLN B 1 114 ? -3.473 8.703 -5.531 1 98.75 114 GLN B CA 1
ATOM 2854 C C . GLN B 1 114 ? -3.762 9.664 -4.379 1 98.75 114 GLN B C 1
ATOM 2856 O O . GLN B 1 114 ? -2.916 10.484 -4.02 1 98.75 114 GLN B O 1
ATOM 2861 N N . VAL B 1 115 ? -4.902 9.523 -3.795 1 98.62 115 VAL B N 1
ATOM 2862 C CA . VAL B 1 115 ? -5.359 10.492 -2.805 1 98.62 115 VAL B CA 1
ATOM 2863 C C . VAL B 1 115 ? -4.793 10.133 -1.433 1 98.62 115 VAL B C 1
ATOM 2865 O O . VAL B 1 115 ? -4.168 10.969 -0.773 1 98.62 115 VAL B O 1
ATOM 2868 N N . ASN B 1 116 ? -4.91 8.859 -1.033 1 98.81 116 ASN B N 1
ATOM 2869 C CA . ASN B 1 116 ? -4.633 8.469 0.344 1 98.81 116 ASN B CA 1
ATOM 2870 C C . ASN B 1 116 ? -3.141 8.234 0.569 1 98.81 116 ASN B C 1
ATOM 2872 O O . ASN B 1 116 ? -2.67 8.258 1.707 1 98.81 116 ASN B O 1
ATOM 2876 N N . SER B 1 117 ? -2.396 7.914 -0.492 1 98.88 117 SER B N 1
ATOM 2877 C CA . SER B 1 117 ? -1.011 7.496 -0.32 1 98.88 117 SER B CA 1
ATOM 2878 C C . SER B 1 117 ? -0.049 8.477 -0.982 1 98.88 117 SER B C 1
ATOM 2880 O O . SER B 1 117 ? 0.714 9.164 -0.299 1 98.88 117 SER B O 1
ATOM 2882 N N . ILE B 1 118 ? -0.194 8.625 -2.256 1 98.94 118 ILE B N 1
ATOM 2883 C CA . ILE B 1 118 ? 0.778 9.352 -3.064 1 98.94 118 ILE B CA 1
ATOM 2884 C C . ILE B 1 118 ? 0.754 10.828 -2.695 1 98.94 118 ILE B C 1
ATOM 2886 O O . ILE B 1 118 ? 1.803 11.477 -2.623 1 98.94 118 ILE B O 1
ATOM 2890 N N . GLY B 1 119 ? -0.442 11.367 -2.457 1 98.81 119 GLY B N 1
ATOM 2891 C CA . GLY B 1 119 ? -0.546 12.766 -2.057 1 98.81 119 GLY B CA 1
ATOM 2892 C C . GLY B 1 119 ? 0.284 13.094 -0.832 1 98.81 119 GLY B C 1
ATOM 2893 O O . GLY B 1 119 ? 0.914 14.156 -0.772 1 98.81 119 GLY B O 1
ATOM 2894 N N . ALA B 1 120 ? 0.329 12.195 0.1 1 98.81 120 ALA B N 1
ATOM 2895 C CA . ALA B 1 120 ? 1.023 12.43 1.363 1 98.81 120 ALA B CA 1
ATOM 2896 C C . ALA B 1 120 ? 2.535 12.469 1.159 1 98.81 120 ALA B C 1
ATOM 2898 O O . ALA B 1 120 ? 3.229 13.289 1.768 1 98.81 120 ALA B O 1
ATOM 2899 N N . VAL B 1 121 ? 3.072 11.562 0.359 1 98.88 121 VAL B N 1
ATOM 2900 C CA . VAL B 1 121 ? 4.52 11.523 0.172 1 98.88 121 VAL B CA 1
ATOM 2901 C C . VAL B 1 121 ? 4.961 12.703 -0.695 1 98.88 121 VAL B C 1
ATOM 2903 O O . VAL B 1 121 ? 6.047 13.25 -0.504 1 98.88 121 VAL B O 1
ATOM 2906 N N . LEU B 1 122 ? 4.113 13.125 -1.642 1 98.81 122 LEU B N 1
ATOM 2907 C CA . LEU B 1 122 ? 4.391 14.352 -2.389 1 98.81 122 LEU B CA 1
ATOM 2908 C C . LEU B 1 122 ? 4.469 15.555 -1.453 1 98.81 122 LEU B C 1
ATOM 2910 O O . LEU B 1 122 ? 5.359 16.391 -1.587 1 98.81 122 LEU B O 1
ATOM 2914 N N . LEU B 1 123 ? 3.514 15.602 -0.555 1 98.81 123 LEU B N 1
ATOM 2915 C CA . LEU B 1 123 ? 3.531 16.672 0.445 1 98.81 123 LEU B CA 1
ATOM 2916 C C . LEU B 1 123 ? 4.844 16.656 1.224 1 98.81 123 LEU B C 1
ATOM 2918 O O . LEU B 1 123 ? 5.48 17.703 1.383 1 98.81 123 LEU B O 1
ATOM 2922 N N . ALA B 1 124 ? 5.258 15.492 1.688 1 98.81 124 ALA B N 1
ATOM 2923 C CA . ALA B 1 124 ? 6.508 15.336 2.434 1 98.81 124 ALA B CA 1
ATOM 2924 C C . ALA B 1 124 ? 7.695 15.852 1.627 1 98.81 124 ALA B C 1
ATOM 2926 O O . ALA B 1 124 ? 8.594 16.5 2.174 1 98.81 124 ALA B O 1
ATOM 2927 N N . LYS B 1 125 ? 7.723 15.539 0.354 1 98.69 125 LYS B N 1
ATOM 2928 C CA . LYS B 1 125 ? 8.766 15.961 -0.568 1 98.69 125 LYS B CA 1
ATOM 2929 C C . LYS B 1 125 ? 8.945 17.484 -0.534 1 98.69 125 LYS B C 1
ATOM 2931 O O . LYS B 1 125 ? 10.07 17.984 -0.497 1 98.69 125 LYS B O 1
ATOM 2936 N N . HIS B 1 126 ? 7.895 18.219 -0.432 1 98.44 126 HIS B N 1
ATOM 2937 C CA . HIS B 1 126 ? 7.953 19.656 -0.613 1 98.44 126 HIS B CA 1
ATOM 2938 C C . HIS B 1 126 ? 7.953 20.391 0.729 1 98.44 126 HIS B C 1
ATOM 2940 O O . HIS B 1 126 ? 8.203 21.594 0.79 1 98.44 126 HIS B O 1
ATOM 2946 N N . LEU B 1 127 ? 7.742 19.641 1.799 1 98.56 127 LEU B N 1
ATOM 2947 C CA . LEU B 1 127 ? 7.66 20.25 3.121 1 98.56 127 LEU B CA 1
ATOM 2948 C C . LEU B 1 127 ? 9.047 20.406 3.742 1 98.56 127 LEU B C 1
ATOM 2950 O O . LEU B 1 127 ? 9.227 21.156 4.695 1 98.56 127 LEU B O 1
ATOM 2954 N N . LEU B 1 128 ? 10.039 19.688 3.236 1 97.12 128 LEU B N 1
ATOM 2955 C CA . LEU B 1 128 ? 11.336 19.562 3.889 1 97.12 128 LEU B CA 1
ATOM 2956 C C . LEU B 1 128 ? 11.953 20.922 4.16 1 97.12 128 LEU B C 1
ATOM 2958 O O . LEU B 1 128 ? 12.469 21.172 5.25 1 97.12 128 LEU B O 1
ATOM 2962 N N . PRO B 1 129 ? 11.812 21.906 3.199 1 96.5 129 PRO B N 1
ATOM 2963 C CA . PRO B 1 129 ? 12.438 23.219 3.432 1 96.5 129 PRO B CA 1
ATOM 2964 C C . PRO B 1 129 ? 11.844 23.953 4.629 1 96.5 129 PRO B C 1
ATOM 2966 O O . PRO B 1 129 ? 12.484 24.844 5.184 1 96.5 129 PRO B O 1
ATOM 2969 N N . PHE B 1 130 ? 10.664 23.641 5.051 1 97.88 130 PHE B N 1
ATOM 2970 C CA . PHE B 1 130 ? 9.992 24.328 6.152 1 97.88 130 PHE B CA 1
ATOM 2971 C C . PHE B 1 130 ? 10.461 23.766 7.492 1 97.88 130 PHE B C 1
ATOM 2973 O O . PHE B 1 130 ? 10.125 24.312 8.547 1 97.88 130 PHE B O 1
ATOM 2980 N N . PHE B 1 131 ? 11.219 22.625 7.422 1 97.25 131 PHE B N 1
ATOM 2981 C CA . PHE B 1 131 ? 11.68 21.938 8.625 1 97.25 131 PHE B CA 1
ATOM 2982 C C . PHE B 1 131 ? 13.195 22.031 8.758 1 97.25 131 PHE B C 1
ATOM 2984 O O . PHE B 1 131 ? 13.836 21.094 9.242 1 97.25 131 PHE B O 1
ATOM 2991 N N . SER B 1 132 ? 13.805 23.094 8.414 1 89.31 132 SER B N 1
ATOM 2992 C CA . SER B 1 132 ? 15.258 23.203 8.305 1 89.31 132 SER B CA 1
ATOM 2993 C C . SER B 1 132 ? 15.875 23.734 9.594 1 89.31 132 SER B C 1
ATOM 2995 O O . SER B 1 132 ? 17.078 23.609 9.805 1 89.31 132 SER B O 1
ATOM 2997 N N . SER B 1 133 ? 15.094 24.312 10.5 1 90.12 133 SER B N 1
ATOM 2998 C CA . SER B 1 133 ? 15.641 24.859 11.742 1 90.12 133 SER B CA 1
ATOM 2999 C C . SER B 1 133 ? 15.852 23.766 12.781 1 90.12 133 SER B C 1
ATOM 3001 O O . SER B 1 133 ? 15.258 22.688 12.688 1 90.12 133 SER B O 1
ATOM 3003 N N . PRO B 1 134 ? 16.703 23.969 13.68 1 90.62 134 PRO B N 1
ATOM 3004 C CA . PRO B 1 134 ? 17.016 22.953 14.688 1 90.62 134 PRO B CA 1
ATOM 3005 C C . PRO B 1 134 ? 15.922 22.812 15.75 1 90.62 134 PRO B C 1
ATOM 3007 O O . PRO B 1 134 ? 16.062 22.047 16.688 1 90.62 134 PRO B O 1
ATOM 3010 N N . ARG B 1 135 ? 14.898 23.406 15.555 1 93.25 135 ARG B N 1
ATOM 3011 C CA . ARG B 1 135 ? 13.805 23.281 16.516 1 93.25 135 ARG B CA 1
ATOM 3012 C C . ARG B 1 135 ? 12.945 22.062 16.203 1 93.25 135 ARG B C 1
ATOM 3014 O O . ARG B 1 135 ? 13.094 21.438 15.156 1 93.25 135 ARG B O 1
ATOM 3021 N N . ARG B 1 136 ? 12.031 21.859 17.188 1 96.38 136 ARG B N 1
ATOM 3022 C CA . ARG B 1 136 ? 11.109 20.734 17.047 1 96.38 136 ARG B CA 1
ATOM 3023 C C . ARG B 1 136 ? 10.039 21.031 16 1 96.38 136 ARG B C 1
ATOM 3025 O O . ARG B 1 136 ? 9.359 22.047 16.078 1 96.38 136 ARG B O 1
ATOM 3032 N N . HIS B 1 137 ? 9.898 20.156 15 1 98.12 137 HIS B N 1
ATOM 3033 C CA . HIS B 1 137 ? 8.836 20.156 14.008 1 98.12 137 HIS B CA 1
ATOM 3034 C C . HIS B 1 137 ? 8.078 18.828 14 1 98.12 137 HIS B C 1
ATOM 3036 O O . HIS B 1 137 ? 8.664 17.781 14.297 1 98.12 137 HIS B O 1
ATOM 3042 N N . VAL B 1 138 ? 6.781 18.906 13.812 1 98.88 138 VAL B N 1
ATOM 3043 C CA . VAL B 1 138 ? 6 17.672 13.703 1 98.88 138 VAL B CA 1
ATOM 3044 C C . VAL B 1 138 ? 5.254 17.656 12.3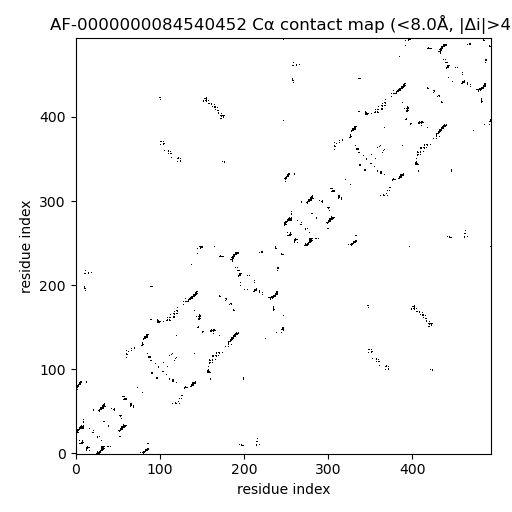75 1 98.88 138 VAL B C 1
ATOM 3046 O O . VAL B 1 138 ? 4.598 18.625 12.008 1 98.88 138 VAL B O 1
ATOM 3049 N N . PHE B 1 139 ? 5.453 16.641 11.594 1 98.94 139 PHE B N 1
ATOM 3050 C CA . PHE B 1 139 ? 4.648 16.297 10.422 1 98.94 139 PHE B CA 1
ATOM 3051 C C . PHE B 1 139 ? 3.811 15.055 10.688 1 98.94 139 PHE B C 1
ATOM 3053 O O . PHE B 1 139 ? 4.332 13.938 10.688 1 98.94 139 PHE B O 1
ATOM 3060 N N . ALA B 1 140 ? 2.52 15.242 10.914 1 98.94 140 ALA B N 1
ATOM 3061 C CA . ALA B 1 140 ? 1.597 14.148 11.203 1 98.94 140 ALA B CA 1
ATOM 3062 C C . ALA B 1 140 ? 0.687 13.867 10.008 1 98.94 140 ALA B C 1
ATOM 3064 O O . ALA B 1 140 ? 0.245 14.797 9.328 1 98.94 140 ALA B O 1
ATOM 3065 N N . THR B 1 141 ? 0.468 12.641 9.75 1 98.94 141 THR B N 1
ATOM 3066 C CA . THR B 1 141 ? -0.499 12.219 8.742 1 98.94 141 THR B CA 1
ATOM 3067 C C . THR B 1 141 ? -1.575 11.328 9.359 1 98.94 141 THR B C 1
ATOM 3069 O O . THR B 1 141 ? -1.268 10.414 10.125 1 98.94 141 THR B O 1
ATOM 3072 N N . ILE B 1 142 ? -2.82 11.617 9.008 1 98.94 142 ILE B N 1
ATOM 3073 C CA . ILE B 1 142 ? -3.928 10.805 9.5 1 98.94 142 ILE B CA 1
ATOM 3074 C C . ILE B 1 142 ? -4.078 9.555 8.641 1 98.94 142 ILE B C 1
ATOM 3076 O O . ILE B 1 142 ? -4.32 9.648 7.438 1 98.94 142 ILE B O 1
ATOM 3080 N N . SER B 1 143 ? -3.842 8.445 9.219 1 98.81 143 SER B N 1
ATOM 3081 C CA . SER B 1 143 ? -4.137 7.141 8.633 1 98.81 143 SER B CA 1
ATOM 3082 C C . SER B 1 143 ? -5.371 6.516 9.273 1 98.81 143 SER B C 1
ATOM 3084 O O . SER B 1 143 ? -6.363 7.203 9.516 1 98.81 143 SER B O 1
ATOM 3086 N N . ALA B 1 144 ? -5.496 5.262 9.32 1 98.62 144 ALA B N 1
ATOM 3087 C CA . ALA B 1 144 ? -6.59 4.504 9.922 1 98.62 144 ALA B CA 1
ATOM 3088 C C . ALA B 1 144 ? -6.098 3.156 10.445 1 98.62 144 ALA B C 1
ATOM 3090 O O . ALA B 1 144 ? -5.176 2.564 9.883 1 98.62 144 ALA B O 1
ATOM 3091 N N . LYS B 1 145 ? -6.742 2.725 11.523 1 98.19 145 LYS B N 1
ATOM 3092 C CA . LYS B 1 145 ? -6.465 1.374 12 1 98.19 145 LYS B CA 1
ATOM 3093 C C . LYS B 1 145 ? -6.621 0.349 10.883 1 98.19 145 LYS B C 1
ATOM 3095 O O . LYS B 1 145 ? -5.891 -0.642 10.836 1 98.19 145 LYS B O 1
ATOM 3100 N N . LEU B 1 146 ? -7.516 0.609 9.945 1 98.31 146 LEU B N 1
ATOM 3101 C CA . LEU B 1 146 ? -7.773 -0.265 8.805 1 98.31 146 LEU B CA 1
ATOM 3102 C C . LEU B 1 146 ? -6.543 -0.371 7.914 1 98.31 146 LEU B C 1
ATOM 3104 O O . LEU B 1 146 ? -6.465 -1.257 7.059 1 98.31 146 LEU B O 1
ATOM 3108 N N . GLY B 1 147 ? -5.582 0.517 8.055 1 98.81 147 GLY B N 1
ATOM 3109 C CA . GLY B 1 147 ? -4.336 0.444 7.309 1 98.81 147 GLY B CA 1
ATOM 3110 C C . GLY B 1 147 ? -3.32 -0.493 7.934 1 98.81 147 GLY B C 1
ATOM 3111 O O . GLY B 1 147 ? -2.23 -0.688 7.391 1 98.81 147 GLY B O 1
ATOM 3112 N N . SER B 1 148 ? -3.633 -1.038 9.133 1 98.88 148 SER B N 1
ATOM 3113 C CA . SER B 1 148 ? -2.787 -2.021 9.797 1 98.88 148 SER B CA 1
ATOM 3114 C C . SER B 1 148 ? -2.984 -3.414 9.203 1 98.88 148 SER B C 1
ATOM 3116 O O . SER B 1 148 ? -4.082 -3.973 9.273 1 98.88 148 SER B O 1
ATOM 3118 N N . ILE B 1 149 ? -1.936 -3.959 8.609 1 98.88 149 ILE B N 1
ATOM 3119 C CA . ILE B 1 149 ? -2.027 -5.305 8.055 1 98.88 149 ILE B CA 1
ATOM 3120 C C . ILE B 1 149 ? -2.156 -6.32 9.195 1 98.88 149 ILE B C 1
ATOM 3122 O O . ILE B 1 149 ? -2.941 -7.266 9.102 1 98.88 149 ILE B O 1
ATOM 3126 N N . GLY B 1 150 ? -1.4 -6.012 10.258 1 98.62 150 GLY B N 1
ATOM 3127 C CA . GLY B 1 150 ? -1.372 -6.91 11.398 1 98.62 150 GLY B CA 1
ATOM 3128 C C . GLY B 1 150 ? -2.678 -6.938 12.172 1 98.62 150 GLY B C 1
ATOM 3129 O O . GLY B 1 150 ? -2.928 -7.859 12.953 1 98.62 150 GLY B O 1
ATOM 3130 N N . ASP B 1 151 ? -3.527 -5.977 11.961 1 98.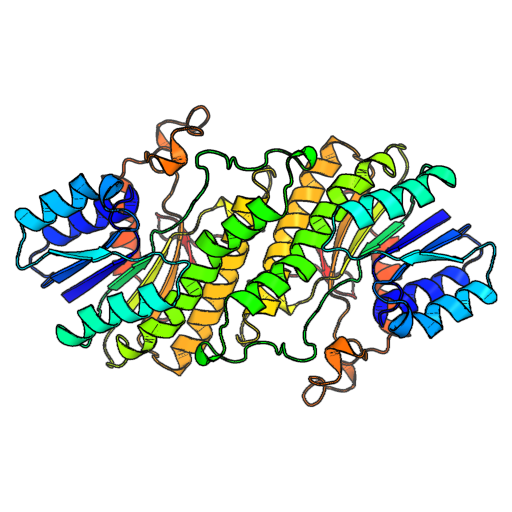31 151 ASP B N 1
ATOM 3131 C CA . ASP B 1 151 ? -4.809 -5.902 12.656 1 98.31 151 ASP B CA 1
ATOM 3132 C C . ASP B 1 151 ? -5.965 -6.219 11.703 1 98.31 151 ASP B C 1
ATOM 3134 O O . ASP B 1 151 ? -7.129 -5.984 12.039 1 98.31 151 ASP B O 1
ATOM 3138 N N . ASN B 1 152 ? -5.66 -6.652 10.523 1 98.56 152 ASN B N 1
ATOM 3139 C CA . ASN B 1 152 ? -6.699 -6.988 9.555 1 98.56 152 ASN B CA 1
ATOM 3140 C C . ASN B 1 152 ? -7.25 -8.391 9.789 1 98.56 152 ASN B C 1
ATOM 3142 O O . ASN B 1 152 ? -6.68 -9.375 9.312 1 98.56 152 ASN B O 1
ATOM 3146 N N . TYR B 1 153 ? -8.383 -8.469 10.461 1 97.5 153 TYR B N 1
ATOM 3147 C CA . TYR B 1 153 ? -8.992 -9.758 10.758 1 97.5 153 TYR B CA 1
ATOM 3148 C C . TYR B 1 153 ? -10.344 -9.898 10.055 1 97.5 153 TYR B C 1
ATOM 3150 O O . TYR B 1 153 ? -10.883 -11 9.953 1 97.5 153 TYR B O 1
ATOM 3158 N N . LEU B 1 154 ? -10.883 -8.773 9.578 1 96.62 154 LEU B N 1
ATOM 3159 C CA . LEU B 1 154 ? -12.242 -8.781 9.055 1 96.62 154 LEU B CA 1
ATOM 3160 C C . LEU B 1 154 ? -12.242 -8.828 7.535 1 96.62 154 LEU B C 1
ATOM 3162 O O . LEU B 1 154 ? -13.164 -9.383 6.926 1 96.62 154 LEU B O 1
ATOM 3166 N N . GLY B 1 155 ? -11.227 -8.266 6.93 1 98.12 155 GLY B N 1
ATOM 3167 C CA . GLY B 1 155 ? -11.188 -8.156 5.48 1 98.12 155 GLY B CA 1
ATOM 3168 C C . GLY B 1 155 ? -12.102 -7.074 4.938 1 98.12 155 GLY B C 1
ATOM 3169 O O . GLY B 1 155 ? -12.492 -6.156 5.664 1 98.12 155 GLY B O 1
ATOM 3170 N N . GLY B 1 156 ? -12.32 -7.102 3.641 1 98.06 156 GLY B N 1
ATOM 3171 C CA . GLY B 1 156 ? -13.125 -6.07 2.996 1 98.06 156 GLY B CA 1
ATOM 3172 C C . GLY B 1 156 ? -12.398 -4.746 2.861 1 98.06 156 GLY B C 1
ATOM 3173 O O . GLY B 1 156 ? -11.227 -4.637 3.225 1 98.06 156 GLY B O 1
ATOM 3174 N N . TRP B 1 157 ? -13.109 -3.779 2.215 1 98.5 157 TRP B N 1
ATOM 3175 C CA . TRP B 1 157 ? -12.586 -2.438 1.982 1 98.5 157 TRP B CA 1
ATOM 3176 C C . TRP B 1 157 ? -11.18 -2.498 1.388 1 98.5 157 TRP B C 1
ATOM 3178 O O . TRP B 1 157 ? -10.266 -1.841 1.88 1 98.5 157 TRP B O 1
ATOM 3188 N N . TYR B 1 158 ? -11.055 -3.27 0.336 1 98.88 158 TYR B N 1
ATOM 3189 C CA . TYR B 1 158 ? -9.773 -3.645 -0.253 1 98.88 158 TYR B CA 1
ATOM 3190 C C . TYR B 1 158 ? -8.945 -2.408 -0.581 1 98.88 158 TYR B C 1
ATOM 3192 O O . TYR B 1 158 ? -7.812 -2.27 -0.107 1 98.88 158 TYR B O 1
ATOM 3200 N N . GLY B 1 159 ? -9.539 -1.519 -1.341 1 98.81 159 GLY B N 1
ATOM 3201 C CA . GLY B 1 159 ? -8.805 -0.352 -1.799 1 98.81 159 GLY B CA 1
ATOM 3202 C C . GLY B 1 159 ? -8.414 0.588 -0.674 1 98.81 159 GLY B C 1
ATOM 3203 O O . GLY B 1 159 ? -7.297 1.106 -0.65 1 98.81 159 GLY B O 1
ATOM 3204 N N . TYR B 1 160 ? -9.344 0.805 0.24 1 98.81 160 TYR B N 1
ATOM 3205 C CA . TYR B 1 160 ? -9.07 1.698 1.358 1 98.81 160 TYR B CA 1
ATOM 3206 C C . TYR B 1 160 ? -7.961 1.138 2.242 1 98.81 160 TYR B C 1
ATOM 3208 O O . TYR B 1 160 ? -6.984 1.83 2.541 1 98.81 160 TYR B O 1
ATOM 3216 N N . ARG B 1 161 ? -8.055 -0.144 2.625 1 98.94 161 ARG B N 1
ATOM 3217 C CA . ARG B 1 161 ? -7.043 -0.793 3.455 1 98.94 161 ARG B CA 1
ATOM 3218 C C . ARG B 1 161 ? -5.672 -0.742 2.789 1 98.94 161 ARG B C 1
ATOM 3220 O O . ARG B 1 161 ? -4.684 -0.367 3.42 1 98.94 161 ARG B O 1
ATOM 3227 N N . ALA B 1 162 ? -5.645 -1.095 1.537 1 98.94 162 ALA B N 1
ATOM 3228 C CA . ALA B 1 162 ? -4.371 -1.15 0.82 1 98.94 162 ALA B CA 1
ATOM 3229 C C . ALA B 1 162 ? -3.752 0.237 0.696 1 98.94 162 ALA B C 1
ATOM 3231 O O . ALA B 1 162 ? -2.537 0.396 0.843 1 98.94 162 ALA B O 1
ATOM 3232 N N . SER B 1 163 ? -4.543 1.238 0.401 1 98.94 163 SER B N 1
ATOM 3233 C CA . SER B 1 163 ? -4.031 2.596 0.248 1 98.94 163 SER B CA 1
ATOM 3234 C C . SER B 1 163 ? -3.488 3.135 1.567 1 98.94 163 SER B C 1
ATOM 3236 O O . SER B 1 163 ? -2.492 3.861 1.585 1 98.94 163 SER B O 1
ATOM 3238 N N . LYS B 1 164 ? -4.16 2.789 2.65 1 98.94 164 LYS B N 1
ATOM 3239 C CA . LYS B 1 164 ? -3.697 3.252 3.955 1 98.94 164 LYS B CA 1
ATOM 3240 C C . LYS B 1 164 ? -2.453 2.486 4.398 1 98.94 164 LYS B C 1
ATOM 3242 O O . LYS B 1 164 ? -1.58 3.043 5.066 1 98.94 164 LYS B O 1
ATOM 3247 N N . ALA B 1 165 ? -2.324 1.22 4.027 1 99 165 ALA B N 1
ATOM 3248 C CA . ALA B 1 165 ? -1.082 0.49 4.266 1 99 165 ALA B CA 1
ATOM 3249 C C . ALA B 1 165 ? 0.073 1.104 3.48 1 99 165 ALA B C 1
ATOM 3251 O O . ALA B 1 165 ? 1.185 1.234 3.998 1 99 165 ALA B O 1
ATOM 3252 N N . ALA B 1 166 ? -0.212 1.429 2.244 1 99 166 ALA B N 1
ATOM 3253 C CA . ALA B 1 166 ? 0.792 2.098 1.418 1 99 166 ALA B CA 1
ATOM 3254 C C . ALA B 1 166 ? 1.196 3.438 2.025 1 99 166 ALA B C 1
ATOM 3256 O O . ALA B 1 166 ? 2.379 3.785 2.043 1 99 166 ALA B O 1
ATOM 3257 N N . LEU B 1 167 ? 0.216 4.176 2.496 1 99 167 LEU B N 1
ATOM 3258 C CA . LEU B 1 167 ? 0.479 5.43 3.191 1 99 167 LEU B CA 1
ATOM 3259 C C . LEU B 1 167 ? 1.429 5.211 4.363 1 99 167 LEU B C 1
ATOM 3261 O O . LEU B 1 167 ? 2.41 5.945 4.516 1 99 167 LEU B O 1
ATOM 3265 N N . ASN B 1 168 ? 1.139 4.211 5.184 1 99 168 ASN B N 1
ATOM 3266 C CA . ASN B 1 168 ? 1.964 3.9 6.344 1 99 168 ASN B CA 1
ATOM 3267 C C . ASN B 1 168 ? 3.412 3.633 5.949 1 99 168 ASN B C 1
ATOM 3269 O O . ASN B 1 168 ? 4.34 4.152 6.574 1 99 168 ASN B O 1
ATOM 3273 N N . MET B 1 169 ? 3.594 2.871 4.883 1 99 169 MET B N 1
ATOM 3274 C CA . MET B 1 169 ? 4.941 2.557 4.418 1 99 169 MET B CA 1
ATOM 3275 C C . MET B 1 169 ? 5.652 3.811 3.916 1 99 169 MET B C 1
ATOM 3277 O O . MET B 1 169 ? 6.82 4.035 4.23 1 99 169 MET B O 1
ATOM 3281 N N . LEU B 1 170 ? 4.938 4.574 3.154 1 98.94 170 LEU B N 1
ATOM 3282 C CA . LEU B 1 170 ? 5.523 5.797 2.609 1 98.94 170 LEU B CA 1
ATOM 3283 C C . LEU B 1 170 ? 5.965 6.73 3.73 1 98.94 170 LEU B C 1
ATOM 3285 O O . LEU B 1 170 ? 7.086 7.25 3.707 1 98.94 170 LEU B O 1
ATOM 3289 N N . MET B 1 171 ? 5.164 6.895 4.73 1 98.94 171 MET B N 1
ATOM 3290 C CA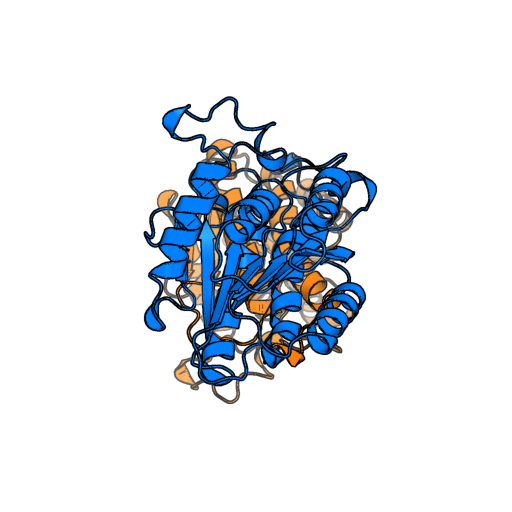 . MET B 1 171 ? 5.465 7.848 5.793 1 98.94 171 MET B CA 1
ATOM 3291 C C . MET B 1 171 ? 6.551 7.309 6.719 1 98.94 171 MET B C 1
ATOM 3293 O O . MET B 1 171 ? 7.363 8.07 7.242 1 98.94 171 MET B O 1
ATOM 3297 N N . ARG B 1 172 ? 6.527 5.984 6.949 1 98.94 172 ARG B N 1
ATOM 3298 C CA . ARG B 1 172 ? 7.66 5.395 7.656 1 98.94 172 ARG B CA 1
ATOM 3299 C C . ARG B 1 172 ? 8.969 5.668 6.922 1 98.94 172 ARG B C 1
ATOM 3301 O O . ARG B 1 172 ? 9.977 6.016 7.543 1 98.94 172 ARG B O 1
ATOM 3308 N N . THR B 1 173 ? 8.945 5.504 5.633 1 98.94 173 THR B N 1
ATOM 3309 C CA . THR B 1 173 ? 10.117 5.754 4.805 1 98.94 173 THR B CA 1
ATOM 3310 C C . THR B 1 173 ? 10.516 7.227 4.848 1 98.94 173 THR B C 1
ATOM 3312 O O . THR B 1 173 ? 11.695 7.559 4.922 1 98.94 173 THR B O 1
ATOM 3315 N N . VAL B 1 174 ? 9.531 8.125 4.844 1 98.94 174 VAL B N 1
ATOM 3316 C CA . VAL B 1 174 ? 9.766 9.562 4.965 1 98.94 174 VAL B CA 1
ATOM 3317 C C . VAL B 1 174 ? 10.477 9.859 6.285 1 98.94 174 VAL B C 1
ATOM 3319 O O . VAL B 1 174 ? 11.445 10.625 6.316 1 98.94 174 VAL B O 1
ATOM 3322 N N . ALA B 1 175 ? 9.977 9.258 7.344 1 98.94 175 ALA B N 1
ATOM 3323 C CA . ALA B 1 175 ? 10.562 9.484 8.664 1 98.94 175 ALA B CA 1
ATOM 3324 C C . ALA B 1 175 ? 12.047 9.148 8.664 1 98.94 175 ALA B C 1
ATOM 3326 O O . ALA B 1 175 ? 12.852 9.867 9.266 1 98.94 175 ALA B O 1
ATOM 3327 N N . ILE B 1 176 ? 12.398 8.078 8 1 98.81 176 ILE B N 1
ATOM 3328 C CA . ILE B 1 176 ? 13.789 7.648 7.941 1 98.81 176 ILE B CA 1
ATOM 3329 C C . ILE B 1 176 ? 14.617 8.695 7.199 1 98.81 176 ILE B C 1
ATOM 3331 O O . ILE B 1 176 ? 15.68 9.102 7.676 1 98.81 176 ILE B O 1
ATOM 3335 N N . GLU B 1 177 ? 14.133 9.148 6.082 1 98.69 177 GLU B N 1
ATOM 3336 C CA . GLU B 1 177 ? 14.883 10.156 5.336 1 98.69 177 GLU B CA 1
ATOM 3337 C C . GLU B 1 177 ? 14.945 11.477 6.105 1 98.69 177 GLU B C 1
ATOM 3339 O O . GLU B 1 177 ? 15.992 12.133 6.137 1 98.69 177 GLU B O 1
ATOM 3344 N N . TYR B 1 178 ? 13.836 11.914 6.707 1 98.5 178 TYR B N 1
ATOM 3345 C CA . TYR B 1 178 ? 13.789 13.156 7.477 1 98.5 178 TYR B CA 1
ATOM 3346 C C . TYR B 1 178 ? 14.758 13.102 8.648 1 98.5 178 TYR B C 1
ATOM 3348 O O . TYR B 1 178 ? 15.336 14.117 9.031 1 98.5 178 TYR B O 1
ATOM 3356 N N . SER B 1 179 ? 14.961 11.93 9.227 1 98.06 179 SER B N 1
ATOM 3357 C CA . SER B 1 179 ? 15.875 11.82 10.359 1 98.06 179 SER B CA 1
ATOM 3358 C C . SER B 1 179 ? 17.297 12.211 9.961 1 98.06 179 SER B C 1
ATOM 3360 O O . SER B 1 179 ? 18.078 12.648 10.805 1 98.06 179 SER B O 1
ATOM 3362 N N . ARG B 1 180 ? 17.562 12.062 8.68 1 96.88 180 ARG B N 1
ATOM 3363 C CA . ARG B 1 180 ? 18.891 12.43 8.164 1 96.88 180 ARG B CA 1
ATOM 3364 C C . ARG B 1 180 ? 18.922 13.883 7.719 1 96.88 180 ARG B C 1
ATOM 3366 O O . ARG B 1 180 ? 19.906 14.594 7.953 1 96.88 180 ARG B O 1
ATOM 3373 N N . LYS B 1 181 ? 17.859 14.398 7.211 1 96.88 181 LYS B N 1
ATOM 3374 C CA . LYS B 1 181 ? 17.844 15.703 6.562 1 96.88 181 LYS B CA 1
ATOM 3375 C C . LYS B 1 181 ? 17.328 16.781 7.512 1 96.88 181 LYS B C 1
ATOM 3377 O O . LYS B 1 181 ? 17.672 17.969 7.359 1 96.88 181 LYS B O 1
ATOM 3382 N N . SER B 1 182 ? 16.531 16.406 8.406 1 97.19 182 SER B N 1
ATOM 3383 C CA . SER B 1 182 ? 15.938 17.266 9.422 1 97.19 182 SER B CA 1
ATOM 3384 C C . SER B 1 182 ? 15.75 16.531 10.734 1 97.19 182 SER B C 1
ATOM 3386 O O . SER B 1 182 ? 14.625 16.172 11.109 1 97.19 182 SER B O 1
ATOM 3388 N N . PRO B 1 183 ? 16.797 16.375 11.469 1 96.56 183 PRO B N 1
ATOM 3389 C CA . PRO B 1 183 ? 16.828 15.414 12.57 1 96.56 183 PRO B CA 1
ATOM 3390 C C . PRO B 1 183 ? 15.883 15.805 13.711 1 96.56 183 PRO B C 1
ATOM 3392 O O . PRO B 1 183 ? 15.555 14.961 14.555 1 96.56 183 PRO B O 1
ATOM 3395 N N . GLN B 1 184 ? 15.453 17.031 13.758 1 97.12 184 GLN B N 1
ATOM 3396 C CA . GLN B 1 184 ? 14.578 17.453 14.844 1 97.12 184 GLN B CA 1
ATOM 3397 C C . GLN B 1 184 ? 13.109 17.375 14.43 1 97.12 184 GLN B C 1
ATOM 3399 O O . GLN B 1 184 ? 12.219 17.75 15.188 1 97.12 184 GLN B O 1
ATOM 3404 N N . THR B 1 185 ? 12.867 16.906 13.211 1 98.56 185 THR B N 1
ATOM 3405 C CA . THR B 1 185 ? 11.5 16.75 12.719 1 98.56 185 THR B CA 1
ATOM 3406 C C . THR B 1 185 ? 10.953 15.375 13.07 1 98.56 185 THR B C 1
ATOM 3408 O O . THR B 1 185 ? 11.594 14.359 12.781 1 98.56 185 THR B O 1
ATOM 3411 N N . ILE B 1 186 ? 9.805 15.344 13.727 1 98.88 186 ILE B N 1
ATOM 3412 C CA . ILE B 1 186 ? 9.109 14.094 14.039 1 98.88 186 ILE B CA 1
ATOM 3413 C C . ILE B 1 186 ? 8.016 13.836 13 1 98.88 186 ILE B C 1
ATOM 3415 O O . ILE B 1 186 ? 7.129 14.664 12.805 1 98.88 186 ILE B O 1
ATOM 3419 N N . VAL B 1 187 ? 8.109 12.75 12.273 1 98.94 187 VAL B N 1
ATOM 3420 C CA . VAL B 1 187 ? 7.098 12.289 11.336 1 98.94 187 VAL B CA 1
ATOM 3421 C C . VAL B 1 187 ? 6.285 11.156 11.961 1 98.94 187 VAL B C 1
ATOM 3423 O O . VAL B 1 187 ? 6.844 10.133 12.375 1 98.94 187 VAL B O 1
ATOM 3426 N N . VAL B 1 188 ? 4.938 11.328 12.023 1 98.94 188 VAL B N 1
ATOM 3427 C CA . VAL B 1 188 ? 4.148 10.297 12.688 1 98.94 188 VAL B CA 1
ATOM 3428 C C . VAL B 1 188 ? 2.889 10.008 11.875 1 98.94 188 VAL B C 1
ATOM 3430 O O . VAL B 1 188 ? 2.412 10.867 11.133 1 98.94 188 VAL B O 1
ATOM 3433 N N . ILE B 1 189 ? 2.449 8.805 11.961 1 98.94 189 ILE B N 1
ATOM 3434 C CA . ILE B 1 189 ? 1.202 8.312 11.391 1 98.94 189 ILE B CA 1
ATOM 3435 C C . ILE B 1 189 ? 0.169 8.102 12.492 1 98.94 189 ILE B C 1
ATOM 3437 O O . ILE B 1 189 ? 0.436 7.41 13.477 1 98.94 189 ILE B O 1
ATOM 3441 N N . LEU B 1 190 ? -1.025 8.68 12.344 1 98.94 190 LEU B N 1
ATOM 3442 C CA . LEU B 1 190 ? -1.964 8.703 13.461 1 98.94 190 LEU B CA 1
ATOM 3443 C C . LEU B 1 190 ? -3.295 8.078 13.062 1 98.94 190 LEU B C 1
ATOM 3445 O O . LEU B 1 190 ? -3.826 8.359 11.984 1 98.94 190 LEU B O 1
ATOM 3449 N N . HIS B 1 191 ? -3.812 7.223 13.836 1 98.88 191 HIS B N 1
ATOM 3450 C CA . HIS B 1 191 ? -5.191 6.754 13.773 1 98.88 191 HIS B CA 1
ATOM 3451 C C . HIS B 1 191 ? -6.098 7.59 14.672 1 98.88 191 HIS B C 1
ATOM 3453 O O . HIS B 1 191 ? -5.914 7.613 15.898 1 98.88 191 HIS B O 1
ATOM 3459 N N . PRO B 1 192 ? -7.059 8.242 14.18 1 98.56 192 PRO B N 1
ATOM 3460 C CA . PRO B 1 192 ? -7.84 9.211 14.961 1 98.56 192 PRO B CA 1
ATOM 3461 C C . PRO B 1 192 ? -8.961 8.555 15.758 1 98.56 192 PRO B C 1
ATOM 3463 O O . PRO B 1 192 ? -9.578 9.203 16.609 1 98.56 192 PRO B O 1
ATOM 3466 N N . GLY B 1 193 ? -9.172 7.223 15.57 1 97.38 193 GLY B N 1
ATOM 3467 C CA . GLY B 1 193 ? -10.414 6.629 16.031 1 97.38 193 GLY B CA 1
ATOM 3468 C C . GLY B 1 193 ? -11.57 6.859 15.078 1 97.38 193 GLY B C 1
ATOM 3469 O O . GLY B 1 193 ? -11.477 7.672 14.156 1 97.38 193 GLY B O 1
ATOM 3470 N N . THR B 1 194 ? -12.648 6.082 15.219 1 96.81 194 THR B N 1
ATOM 3471 C CA . THR B 1 194 ? -13.828 6.332 14.398 1 96.81 194 THR B CA 1
ATOM 3472 C C . THR B 1 194 ? -14.484 7.652 14.789 1 96.81 194 THR B C 1
ATOM 3474 O O . THR B 1 194 ? -15.047 7.777 15.875 1 96.81 194 THR B O 1
ATOM 3477 N N . THR B 1 195 ? -14.375 8.586 13.883 1 97.38 195 THR B N 1
ATOM 3478 C CA . THR B 1 195 ? -14.82 9.945 14.156 1 97.38 195 THR B CA 1
ATOM 3479 C C . THR B 1 195 ? -16.094 10.266 13.367 1 97.38 195 THR B C 1
ATOM 3481 O O . THR B 1 195 ? -16.203 9.906 12.195 1 97.38 195 THR B O 1
ATOM 3484 N N . ASP B 1 196 ? -17.016 10.945 14.008 1 96.5 196 ASP B N 1
ATOM 3485 C CA . ASP B 1 196 ? -18.281 11.32 13.375 1 96.5 196 ASP B CA 1
ATOM 3486 C C . ASP B 1 196 ? -18.078 12.438 12.359 1 96.5 196 ASP B C 1
ATOM 3488 O O . ASP B 1 196 ? -18.234 13.617 12.68 1 96.5 196 ASP B O 1
ATOM 3492 N N . THR B 1 197 ? -17.719 12.055 11.148 1 95.69 197 THR B N 1
ATOM 3493 C CA . THR B 1 197 ? -17.531 12.938 10.008 1 95.69 197 THR B CA 1
ATOM 3494 C C . THR B 1 197 ? -18.297 12.422 8.789 1 95.69 197 THR B C 1
ATOM 3496 O O . THR B 1 197 ? -18.844 11.32 8.82 1 95.69 197 THR B O 1
ATOM 3499 N N . GLN B 1 198 ? -18.281 13.25 7.707 1 92.44 198 GLN B N 1
ATOM 3500 C CA . GLN B 1 198 ? -18.891 12.828 6.453 1 92.44 198 GLN B CA 1
ATOM 3501 C C . GLN B 1 198 ? -18.234 11.555 5.926 1 92.44 198 GLN B C 1
ATOM 3503 O O . GLN B 1 198 ? -18.906 10.695 5.348 1 92.44 198 GLN B O 1
ATOM 3508 N N . LEU B 1 199 ? -16.953 11.383 6.156 1 92.31 199 LEU B N 1
ATOM 3509 C CA . LEU B 1 199 ? -16.203 10.227 5.676 1 92.31 199 LEU B CA 1
ATOM 3510 C C . LEU B 1 199 ? -16.734 8.938 6.289 1 92.31 199 LEU B C 1
ATOM 3512 O O . LEU B 1 199 ? -16.891 7.934 5.59 1 92.31 199 LEU B O 1
ATOM 3516 N N . SER B 1 200 ? -17.109 8.938 7.559 1 93.88 200 SER B N 1
ATOM 3517 C CA . SER B 1 200 ? -17.453 7.715 8.273 1 93.88 200 SER B CA 1
ATOM 3518 C C . SER B 1 200 ? -18.969 7.512 8.312 1 93.88 200 SER B C 1
ATOM 3520 O O . SER B 1 200 ? -19.453 6.426 8.641 1 93.88 200 SER B O 1
ATOM 3522 N N . GLN B 1 201 ? -19.766 8.469 7.988 1 92.69 201 GLN B N 1
ATOM 3523 C CA . GLN B 1 201 ? -21.203 8.539 8.258 1 92.69 201 GLN B CA 1
ATOM 3524 C C . GLN B 1 201 ? -21.922 7.328 7.68 1 92.69 201 GLN B C 1
ATOM 3526 O O . GLN B 1 201 ? -22.703 6.676 8.375 1 92.69 201 GLN B O 1
ATOM 3531 N N . PRO B 1 202 ? -21.609 6.938 6.422 1 92.25 202 PRO B N 1
ATOM 3532 C CA . PRO B 1 202 ? -22.344 5.801 5.855 1 92.25 202 PRO B CA 1
ATOM 3533 C C . PRO B 1 202 ? -21.984 4.477 6.527 1 92.25 202 PRO B C 1
ATOM 3535 O O . PRO B 1 202 ? -22.688 3.479 6.332 1 92.25 202 PRO B O 1
ATOM 3538 N N . PHE B 1 203 ? -21.016 4.492 7.398 1 92.44 203 PHE B N 1
ATOM 3539 C CA . PHE B 1 203 ? -20.5 3.229 7.914 1 92.44 203 PHE B CA 1
ATOM 3540 C C . PHE B 1 203 ? -20.578 3.191 9.438 1 92.44 203 PHE B C 1
ATOM 3542 O O . PHE B 1 203 ? -19.844 2.438 10.086 1 92.44 203 PHE B O 1
ATOM 3549 N N . GLN B 1 204 ? -21.375 4.023 10.031 1 92.88 204 GLN B N 1
ATOM 3550 C CA . GLN B 1 204 ? -21.391 4.172 11.484 1 92.88 204 GLN B CA 1
ATOM 3551 C C . GLN B 1 204 ? -22.438 3.248 12.117 1 92.88 204 GLN B C 1
ATOM 3553 O O . GLN B 1 204 ? -22.5 3.121 13.344 1 92.88 204 GLN B O 1
ATOM 3558 N N . LYS B 1 205 ? -23.25 2.564 11.328 1 90.69 205 LYS B N 1
ATOM 3559 C CA . LYS B 1 205 ? -24.391 1.815 11.836 1 90.69 205 LYS B CA 1
ATOM 3560 C C . LYS B 1 205 ? -23.953 0.767 12.859 1 90.69 205 LYS B C 1
ATOM 3562 O O . LYS B 1 205 ? -24.609 0.582 13.883 1 90.69 205 LYS B O 1
ATOM 3567 N N . ASN B 1 206 ? -22.797 0.123 12.672 1 87.75 206 ASN B N 1
ATOM 3568 C CA . ASN B 1 206 ? -22.375 -0.961 13.547 1 87.75 206 ASN B CA 1
ATOM 3569 C C . ASN B 1 206 ? -21.297 -0.498 14.531 1 87.75 206 ASN B C 1
ATOM 3571 O O . ASN B 1 206 ? -20.672 -1.318 15.203 1 87.75 206 ASN B O 1
ATOM 3575 N N . VAL B 1 207 ? -21.109 0.812 14.602 1 90.69 207 VAL B N 1
ATOM 3576 C CA . VAL B 1 207 ? -20.125 1.342 15.539 1 90.69 207 VAL B CA 1
ATOM 3577 C C . VAL B 1 207 ? -20.797 1.638 16.875 1 90.69 207 VAL B C 1
ATOM 3579 O O . VAL B 1 207 ? -21.766 2.393 16.938 1 90.69 207 VAL B O 1
ATOM 3582 N N . ALA B 1 208 ? -20.297 0.979 17.969 1 90.19 208 ALA B N 1
ATOM 3583 C CA . ALA B 1 208 ? -20.812 1.274 19.297 1 90.19 208 ALA B CA 1
ATOM 3584 C C . ALA B 1 208 ? -20.672 2.758 19.625 1 90.19 208 ALA B C 1
ATOM 3586 O O . ALA B 1 208 ? -19.641 3.369 19.312 1 90.19 208 ALA B O 1
ATOM 3587 N N . PRO B 1 209 ? -21.672 3.371 20.203 1 87.62 209 PRO B N 1
ATOM 3588 C CA . PRO B 1 209 ? -21.641 4.809 20.5 1 87.62 209 PRO B CA 1
ATOM 3589 C C . PRO B 1 209 ? -20.375 5.242 21.203 1 87.62 209 PRO B C 1
ATOM 3591 O O . PRO B 1 209 ? -19.812 6.301 20.906 1 87.62 209 PRO B O 1
ATOM 3594 N N . LYS B 1 210 ? -19.906 4.484 22.141 1 91.25 210 LYS B N 1
ATOM 3595 C CA . LYS B 1 210 ? -18.719 4.836 22.906 1 91.25 210 LYS B CA 1
ATOM 3596 C C . LYS B 1 210 ? -17.484 4.863 22.016 1 91.25 210 LYS B C 1
ATOM 3598 O O . LYS B 1 210 ? -16.453 5.449 22.391 1 91.25 210 LYS B O 1
ATOM 3603 N N . ASN B 1 211 ? -17.547 4.18 20.859 1 93.5 211 ASN B N 1
ATOM 3604 C CA . ASN B 1 211 ? -16.422 4.078 19.938 1 93.5 211 ASN B CA 1
ATOM 3605 C C . ASN B 1 211 ? -16.531 5.082 18.797 1 93.5 211 ASN B C 1
ATOM 3607 O O . ASN B 1 211 ? -15.648 5.16 17.938 1 93.5 211 ASN B O 1
ATOM 3611 N N . LEU B 1 212 ? -17.641 5.809 18.766 1 96.06 212 LEU B N 1
ATOM 3612 C CA . LEU B 1 212 ? -17.812 6.891 17.812 1 96.06 212 LEU B CA 1
ATOM 3613 C C . LEU B 1 212 ? -17.484 8.242 18.438 1 96.06 212 LEU B C 1
ATOM 3615 O O . LEU B 1 212 ? -18.219 8.711 19.312 1 96.06 212 LEU B O 1
ATOM 3619 N N . PHE B 1 213 ? -16.406 8.852 18 1 97.88 213 PHE B N 1
ATOM 3620 C CA . PHE B 1 213 ? -15.898 10.07 18.609 1 97.88 213 PHE B CA 1
ATOM 3621 C C . PHE B 1 213 ? -16.453 11.305 17.922 1 97.88 213 PHE B C 1
ATOM 3623 O O . PHE B 1 213 ? -16.641 11.305 16.703 1 97.88 213 PHE B O 1
ATOM 3630 N N . SER B 1 214 ? -16.719 12.359 18.734 1 98 214 SER B N 1
ATOM 3631 C CA . SER B 1 214 ? -16.922 13.672 18.125 1 98 214 SER B CA 1
ATOM 3632 C C . SER B 1 214 ? -15.633 14.203 17.531 1 98 214 SER B C 1
ATOM 3634 O O . SER B 1 214 ? -14.539 13.797 17.922 1 98 214 SER B O 1
ATOM 3636 N N . VAL B 1 215 ? -15.773 15.094 16.625 1 98.44 215 VAL B N 1
ATOM 3637 C CA . VAL B 1 215 ? -14.602 15.711 16.016 1 98.44 215 VAL B CA 1
ATOM 3638 C C . VAL B 1 215 ? -13.766 16.406 17.078 1 98.44 215 VAL B C 1
ATOM 3640 O O . VAL B 1 215 ? -12.539 16.281 17.094 1 98.44 215 VAL B O 1
ATOM 3643 N N . ASN B 1 216 ? -14.422 17.156 17.969 1 98.31 216 ASN B N 1
ATOM 3644 C CA . ASN B 1 216 ? -13.727 17.859 19.031 1 98.31 216 ASN B CA 1
ATOM 3645 C C . ASN B 1 216 ? -12.891 16.906 19.875 1 98.31 216 ASN B C 1
ATOM 3647 O O . ASN B 1 216 ? -11.711 17.172 20.141 1 98.31 216 ASN B O 1
ATOM 3651 N N . ARG B 1 217 ? -13.469 15.805 20.25 1 98.38 217 ARG B N 1
ATOM 3652 C CA . ARG B 1 217 ? -12.742 14.805 21.031 1 98.38 217 ARG B CA 1
ATOM 3653 C C . ARG B 1 217 ? -11.547 14.266 20.266 1 98.38 217 ARG B C 1
ATOM 3655 O O . ARG B 1 217 ? -10.445 14.164 20.812 1 98.38 217 ARG B O 1
ATOM 3662 N N . THR B 1 218 ? -11.773 13.891 19.047 1 98.75 218 THR B N 1
ATOM 3663 C CA . THR B 1 218 ? -10.719 13.352 18.188 1 98.75 218 THR B CA 1
ATOM 3664 C C . THR B 1 218 ? -9.539 14.305 18.109 1 98.75 218 THR B C 1
ATOM 3666 O O . THR B 1 218 ? -8.398 13.914 18.344 1 98.75 218 THR B O 1
ATOM 3669 N N . VAL B 1 219 ? -9.773 15.562 17.844 1 98.81 219 VAL B N 1
ATOM 3670 C CA . VAL B 1 219 ? -8.719 16.547 17.625 1 98.81 219 VAL B CA 1
ATOM 3671 C C . VAL B 1 219 ? -7.961 16.781 18.922 1 98.81 219 VAL B C 1
ATOM 3673 O O . VAL B 1 219 ? -6.73 16.844 18.938 1 98.81 219 VAL B O 1
ATOM 3676 N N . GLN B 1 220 ? -8.688 16.906 20.047 1 98.56 220 GLN B N 1
ATOM 3677 C CA . GLN B 1 220 ? -8.039 17.094 21.344 1 98.56 220 GLN B CA 1
ATOM 3678 C C . GLN B 1 220 ? -7.117 15.922 21.672 1 98.56 220 GLN B C 1
ATOM 3680 O O . GLN B 1 220 ? -5.992 16.125 22.141 1 98.56 220 GLN B O 1
ATOM 3685 N N . GLN B 1 221 ? -7.59 14.719 21.422 1 98.75 221 GLN B N 1
ATOM 3686 C CA . GLN B 1 221 ? -6.789 13.523 21.688 1 98.75 221 GLN B CA 1
ATOM 3687 C C . GLN B 1 221 ? -5.547 13.484 20.812 1 98.75 221 GLN B C 1
ATOM 3689 O O . GLN B 1 221 ? -4.457 13.156 21.281 1 98.75 221 GLN B O 1
ATOM 3694 N N . LEU B 1 222 ? -5.719 13.828 19.547 1 98.88 222 LEU B N 1
ATOM 3695 C CA . LEU B 1 222 ? -4.59 13.82 18.609 1 98.88 222 LEU B CA 1
ATOM 3696 C C . LEU B 1 222 ? -3.578 14.898 18.984 1 98.88 222 LEU B C 1
ATOM 3698 O O . LEU B 1 222 ? -2.367 14.68 18.906 1 98.88 222 LEU B O 1
ATOM 3702 N N . LEU B 1 223 ? -4.055 16.109 19.391 1 98.81 223 LEU B N 1
ATOM 3703 C CA . LEU B 1 223 ? -3.148 17.156 19.828 1 98.81 223 LEU B CA 1
ATOM 3704 C C . LEU B 1 223 ? -2.395 16.734 21.094 1 98.81 223 LEU B C 1
ATOM 3706 O O . LEU B 1 223 ? -1.21 17.047 21.234 1 98.81 223 LEU B O 1
ATOM 3710 N N . ASP B 1 224 ? -3.111 16.047 22 1 98.81 224 ASP B N 1
ATOM 3711 C CA . ASP B 1 224 ? -2.449 15.531 23.188 1 98.81 224 ASP B CA 1
ATOM 3712 C C . ASP B 1 224 ? -1.318 14.57 22.812 1 98.81 224 ASP B C 1
ATOM 3714 O O . ASP B 1 224 ? -0.224 14.648 23.375 1 98.81 224 ASP B O 1
ATOM 3718 N N . VAL B 1 225 ? -1.561 13.656 21.875 1 98.88 225 VAL B N 1
ATOM 3719 C CA . VAL B 1 225 ? -0.541 12.727 21.406 1 98.88 225 VAL B CA 1
ATOM 3720 C C . VAL B 1 225 ? 0.614 13.5 20.766 1 98.88 225 VAL B C 1
ATOM 3722 O O . VAL B 1 225 ? 1.78 13.266 21.094 1 98.88 225 VAL B O 1
ATOM 3725 N N . ILE B 1 226 ? 0.321 14.461 19.922 1 98.81 226 ILE B N 1
ATOM 3726 C CA . ILE B 1 226 ? 1.31 15.242 19.188 1 98.81 226 ILE B CA 1
ATOM 3727 C C . ILE B 1 226 ? 2.193 16.016 20.172 1 98.81 226 ILE B C 1
ATOM 3729 O O . ILE B 1 226 ? 3.414 16.062 20 1 98.81 226 ILE B O 1
ATOM 3733 N N . ASN B 1 227 ? 1.592 16.578 21.188 1 98.19 227 ASN B N 1
ATOM 3734 C CA . ASN B 1 227 ? 2.312 17.406 22.156 1 98.19 227 ASN B CA 1
ATOM 3735 C C . ASN B 1 227 ? 3.293 16.578 22.969 1 98.19 227 ASN B C 1
ATOM 3737 O O . ASN B 1 227 ? 4.289 17.094 23.469 1 98.19 227 ASN B O 1
ATOM 3741 N N . ARG B 1 228 ? 3.107 15.258 23.031 1 98.25 228 ARG B N 1
ATOM 3742 C CA . ARG B 1 228 ? 3.914 14.414 23.906 1 98.25 228 ARG B CA 1
ATOM 3743 C C . ARG B 1 228 ? 4.949 13.633 23.109 1 98.25 228 ARG B C 1
ATOM 3745 O O . ARG B 1 228 ? 5.727 12.859 23.672 1 98.25 228 ARG B O 1
ATOM 3752 N N . LEU B 1 229 ? 4.988 13.82 21.844 1 98.69 229 LEU B N 1
ATOM 3753 C CA . LEU B 1 229 ? 5.887 13.055 20.984 1 98.69 229 LEU B CA 1
ATOM 3754 C C . LEU B 1 229 ? 7.344 13.383 21.297 1 98.69 229 LEU B C 1
ATOM 3756 O O . LEU B 1 229 ? 7.68 14.539 21.578 1 98.69 229 LEU B O 1
ATOM 3760 N N . GLU B 1 230 ? 8.188 12.438 21.219 1 98.25 230 GLU B N 1
ATOM 3761 C CA . GLU B 1 230 ? 9.641 12.547 21.266 1 98.25 230 GLU B CA 1
ATOM 3762 C C . GLU B 1 230 ? 10.266 12.117 19.938 1 98.25 230 GLU B C 1
ATOM 3764 O O . GLU B 1 230 ? 9.594 11.5 19.094 1 98.25 230 GLU B O 1
ATOM 3769 N N . ILE B 1 231 ? 11.523 12.492 19.75 1 98.12 231 ILE B N 1
ATOM 3770 C CA . ILE B 1 231 ? 12.219 12.188 18.5 1 98.12 231 ILE B CA 1
ATOM 3771 C C . ILE B 1 231 ? 12.164 10.688 18.234 1 98.12 231 ILE B C 1
ATOM 3773 O O . ILE B 1 231 ? 12.047 10.258 17.094 1 98.12 231 ILE B O 1
ATOM 3777 N N . SER B 1 232 ? 12.156 9.859 19.281 1 97.81 232 SER B N 1
ATOM 3778 C CA . SER B 1 232 ? 12.141 8.406 19.172 1 97.81 232 SER B CA 1
ATOM 3779 C C . SER B 1 232 ? 10.805 7.91 18.625 1 97.81 232 SER B C 1
ATOM 3781 O O . SER B 1 232 ? 10.688 6.754 18.203 1 97.81 232 SER B O 1
ATOM 3783 N N . ASP B 1 233 ? 9.789 8.727 18.562 1 98.69 233 ASP B N 1
ATOM 3784 C CA . ASP B 1 233 ? 8.469 8.344 18.078 1 98.69 233 ASP B CA 1
ATOM 3785 C C . ASP B 1 233 ? 8.367 8.516 16.562 1 98.69 233 ASP B C 1
ATOM 3787 O O . ASP B 1 233 ? 7.391 8.086 15.945 1 98.69 233 ASP B O 1
ATOM 3791 N N . SER B 1 234 ? 9.43 9.164 15.977 1 98.81 234 SER B N 1
ATOM 3792 C CA . SER B 1 234 ? 9.375 9.398 14.539 1 98.81 234 SER B CA 1
ATOM 3793 C C . SER B 1 234 ? 9.281 8.086 13.766 1 98.81 234 SER B C 1
ATOM 3795 O O . SER B 1 234 ? 10.008 7.133 14.062 1 98.81 234 SER B O 1
ATOM 3797 N N . GLY B 1 235 ? 8.328 8.008 12.891 1 98.81 235 GLY B N 1
ATOM 3798 C CA . GLY B 1 235 ? 8.148 6.84 12.039 1 98.81 235 GLY B CA 1
ATOM 3799 C C . GLY B 1 235 ? 7.16 5.836 12.609 1 98.81 235 GLY B C 1
ATOM 3800 O O . GLY B 1 235 ? 6.941 4.773 12.031 1 98.81 235 GLY B O 1
ATOM 3801 N N . GLN B 1 236 ? 6.539 6.184 13.734 1 98.81 236 GLN B N 1
ATOM 3802 C CA . GLN B 1 236 ? 5.652 5.219 14.375 1 98.81 236 GLN B CA 1
ATOM 3803 C C . GLN B 1 236 ? 4.207 5.418 13.93 1 98.81 236 GLN B C 1
ATOM 3805 O O . GLN B 1 236 ? 3.854 6.48 13.406 1 98.81 236 GLN B O 1
ATOM 3810 N N . PHE B 1 237 ? 3.457 4.391 13.961 1 98.88 237 PHE B N 1
ATOM 3811 C CA . PHE B 1 237 ? 2.018 4.344 13.742 1 98.88 237 PHE B CA 1
ATOM 3812 C C . PHE B 1 237 ? 1.268 4.324 15.07 1 98.88 237 PHE B C 1
ATOM 3814 O O . PHE B 1 237 ? 1.23 3.297 15.75 1 98.88 237 PHE B O 1
ATOM 3821 N N . LEU B 1 238 ? 0.617 5.457 15.445 1 98.88 238 LEU B N 1
ATOM 3822 C CA . LEU B 1 238 ? 0.079 5.633 16.797 1 98.88 238 LEU B CA 1
ATOM 3823 C C . LEU B 1 238 ? -1.438 5.793 16.75 1 98.88 238 LEU B C 1
ATOM 3825 O O . LEU B 1 238 ? -1.974 6.457 15.859 1 98.88 238 LEU B O 1
ATOM 3829 N N . SER B 1 239 ? -2.111 5.266 17.734 1 98.69 239 SER B N 1
ATOM 3830 C CA . SER B 1 239 ? -3.547 5.445 17.922 1 98.69 239 SER B CA 1
ATOM 3831 C C . SER B 1 239 ? -3.854 6.754 18.641 1 98.69 239 SER B C 1
ATOM 3833 O O . SER B 1 239 ? -2.959 7.371 19.234 1 98.69 239 SER B O 1
ATOM 3835 N N . TRP B 1 240 ? -5.094 7.145 18.703 1 98.38 240 TRP B N 1
ATOM 3836 C CA . TRP B 1 240 ? -5.594 8.383 19.297 1 98.38 240 TRP B CA 1
ATOM 3837 C C . TRP B 1 240 ? -5.238 8.453 20.766 1 98.38 240 TRP B C 1
ATOM 3839 O O . TRP B 1 240 ? -5.234 9.539 21.359 1 98.38 240 TRP B O 1
ATOM 3849 N N . ASP B 1 241 ? -4.91 7.352 21.344 1 98 241 ASP B N 1
ATOM 3850 C CA . ASP B 1 241 ? -4.59 7.336 22.781 1 98 241 ASP B CA 1
ATOM 3851 C C . ASP B 1 241 ? -3.08 7.23 23 1 98 241 ASP B C 1
ATOM 3853 O O . ASP B 1 241 ? -2.627 7.02 24.125 1 98 241 ASP B O 1
ATOM 3857 N N . GLY B 1 242 ? -2.336 7.238 21.969 1 98.25 242 GLY B N 1
ATOM 3858 C CA . GLY B 1 242 ? -0.884 7.273 22.047 1 98.25 242 GLY B CA 1
ATOM 3859 C C . GLY B 1 242 ? -0.251 5.895 21.969 1 98.25 242 GLY B C 1
ATOM 3860 O O . GLY B 1 242 ? 0.975 5.773 21.938 1 98.25 242 GLY B O 1
ATOM 3861 N N . THR B 1 243 ? -1.059 4.891 21.859 1 98.38 243 THR B N 1
ATOM 3862 C CA . THR B 1 243 ? -0.506 3.543 21.812 1 98.38 243 THR B CA 1
ATOM 3863 C C . THR B 1 243 ? -0.073 3.197 20.391 1 98.38 243 THR B C 1
ATOM 3865 O O . THR B 1 243 ? -0.662 3.682 19.422 1 98.38 243 THR B O 1
ATOM 3868 N N . ASN B 1 244 ? 0.951 2.322 20.266 1 98.44 244 ASN B N 1
ATOM 3869 C CA . ASN B 1 244 ? 1.42 1.857 18.969 1 98.44 244 ASN B CA 1
ATOM 3870 C C . ASN B 1 244 ? 0.45 0.856 18.344 1 98.44 244 ASN B C 1
ATOM 3872 O O . ASN B 1 244 ? -0.087 -0.007 19.047 1 98.44 244 ASN B O 1
ATOM 3876 N N . LEU B 1 245 ? 0.205 1.016 17.125 1 98.56 245 LEU B N 1
ATOM 3877 C CA . LEU B 1 245 ? -0.539 0.025 16.344 1 98.56 245 LEU B CA 1
ATOM 3878 C C . LEU B 1 245 ? 0.408 -0.88 15.562 1 98.56 245 LEU B C 1
ATOM 3880 O O . LEU B 1 245 ? 1.444 -0.425 15.078 1 98.56 245 LEU B O 1
ATOM 3884 N N . PRO B 1 246 ? 0.055 -2.197 15.516 1 98.62 246 PRO B N 1
ATOM 3885 C CA . PRO B 1 246 ? 0.868 -3.025 14.625 1 98.62 246 PRO B CA 1
ATOM 3886 C C . PRO B 1 246 ? 0.804 -2.564 13.172 1 98.62 246 PRO B C 1
ATOM 3888 O O . PRO B 1 246 ? -0.191 -1.967 12.75 1 98.62 246 PRO B O 1
ATOM 3891 N N . TRP B 1 247 ? 1.861 -2.783 12.461 1 98.56 247 TRP B N 1
ATOM 3892 C CA . TRP B 1 247 ? 1.829 -2.445 11.047 1 98.56 247 TRP B CA 1
ATOM 3893 C C . TRP B 1 247 ? 0.838 -3.33 10.297 1 98.56 247 TRP B C 1
ATOM 3895 O O . TRP B 1 247 ? 0.743 -4.531 10.562 1 98.56 247 TRP B O 1
#

Solvent-accessible surface area (backbone atoms only — not comparable to full-atom values): 24888 Å² total; per-residue (Å²): 73,32,34,40,31,36,31,17,44,42,56,61,21,32,35,44,52,59,57,47,72,69,37,85,69,45,57,33,37,36,30,24,24,67,49,73,84,69,21,51,71,48,56,55,50,23,69,76,32,64,85,35,35,46,79,38,72,34,44,63,74,37,65,68,34,49,52,52,43,52,50,57,45,50,76,74,40,67,57,44,40,36,35,40,38,48,51,65,70,60,60,52,93,96,40,69,56,23,70,46,61,90,60,67,46,71,70,59,36,50,50,31,31,38,50,38,19,50,19,54,52,55,48,53,48,70,45,50,71,32,42,66,60,88,52,77,24,37,43,37,35,53,53,43,69,68,22,15,52,69,67,60,81,81,44,45,32,46,38,48,28,17,14,31,22,18,24,53,34,38,46,33,31,46,22,50,52,36,47,72,75,22,63,44,44,27,25,35,37,32,19,61,63,53,44,71,26,82,75,40,56,92,67,43,85,85,50,54,70,93,58,50,32,49,39,68,57,33,41,54,33,41,49,53,40,60,72,65,60,50,73,86,46,38,39,39,44,28,36,37,83,57,45,80,52,64,57,72,32,32,38,30,36,30,18,46,42,56,62,21,32,35,44,53,59,56,46,71,71,37,85,68,45,59,34,38,37,30,24,25,67,48,74,84,68,21,50,71,48,54,54,50,24,70,76,33,64,86,33,36,48,80,39,71,34,44,65,73,37,65,68,34,49,50,53,45,51,49,57,46,50,76,75,40,66,56,44,40,36,36,39,39,48,52,66,69,60,59,53,95,98,39,70,57,23,71,46,61,88,60,66,46,72,70,61,36,49,50,30,31,38,49,38,19,50,19,55,52,53,49,54,50,70,46,51,72,32,41,68,60,87,52,76,23,37,44,37,35,53,54,43,69,66,22,15,52,68,68,60,80,80,42,45,30,46,37,48,28,18,16,30,23,18,25,50,36,39,47,33,31,46,24,50,52,34,47,73,73,22,63,44,45,26,25,36,36,32,18,58,63,53,44,70,29,81,76,39,55,91,67,43,86,85,51,55,69,93,60,49,33,50,38,67,57,33,40,54,33,43,49,54,39,61,72,67,61,49,73,86,47,39,38,38,44,27,37,39,84,57,46,78,52,64,56

Secondary structure (DSSP, 8-state):
-EEEEETTTSHHHHHHHHHHHT-TT--EEEEEES-SGGGHHHHHHHHHSTTTEEEEE--TT-HHHHHHHHHHHHTT-S--SEEEE----S-BTTB---SSGGG--HHHHHHHHIIIIIHHHHHHHHHGGGG-SSS-EEEEEE--GGG-STT--S---HHHHHHHHHHHHHHHHHHHHHHHH-TTEEEEEEE--SB-STTTGGG-TTS-GGG-B-HHHHHHHHHHHHHT--GGGTT-EEETTSPBPP-/-EEEEETTTSHHHHHHHHHHHT-TT--EEEEEES-SGGGHHHHHHHHHSTTTEEEEE--TT-HHHHHHHHHHHHTT-S--SEEEE----S-BTTB---SSGGG--HHHHHHHHIIIIIHHHHHHHHHGGGG-SSS-EEEEEE--GGG-STT--S---HHHHHHHHHHHHHHHHHHHHHHHH-TTEEEEEEE--SB-STTTGGG-TTS-GGG-B-HHHHHHHHHHHHHT--GGGTT-EEETTSPBPP-

pLDDT: mean 97.4, std 2.34, range [87.31, 99.0]

Organism: NCBI:txid376219

Foldseek 3Di:
DEEEQEQCLFLLNVLLVVVVVVDPVQQAYEYEDADPVSRVVVVVVCVVVVRHYHYAHADLLDLVRLLVSVVVVVVVPQAHAEYEYEWAAQDDVVAHQFQDPVPDDPVNLVVRQSTLAVSLLSNLVNCLRNQQDLAAHEYEYEAALLLAPVPPDNDTSVSNNVNSVNNLVSQLVSLVVCCVSRVRYAGEYEHLFAEPTPRCPVPCPPPDPVRYHYSNLSNVLQVVLVVPDDSVRHSFYAYSNNHGRHD/DEEEQEQCLFLLNVLLVVVLVVDPVQQAYEYEDADPVSRVVVVVVCVVVVRHYHYAHADLLDLVRLLVSVVVVVVVPQAHAEYEYEWAAQDDVVAHQFQDPVPDDPVNLVVRQSTLAVSLLSNLVNCLRNQQDLAAHEYEYEAALLLAPPPPDRDTSVSNNVNSVNNLVSQLVSLVVCCVSRVRYAGEYEHLFAEPTPRCPVPCPPPDPVRYHYSNLSNVLQVVLVVPDDSVRHSFYAYSNNHGRHD

Nearest PDB structures (foldseek):
  7xwi-assembly1_D  TM=9.179E-01  e=3.531E-16  Meyerozyma guilliermondii
  5b1y-assembly1_A  TM=8.357E-01  e=1.066E-13  Aeropyrum pernix K1
  4one-assembly1_D  TM=7.896E-01  e=4.053E-11  Brucella melitensis bv. 1 str. 16M
  4one-assembly1_C  TM=7.881E-01  e=3.627E-10  Brucella melitensis bv. 1 str. 16M
  3bmq-assembly1_A  TM=7.684E-01  e=3.232E-10  Trypanosoma brucei brucei

Radius of gyration: 23.7 Å; Cα contacts (8 Å, |Δi|>4): 1046; chains: 2; bounding box: 52×74×52 Å

Sequence (494 aa):
MNILIVGASGGIGYGFVEILLQDPAIDRVYGTYRRWESAQDLLNLASRYPQRLVCLSMDITQESDLVVALETISHQTRELDLVVNCIGILHRVGLQPEKSLRQINSDRLIEYFQVNSIGAVLLAKHLLPFFSSPRRHVFATISAKLGSIGDNYLGGWYGYRASKAALNMLMRTVAIEYSRKSPQTIVVILHPGTTDTQLSQPFQKNVAPKNLFSVNRTVQQLLDVINRLEISDSGQFLSWDGTNLPWMNILIVGASGGIGYGFVEILLQDPAIDRVYGTYRRWESAQDLLNLASRYPQRLVCLSMDITQESDLVVALETISHQTRELDLVVNCIGILHRVGLQPEKSLRQINSDRLIEYFQVNSIGAVLLAKHLLPFFSSPRRHVFATISAKLGSIGDNYLGGWYGYRASKAALNMLMRTVAIEYSRKSPQTIVVILHPGTTDTQLSQPFQKNVAPKNLFSVNRTVQQLLDVINRLEISDSGQFLSWDGTNLPW